Protein AF-A0A4S4N2S8-F1 (afdb_monomer_lite)

Foldseek 3Di:
DDDDDDDPPPDDDQAEAEEEEAEAWPLCRVQLVCCLAPVDGDDDDQDDAWDWDWHDDDRYIYTYIYGGHYPVCLVVSVVRLARHQAYEYGGAQQCPPCLLVRLVSVVVSCPDPSNQNHEAEYEQEPLVDPNGHDQVRSCVSSVVVVDDSHHYDYDDDHPNDSNVVCCVVVCVVPDDPPPPDPPPVPLDDDADPLLRQQASADWDFPPVLCVVLQAGEIAGEQCPRPLRFPLLLLLSLLVVVCVVVVLADAAAEEFEEDLDSNLSSNLRNCVSRRYAYEYEYAPPDDPVSVVSSVVSVHHYHHWHDDDPPDCRRRRNVRVVVQPVDGNYDYSPSQAPQSLLQSLQVGVQVSVCVNCVNQAQEEEAFDQSQSNQNNNVVNNCVSNVNRYAGEYEAEQQAQLQVCFVVVGDGDQGDDDEPAPRGGDSDHTNNNVNCVVSHPHYDYFYQLQLLQQQLVCCVRVVAAAGSRQSSFVSRQSVVSNVVGHPHYYYYYRGGGCVVPLLQSLAPVNCVVVVNLVSHDPVSNVRSPHD

InterPro domains:
  IPR001216 Cysteine synthase/cystathionine beta-synthase, pyridoxal-phosphate attachment site [PS00901] (220-238)
  IPR001926 Tryptophan synthase beta chain-like, PALP domain [PF00291] (195-493)
  IPR005225 Small GTP-binding domain [TIGR00231] (15-141)
  IPR006689 Small GTPase superfamily, ARF/SAR type [PF00025] (10-156)
  IPR006689 Small GTPase superfamily, ARF/SAR type [PR00328] (18-41)
  IPR006689 Small GTPase superfamily, ARF/SAR type [PR00328] (46-70)
  IPR006689 Small GTPase superfamily, ARF/SAR type [PR00328] (73-98)
  IPR006689 Small GTPase superfamily, ARF/SAR type [PR00328] (118-139)
  IPR006689 Small GTPase superfamily, ARF/SAR type [SM00178] (3-191)
  IPR027417 P-loop containing nucleoside triphosphate hydrolase [G3DSA:3.40.50.300] (4-163)
  IPR027417 P-loop containing nucleoside triphosphate hydrolase [SSF52540] (13-156)
  IPR036052 Tryptophan synthase beta chain-like, PALP domain superfamily [G3DSA:3.40.50.1100] (198-499)
  IPR036052 Tryptophan synthase beta chain-like, PALP domain superfamily [G3DSA:3.40.50.1100] (228-340)
  IPR036052 Tryptophan synthase beta chain-like, PALP domain superfamily [SSF53686] (192-512)
  IPR041838 ADP-ribosylation factor 6 [cd04149] (9-170)
  IPR050214 Cysteine synthase/Cystathionine beta-synthase [PTHR10314] (194-509)

Sequence (528 aa):
MSHHSRNTGKIFGNKEMRLLMLGLDAAGKTTILYKLKLNQSVTTIPTVGFNVETVTYKNVKFNVWDVGGQDKIRPLWRHYYTGTQGLVFVVDSQDRERIDEAKQELHRILSDREMKECLLLVFANKQDLPGAMSPAEVTEKLGLHRMRDRSWYVHPRVVDEPDVLLRVLASTMSLPSRLKVLSRGFSSRSVQGFTGAVGNTPLILLKKWSERTGCNIVAKAEFQNPGGSVKDRAALGVVRNAEELGLLKPGGTVVEGTAGNTGIGLAHVCRARGYKCVIFMPNTQSQEKIDLLRMLGAEVYPVPAVAYDNPANYNHQARDFAKDLPNTIWTDQFDNVSNANAHYISTGPEIWEQTNGKVDAFICATGTGGTLAGVGKALKEKSDGKAQIWLADPPGSVLHSYISSGGKLTERSGSSITEGIGQGRITNNLGTFVNDIDGSFSIGDEKSIAMLFDLLDSEGLYLGASSALNVVAAVELAQKLGPGKTIATILCDGAYRYQSRLFSKKWLQSKGLDGAIPEHLKKYAVLD

Secondary structure (DSSP, 8-state):
-------SS-S---EEEEEEEE--TTS-HHHHHHHHHHSS----PPPSSEEEEEEEETTEEEEEEEE---GGGGGGGGGG-TT--EEEEEEESS--SSHHHHHHHHHHHHTSGGGTTPEEEEEEE-TTSTTPPPHHHHHHHTTGGG--SS-EEEEE--S--THHHHHHHHHHHH--TT---S---------SHHHHHSS---EEE-HHHHHHHTSEEEEE-GGGSTTSBTHHHHHHHHHHHHHHTTSS-TT-EEEEE-SSHHHHHHHHHHHHHT-EEEEEEETTS-HHHHHHHHHTT-EEEEE----TTSTTSHHHHHHHHHHTSTTEEE--TTT-THHHHHHHHTHHHHHHHHTTT---EEEEE-SSSHHHHHHHHHHHHHTTT-SEEEEEE-TT-SHHHHHHTTSPPPPP----S-SS---SS--HHHHTTGGG--EEEE--HHHHHHHHHHHHHHH---B-HHHHHHHHHHHHHHHHH-TT-EEEEE--BBGGGTHHHHTBHHHHHHTT-GGGS-GGGGGG--B-

Organism: NCBI:txid2447956

pLDDT: mean 87.39, std 15.89, range [28.23, 98.94]

Structure (mmCIF, N/CA/C/O backbone):
data_AF-A0A4S4N2S8-F1
#
_entry.id   AF-A0A4S4N2S8-F1
#
loop_
_atom_site.group_PDB
_atom_site.id
_atom_site.type_symbol
_atom_site.label_atom_id
_atom_site.label_alt_id
_atom_site.label_comp_id
_atom_site.label_asym_id
_atom_site.label_entity_id
_atom_site.label_seq_id
_atom_site.pdbx_PDB_ins_code
_atom_site.Cartn_x
_atom_site.Cartn_y
_atom_site.Cartn_z
_atom_site.occupancy
_atom_site.B_iso_or_equiv
_atom_site.auth_seq_id
_atom_site.auth_comp_id
_atom_site.auth_asym_id
_atom_site.auth_atom_id
_atom_site.pdbx_PDB_model_num
ATOM 1 N N . MET A 1 1 ? -27.543 3.743 55.104 1.00 31.92 1 MET A N 1
ATOM 2 C CA . MET A 1 1 ? -26.264 3.159 54.637 1.00 31.92 1 MET A CA 1
ATOM 3 C C . MET A 1 1 ? -26.607 1.914 53.830 1.00 31.92 1 MET A C 1
ATOM 5 O O . MET A 1 1 ? -27.398 1.140 54.332 1.00 31.92 1 MET A O 1
ATOM 9 N N . SER A 1 2 ? -26.163 1.633 52.611 1.00 28.23 2 SER A N 1
ATOM 10 C CA . SER A 1 2 ? -25.436 2.363 51.570 1.00 28.23 2 SER A CA 1
ATOM 11 C C . SER A 1 2 ? -25.613 1.558 50.273 1.00 28.23 2 SER A C 1
ATOM 13 O O . SER A 1 2 ? -25.236 0.396 50.227 1.00 28.23 2 SER A O 1
ATOM 15 N N . HIS A 1 3 ? -26.187 2.183 49.242 1.00 29.48 3 HIS A N 1
ATOM 16 C CA . HIS A 1 3 ? -25.686 2.180 47.862 1.00 29.48 3 HIS A CA 1
ATOM 17 C C . HIS A 1 3 ? -25.026 0.901 47.311 1.00 29.48 3 HIS A C 1
ATOM 19 O O . HIS A 1 3 ? -23.868 0.642 47.619 1.00 29.48 3 HIS A O 1
ATOM 25 N N . HIS A 1 4 ? -25.669 0.266 46.322 1.00 29.41 4 HIS A N 1
ATOM 26 C CA . HIS A 1 4 ? -25.156 0.176 44.942 1.00 29.41 4 HIS A CA 1
ATOM 27 C C . HIS A 1 4 ? -26.206 -0.423 43.987 1.00 29.41 4 HIS A C 1
ATOM 29 O O . HIS A 1 4 ? -26.980 -1.292 44.366 1.00 29.41 4 HIS A O 1
ATOM 35 N N . SER A 1 5 ? -26.168 0.041 42.731 1.00 30.78 5 SER A N 1
ATOM 36 C CA . SER A 1 5 ? -26.898 -0.456 41.549 1.00 30.78 5 SER A CA 1
ATOM 37 C C . SER A 1 5 ? -28.261 0.181 41.205 1.00 30.78 5 SER A C 1
ATOM 39 O O . SER A 1 5 ? -29.284 -0.474 41.031 1.00 30.78 5 SER A O 1
ATOM 41 N N . ARG A 1 6 ? -28.247 1.502 40.987 1.00 35.97 6 ARG A N 1
ATOM 42 C CA . ARG A 1 6 ? -29.047 2.171 39.943 1.00 35.97 6 ARG A CA 1
ATOM 43 C C . ARG A 1 6 ? -28.058 2.854 39.002 1.00 35.97 6 ARG A C 1
ATOM 45 O O . ARG A 1 6 ? -27.457 3.831 39.429 1.00 35.97 6 ARG A O 1
ATOM 52 N N . ASN A 1 7 ? -27.857 2.336 37.785 1.00 31.16 7 ASN A N 1
ATOM 53 C CA . ASN A 1 7 ? -27.451 3.108 36.591 1.00 31.16 7 ASN A CA 1
ATOM 54 C C . ASN A 1 7 ? -27.215 2.206 35.362 1.00 31.16 7 ASN A C 1
ATOM 56 O O . ASN A 1 7 ? -26.117 2.127 34.826 1.00 31.16 7 ASN A O 1
ATOM 60 N N . THR A 1 8 ? -28.271 1.572 34.852 1.00 31.53 8 THR A N 1
ATOM 61 C CA . THR A 1 8 ? -28.313 1.040 33.471 1.00 31.53 8 THR A CA 1
ATOM 62 C C . THR A 1 8 ? -29.149 1.919 32.527 1.00 31.53 8 THR A C 1
ATOM 64 O O . THR A 1 8 ? -29.372 1.566 31.375 1.00 31.53 8 THR A O 1
ATOM 67 N N . GLY A 1 9 ? -29.579 3.106 32.977 1.00 29.81 9 GLY A N 1
ATOM 68 C CA . GLY A 1 9 ? -30.506 3.989 32.252 1.00 29.81 9 GLY A CA 1
ATOM 69 C C . GLY A 1 9 ? -29.903 5.210 31.540 1.00 29.81 9 GLY A C 1
ATOM 70 O O . GLY A 1 9 ? -30.656 6.119 31.213 1.00 29.81 9 GLY A O 1
ATOM 71 N N . LYS A 1 10 ? -28.582 5.301 31.317 1.00 31.98 10 LYS A N 1
ATOM 72 C CA . LYS A 1 10 ? -27.935 6.535 30.798 1.00 31.98 10 LYS A CA 1
ATOM 73 C C . LYS A 1 10 ? -27.003 6.342 29.586 1.00 31.98 10 LYS A C 1
ATOM 75 O O . LYS A 1 10 ? -25.908 6.889 29.561 1.00 31.98 10 LYS A O 1
ATOM 80 N N . ILE A 1 11 ? -27.436 5.605 28.555 1.00 36.91 11 ILE A N 1
ATOM 81 C CA . ILE A 1 11 ? -26.752 5.598 27.231 1.00 36.91 11 ILE A CA 1
ATOM 82 C C . ILE A 1 11 ? -27.702 5.921 26.054 1.00 36.91 11 ILE A C 1
ATOM 84 O O . ILE A 1 11 ? -27.263 6.098 24.922 1.00 36.91 11 ILE A O 1
ATOM 88 N N . PHE A 1 12 ? -29.001 6.118 26.289 1.00 36.62 12 PHE A N 1
ATOM 89 C CA . PHE A 1 12 ? -29.928 6.549 25.238 1.00 36.62 12 PHE A CA 1
ATOM 90 C C . PHE A 1 12 ? -30.423 7.966 25.515 1.00 36.62 12 PHE A C 1
ATOM 92 O O . PHE A 1 12 ? -31.320 8.167 26.327 1.00 36.62 12 PHE A O 1
ATOM 99 N N . GLY A 1 13 ? -29.834 8.959 24.847 1.00 41.00 13 GLY A N 1
ATOM 100 C CA . GLY A 1 13 ? -30.501 10.251 24.688 1.00 41.00 13 GLY A CA 1
ATOM 101 C C . GLY A 1 13 ? -31.757 10.080 23.827 1.00 41.00 13 GLY A C 1
ATOM 102 O O . GLY A 1 13 ? -31.747 9.270 22.898 1.00 41.00 13 GLY A O 1
ATOM 103 N N . ASN A 1 14 ? -32.823 10.830 24.123 1.00 46.00 14 ASN A N 1
ATOM 104 C CA . ASN A 1 14 ? -33.997 10.920 23.250 1.00 46.00 14 ASN A CA 1
ATOM 105 C C . ASN A 1 14 ? -33.549 11.461 21.885 1.00 46.00 14 ASN A C 1
ATOM 107 O O . ASN A 1 14 ? -33.144 12.618 21.787 1.00 46.00 14 ASN A O 1
ATOM 111 N N . LYS A 1 15 ? -33.591 10.627 20.841 1.00 67.75 15 LYS A N 1
ATOM 112 C CA . LYS A 1 15 ? -33.328 11.053 19.461 1.00 67.75 15 LYS A CA 1
ATOM 113 C C . LYS A 1 15 ? -34.657 11.198 18.731 1.00 67.75 15 LYS A C 1
ATOM 115 O O . LYS A 1 15 ? -35.453 10.259 18.711 1.00 67.75 15 LYS A O 1
ATOM 120 N N . GLU A 1 16 ? -34.882 12.359 18.133 1.00 78.44 16 GLU A N 1
ATOM 121 C CA . GLU A 1 16 ? -36.022 12.613 17.254 1.00 78.44 16 GLU A CA 1
ATOM 122 C C . GLU A 1 16 ? -35.537 12.642 15.804 1.00 78.44 16 GLU A C 1
ATOM 124 O O . GLU A 1 16 ? -34.453 13.157 15.522 1.00 78.44 16 GLU A O 1
ATOM 129 N N . MET A 1 17 ? -36.309 12.052 14.892 1.00 80.38 17 MET A N 1
ATOM 130 C CA . MET A 1 17 ? -35.976 12.012 13.472 1.00 80.38 17 MET A CA 1
ATOM 131 C C . MET A 1 17 ? -37.166 12.423 12.620 1.00 80.38 17 MET A C 1
ATOM 133 O O . MET A 1 17 ? -38.270 11.909 12.797 1.00 80.38 17 MET A O 1
ATOM 137 N N . ARG A 1 18 ? -36.931 13.317 11.662 1.00 86.12 18 ARG A N 1
ATOM 138 C CA . ARG A 1 18 ? -37.933 13.712 10.677 1.00 86.12 18 ARG A CA 1
ATOM 139 C C . ARG A 1 18 ? -37.870 12.810 9.450 1.00 86.12 18 ARG A C 1
ATOM 141 O O . ARG A 1 18 ? -36.852 12.754 8.758 1.00 86.12 18 ARG A O 1
ATOM 148 N N . LEU A 1 19 ? -38.984 12.143 9.177 1.00 89.81 19 LEU A N 1
ATOM 149 C CA . LEU A 1 19 ? -39.186 11.291 8.015 1.00 89.81 19 LEU A CA 1
ATOM 150 C C . LEU A 1 19 ? -40.224 11.893 7.085 1.00 89.81 19 LEU A C 1
ATOM 152 O O . LEU A 1 19 ? -41.234 12.426 7.537 1.00 89.81 19 LEU A O 1
ATOM 156 N N . LEU A 1 20 ? -39.993 11.738 5.789 1.00 92.50 20 LEU A N 1
ATOM 157 C CA . LEU A 1 20 ? -40.940 12.107 4.751 1.00 92.50 20 LEU A CA 1
ATOM 158 C C . LEU A 1 20 ? -41.387 10.839 4.023 1.00 92.50 20 LEU A C 1
ATOM 160 O O . LEU A 1 20 ? -40.544 10.076 3.557 1.00 92.50 20 LEU A O 1
ATOM 164 N N . MET A 1 21 ? -42.692 10.587 3.952 1.00 92.88 21 MET A N 1
ATOM 165 C CA . MET A 1 21 ? -43.273 9.425 3.281 1.00 92.88 21 MET A CA 1
ATOM 166 C C . MET A 1 21 ? -43.989 9.871 2.003 1.00 92.88 21 MET A C 1
ATOM 168 O O . MET A 1 21 ? -45.014 10.547 2.068 1.00 92.88 21 MET A O 1
ATOM 172 N N . LEU A 1 22 ? -43.438 9.500 0.844 1.00 95.50 22 LEU A N 1
ATOM 173 C CA . LEU A 1 22 ? -43.906 9.905 -0.491 1.00 95.50 22 LEU A CA 1
ATOM 174 C C . LEU A 1 22 ? -44.110 8.692 -1.401 1.00 95.50 22 LEU A C 1
ATOM 176 O O . LEU A 1 22 ? -43.773 7.567 -1.049 1.00 95.50 22 LEU A O 1
ATOM 180 N N . GLY A 1 23 ? -44.708 8.918 -2.567 1.00 95.25 23 GLY A N 1
ATOM 181 C CA . GLY A 1 23 ? -45.093 7.880 -3.524 1.00 95.25 23 GLY A CA 1
ATOM 182 C C . GLY A 1 23 ? -46.411 8.236 -4.201 1.00 95.25 23 GLY A C 1
ATOM 183 O O . GLY A 1 23 ? -47.136 9.116 -3.721 1.00 95.25 23 GLY A O 1
ATOM 184 N N . LEU A 1 24 ? -46.746 7.548 -5.290 1.00 95.44 24 LEU A N 1
ATOM 185 C CA . LEU A 1 24 ? -47.973 7.817 -6.049 1.00 95.44 24 LEU A CA 1
ATOM 186 C C . LEU A 1 24 ? -49.236 7.605 -5.190 1.00 95.44 24 LEU A C 1
ATOM 188 O O . LEU A 1 24 ? -49.205 7.006 -4.105 1.00 95.44 24 LEU A O 1
ATOM 192 N N . ASP A 1 25 ? -50.362 8.159 -5.627 1.00 91.31 25 ASP A N 1
ATOM 193 C CA . ASP A 1 25 ? -51.675 7.863 -5.055 1.00 91.31 25 ASP A CA 1
ATOM 194 C C . ASP A 1 25 ? -51.966 6.351 -5.080 1.00 91.31 25 ASP A C 1
ATOM 196 O O . ASP A 1 25 ? -51.405 5.597 -5.867 1.00 91.31 25 ASP A O 1
ATOM 200 N N . ALA A 1 26 ? -52.784 5.889 -4.129 1.00 87.62 26 ALA A N 1
ATOM 201 C CA . ALA A 1 26 ? -53.121 4.473 -3.923 1.00 87.62 26 ALA A CA 1
ATOM 202 C C . ALA A 1 26 ? -51.950 3.503 -3.614 1.00 87.62 26 ALA A C 1
ATOM 204 O O . ALA A 1 26 ? -52.200 2.322 -3.360 1.00 87.62 26 ALA A O 1
ATOM 205 N N . ALA A 1 27 ? -50.704 3.988 -3.502 1.00 89.62 27 ALA A N 1
ATOM 206 C CA . ALA A 1 27 ? -49.541 3.159 -3.158 1.00 89.62 27 ALA A CA 1
ATOM 207 C C . ALA A 1 27 ? -49.556 2.580 -1.728 1.00 89.62 27 ALA A C 1
ATOM 209 O O . ALA A 1 27 ? -48.805 1.655 -1.433 1.00 89.62 27 ALA A O 1
ATOM 210 N N . GLY A 1 28 ? -50.416 3.090 -0.835 1.00 87.62 28 GLY A N 1
ATOM 211 C CA . GLY A 1 28 ? -50.608 2.562 0.528 1.00 87.62 28 GLY A CA 1
ATOM 212 C C . GLY A 1 28 ? -49.823 3.265 1.644 1.00 87.62 28 GLY A C 1
ATOM 213 O O . GLY A 1 28 ? -49.682 2.705 2.726 1.00 87.62 28 GLY A O 1
ATOM 214 N N . LYS A 1 29 ? -49.336 4.493 1.412 1.00 89.25 29 LYS A N 1
ATOM 215 C CA . LYS A 1 29 ? -48.568 5.302 2.386 1.00 89.25 29 LYS A CA 1
ATOM 216 C C . LYS A 1 29 ? -49.269 5.453 3.742 1.00 89.25 29 LYS A C 1
ATOM 218 O O . LYS A 1 29 ? -48.753 5.033 4.772 1.00 89.25 29 LYS A O 1
ATOM 223 N N . THR A 1 30 ? -50.492 5.971 3.729 1.00 85.06 30 THR A N 1
ATOM 224 C CA . THR A 1 30 ? -51.283 6.244 4.937 1.00 85.06 30 THR A CA 1
ATOM 225 C C . THR A 1 30 ? -51.644 4.964 5.689 1.00 85.06 30 THR A C 1
ATOM 227 O O . THR A 1 30 ? -51.600 4.925 6.916 1.00 85.06 30 THR A O 1
ATOM 230 N N . THR A 1 31 ? -51.922 3.878 4.962 1.00 83.38 31 THR A N 1
ATOM 231 C CA . THR A 1 31 ? -52.155 2.549 5.541 1.00 83.38 31 THR A CA 1
ATOM 232 C C . THR A 1 31 ? -50.911 2.024 6.261 1.00 83.38 31 THR A C 1
ATOM 234 O O . THR A 1 31 ? -51.020 1.528 7.381 1.00 83.38 31 THR A O 1
ATOM 237 N N . ILE A 1 32 ? -49.721 2.181 5.663 1.00 81.56 32 ILE A N 1
ATOM 238 C CA . ILE A 1 32 ? -48.440 1.844 6.302 1.00 81.56 32 ILE A CA 1
ATOM 239 C C . ILE A 1 32 ? -48.250 2.681 7.572 1.00 81.56 32 ILE A C 1
ATOM 241 O O . ILE A 1 32 ? -47.947 2.121 8.625 1.00 81.56 32 ILE A O 1
ATOM 245 N N . LEU A 1 33 ? -48.474 3.999 7.507 1.00 81.19 33 LEU A N 1
ATOM 246 C CA . LEU A 1 33 ? -48.312 4.896 8.653 1.00 81.19 33 LEU A CA 1
ATOM 247 C C . LEU A 1 33 ? -49.221 4.522 9.833 1.00 81.19 33 LEU A C 1
ATOM 249 O O . LEU A 1 33 ? -48.750 4.413 10.967 1.00 81.19 33 LEU A O 1
ATOM 253 N N . TYR A 1 34 ? -50.506 4.268 9.580 1.00 79.88 34 TYR A N 1
ATOM 254 C CA . TYR A 1 34 ? -51.423 3.862 10.645 1.00 79.88 34 TYR A CA 1
ATOM 255 C C . TYR A 1 34 ? -51.117 2.476 11.190 1.00 79.88 34 TYR A C 1
ATOM 257 O O . TYR A 1 34 ? -51.198 2.286 12.402 1.00 79.88 34 TYR A O 1
ATOM 265 N N . LYS A 1 35 ? -50.681 1.535 10.349 1.00 74.75 35 LYS A N 1
ATOM 266 C CA . LYS A 1 35 ? -50.241 0.229 10.838 1.00 74.75 35 LYS A CA 1
ATOM 267 C C . LYS A 1 35 ? -49.024 0.353 11.755 1.00 74.75 35 LYS A C 1
ATOM 269 O O . LYS A 1 35 ? -48.975 -0.314 12.781 1.00 74.75 35 LYS A O 1
ATOM 274 N N . LEU A 1 36 ? -48.094 1.262 11.458 1.00 73.56 36 LEU A N 1
ATOM 275 C CA . LEU A 1 36 ? -46.939 1.538 12.320 1.00 73.56 36 LEU A CA 1
ATOM 276 C C . LEU A 1 36 ? -47.318 2.175 13.658 1.00 73.56 36 LEU A C 1
ATOM 278 O O . LEU A 1 36 ? -46.705 1.867 14.676 1.00 73.56 36 LEU A O 1
ATOM 282 N N . LYS A 1 37 ? -48.308 3.071 13.654 1.00 75.44 37 LYS A N 1
ATOM 283 C CA . LYS A 1 37 ? -48.749 3.795 14.852 1.00 75.44 37 LYS A CA 1
ATOM 284 C C . LYS A 1 37 ? -49.671 2.962 15.747 1.00 75.44 37 LYS A C 1
ATOM 286 O O . LYS A 1 37 ? -49.549 3.019 16.965 1.00 75.44 37 LYS A O 1
ATOM 291 N N . LEU A 1 38 ? -50.618 2.243 15.149 1.00 72.50 38 LEU A N 1
ATOM 292 C CA . LEU A 1 38 ? -51.754 1.624 15.843 1.00 72.50 38 LEU A CA 1
ATOM 293 C C . LEU A 1 38 ? -51.667 0.095 15.904 1.00 72.50 38 LEU A C 1
ATOM 295 O O . LEU A 1 38 ? -52.490 -0.525 16.570 1.00 72.50 38 LEU A O 1
ATOM 299 N N . ASN A 1 39 ? -50.700 -0.518 15.208 1.00 66.38 39 ASN A N 1
ATOM 300 C CA . ASN A 1 39 ? -50.580 -1.971 15.051 1.00 66.38 39 ASN A CA 1
ATOM 301 C C . ASN A 1 39 ? -51.876 -2.639 14.533 1.00 66.38 39 ASN A C 1
ATOM 303 O O . ASN A 1 39 ? -52.191 -3.775 14.878 1.00 66.38 39 ASN A O 1
ATOM 307 N N . GLN A 1 40 ? -52.653 -1.914 13.720 1.00 57.88 40 GLN A N 1
ATOM 308 C CA . GLN A 1 40 ? -53.919 -2.363 13.138 1.00 57.88 40 GLN A CA 1
ATOM 309 C C . GLN A 1 40 ? -54.011 -1.936 11.669 1.00 57.88 40 GLN A C 1
ATOM 311 O O . GLN A 1 40 ? -53.512 -0.877 11.283 1.00 57.88 40 GLN A O 1
ATOM 316 N N . SER A 1 41 ? -54.657 -2.762 10.845 1.00 58.66 41 SER A N 1
ATOM 317 C CA . SER A 1 41 ? -54.948 -2.436 9.446 1.00 58.66 41 SER A CA 1
ATOM 318 C C . SER A 1 41 ? -56.196 -1.553 9.379 1.00 58.66 41 SER A C 1
ATOM 320 O O . SER A 1 41 ? -57.284 -1.999 9.734 1.00 58.66 41 SER A O 1
ATOM 322 N N . VAL A 1 42 ? -56.047 -0.308 8.924 1.00 63.59 42 VAL A N 1
ATOM 323 C CA . VAL A 1 42 ? -57.153 0.654 8.787 1.00 63.59 42 VAL A CA 1
ATOM 324 C C . VAL A 1 42 ? -57.420 0.908 7.304 1.00 63.59 42 VAL A C 1
ATOM 326 O O . VAL A 1 42 ? -56.490 1.182 6.544 1.00 63.59 42 VAL A O 1
ATOM 329 N N . THR A 1 43 ? -58.683 0.841 6.880 1.00 62.06 43 THR A N 1
ATOM 330 C CA . THR A 1 43 ? -59.105 1.294 5.547 1.00 62.06 43 THR A CA 1
ATOM 331 C C . THR A 1 43 ? -59.053 2.816 5.485 1.00 62.06 43 THR A C 1
ATOM 333 O O . THR A 1 43 ? -59.768 3.496 6.219 1.00 62.06 43 THR A O 1
ATOM 336 N N . THR A 1 44 ? -58.204 3.356 4.614 1.00 65.94 44 THR A N 1
ATOM 337 C CA . THR A 1 44 ? -57.957 4.799 4.500 1.00 65.94 44 THR A CA 1
ATOM 338 C C . THR A 1 44 ? -58.559 5.367 3.220 1.00 65.94 44 THR A C 1
ATOM 340 O O . THR A 1 44 ? -58.433 4.764 2.155 1.00 65.94 44 THR A O 1
ATOM 343 N N . ILE A 1 45 ? -59.134 6.564 3.303 1.00 64.75 45 ILE A N 1
ATOM 344 C CA . ILE A 1 45 ? -59.479 7.389 2.136 1.00 64.75 45 ILE A CA 1
ATOM 345 C C . ILE A 1 45 ? -58.181 8.036 1.609 1.00 64.75 45 ILE A C 1
ATOM 347 O O . ILE A 1 45 ? -57.300 8.329 2.421 1.00 64.75 45 ILE A O 1
ATOM 351 N N . PRO A 1 46 ? -58.011 8.260 0.288 1.00 69.56 46 PRO A N 1
ATOM 352 C CA . PRO A 1 46 ? -56.831 8.940 -0.241 1.00 69.56 46 PRO A CA 1
ATOM 353 C C . PRO A 1 46 ? -56.559 10.279 0.457 1.00 69.56 46 PRO A C 1
ATOM 355 O O . PRO A 1 46 ? -57.420 11.156 0.495 1.00 69.56 46 PRO A O 1
ATOM 358 N N . THR A 1 47 ? -55.343 10.446 0.976 1.00 69.00 47 THR A N 1
ATOM 359 C CA . THR A 1 47 ? -54.940 11.651 1.710 1.00 69.00 47 THR A CA 1
ATOM 360 C C . THR A 1 47 ? -54.961 12.884 0.815 1.00 69.00 47 THR A C 1
ATOM 362 O O . THR A 1 47 ? -54.313 12.920 -0.236 1.00 69.00 47 THR A O 1
ATOM 365 N N . VAL A 1 48 ? -55.685 13.910 1.264 1.00 69.69 48 VAL A N 1
ATOM 366 C CA . VAL A 1 48 ? -55.698 15.255 0.682 1.00 69.69 48 VAL A CA 1
ATOM 367 C C . VAL A 1 48 ? -54.802 16.143 1.546 1.00 69.69 48 VAL A C 1
ATOM 369 O O . VAL A 1 48 ? -55.071 16.323 2.729 1.00 69.69 48 VAL A O 1
ATOM 372 N N . GLY A 1 49 ? -53.722 16.681 0.976 1.00 78.69 49 GLY A N 1
ATOM 373 C CA . GLY A 1 49 ? -52.737 17.467 1.727 1.00 78.69 49 GLY A CA 1
ATOM 374 C C . GLY A 1 49 ? -51.676 16.592 2.401 1.00 78.69 49 GLY A C 1
ATOM 375 O O . GLY A 1 49 ? -50.986 15.837 1.714 1.00 78.69 49 GLY A O 1
ATOM 376 N N . PHE A 1 50 ? -51.522 16.710 3.722 1.00 81.88 50 PHE A N 1
ATOM 377 C CA . PHE A 1 50 ? -50.531 15.965 4.503 1.00 81.88 50 PHE A CA 1
ATOM 378 C C . PHE A 1 50 ? -51.071 15.565 5.882 1.00 81.88 50 PHE A C 1
ATOM 380 O O . PHE A 1 50 ? -51.942 16.233 6.435 1.00 81.88 50 PHE A O 1
ATOM 387 N N . ASN A 1 51 ? -50.511 14.498 6.441 1.00 84.12 51 ASN A N 1
ATOM 388 C CA . ASN A 1 51 ? -50.716 14.040 7.807 1.00 84.12 51 ASN A CA 1
ATOM 389 C C . ASN A 1 51 ? -49.353 13.916 8.502 1.00 84.12 51 ASN A C 1
ATOM 391 O O . ASN A 1 51 ? -48.368 13.529 7.869 1.00 84.12 51 ASN A O 1
ATOM 395 N N . VAL A 1 52 ? -49.281 14.235 9.794 1.00 84.25 52 VAL A N 1
ATOM 396 C CA . VAL A 1 52 ? -48.050 14.076 10.580 1.00 84.25 52 VAL A CA 1
ATOM 397 C C . VAL A 1 52 ? -48.335 13.182 11.758 1.00 84.25 52 VAL A C 1
ATOM 399 O O . VAL A 1 52 ? -49.220 13.467 12.559 1.00 84.25 52 VAL A O 1
ATOM 402 N N . GLU A 1 53 ? -47.546 12.124 11.878 1.00 86.19 53 GLU A N 1
ATOM 403 C CA . GLU A 1 53 ? -47.661 11.197 12.987 1.00 86.19 53 GLU A CA 1
ATOM 404 C C . GLU A 1 53 ? -46.308 10.916 13.617 1.00 86.19 53 GLU A C 1
ATOM 406 O O . GLU A 1 53 ? -45.310 10.678 12.932 1.00 86.19 53 GLU A O 1
ATOM 411 N N . THR A 1 54 ? -46.283 10.916 14.948 1.00 84.19 54 THR A N 1
ATOM 412 C CA . THR A 1 54 ? -45.099 10.529 15.711 1.00 84.19 54 THR A CA 1
ATOM 413 C C . THR A 1 54 ? -45.195 9.054 16.076 1.00 84.19 54 THR A C 1
ATOM 415 O O . THR A 1 54 ? -46.022 8.657 16.896 1.00 84.19 54 THR A O 1
ATOM 418 N N . VAL A 1 55 ? -44.317 8.237 15.498 1.00 81.31 55 VAL A N 1
ATOM 419 C CA . VAL A 1 55 ? -44.179 6.816 15.835 1.00 81.31 55 VAL A CA 1
ATOM 420 C C . VAL A 1 55 ? -42.973 6.649 16.752 1.00 81.31 55 VAL A C 1
ATOM 422 O O . VAL A 1 55 ? -41.866 7.073 16.423 1.00 81.31 55 VAL A O 1
ATOM 425 N N . THR A 1 56 ? -43.173 6.043 17.920 1.00 77.44 56 THR A N 1
ATOM 426 C CA . THR A 1 56 ? -42.081 5.787 18.870 1.00 77.44 56 THR A CA 1
ATOM 427 C C . THR A 1 56 ? -41.642 4.337 18.763 1.00 77.44 56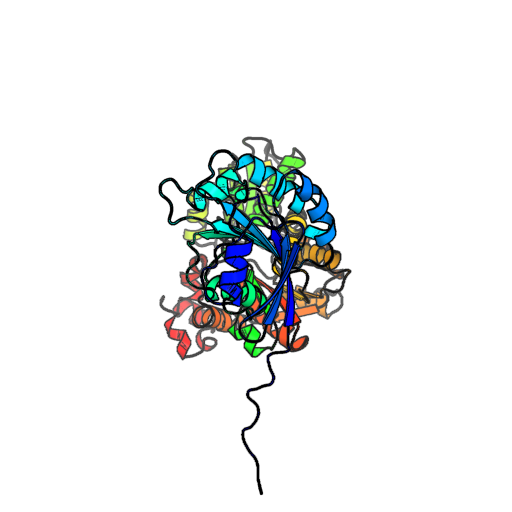 THR A C 1
ATOM 429 O O . THR A 1 56 ? -42.464 3.432 18.865 1.00 77.44 56 THR A O 1
ATOM 432 N N . TYR A 1 57 ? -40.341 4.111 18.595 1.00 72.25 57 TYR A N 1
ATOM 433 C CA . TYR A 1 57 ? -39.758 2.774 18.628 1.00 72.25 57 TYR A CA 1
ATOM 434 C C . TYR A 1 57 ? -38.507 2.762 19.492 1.00 72.25 57 TYR A C 1
ATOM 436 O O . TYR A 1 57 ? -37.537 3.481 19.232 1.00 72.25 57 TYR A O 1
ATOM 444 N N . LYS A 1 58 ? -38.519 1.920 20.531 1.00 75.19 58 LYS A N 1
ATOM 445 C CA . LYS A 1 58 ? -37.512 1.944 21.601 1.00 75.19 58 LYS A CA 1
ATOM 446 C C . LYS A 1 58 ? -37.365 3.377 22.148 1.00 75.19 58 LYS A C 1
ATOM 448 O O . LYS A 1 58 ? -38.351 3.954 22.585 1.00 75.19 58 LYS A O 1
ATOM 453 N N . ASN A 1 59 ? -36.167 3.961 22.080 1.00 74.00 59 ASN A N 1
ATOM 454 C CA . ASN A 1 59 ? -35.858 5.304 22.591 1.00 74.00 59 ASN A CA 1
ATOM 455 C C . ASN A 1 59 ? -35.764 6.370 21.477 1.00 74.00 59 ASN A C 1
ATOM 457 O O . ASN A 1 59 ? -35.137 7.413 21.668 1.00 74.00 59 ASN A O 1
ATOM 461 N N . VAL A 1 60 ? -36.326 6.093 20.293 1.00 74.25 60 VAL A N 1
ATOM 462 C CA . VAL A 1 60 ? -36.306 6.997 19.133 1.00 74.25 60 VAL A CA 1
ATOM 463 C C . VAL A 1 60 ? -37.733 7.376 18.751 1.00 74.25 60 VAL A C 1
ATOM 465 O O . VAL A 1 60 ? -38.600 6.507 18.628 1.00 74.25 60 VAL A O 1
ATOM 468 N N . LYS A 1 61 ? -37.967 8.672 18.540 1.00 81.06 61 LYS A N 1
ATOM 469 C CA . LYS A 1 61 ? -39.232 9.194 18.013 1.00 81.06 61 LYS A CA 1
ATOM 470 C C . LYS A 1 61 ? -39.072 9.544 16.540 1.00 81.06 61 LYS A C 1
ATOM 472 O O . LYS A 1 61 ? -38.186 10.313 16.175 1.00 81.06 61 LYS A O 1
ATOM 477 N N . PHE A 1 62 ? -39.948 9.009 15.706 1.00 84.56 62 PHE A N 1
ATOM 478 C CA . PHE A 1 62 ? -39.997 9.295 14.280 1.00 84.56 62 PHE A CA 1
ATOM 479 C C . PHE A 1 62 ? -41.189 10.197 13.990 1.00 84.56 62 PHE A C 1
ATOM 481 O O . PHE A 1 62 ? -42.328 9.768 14.133 1.00 84.56 62 PHE A O 1
ATOM 488 N N . ASN A 1 63 ? -40.927 11.431 13.574 1.00 86.62 63 ASN A N 1
ATOM 489 C CA . ASN A 1 63 ? -41.940 12.368 13.103 1.00 86.62 63 ASN A CA 1
ATOM 490 C C . ASN A 1 63 ? -42.122 12.147 11.599 1.00 86.62 63 ASN A C 1
ATOM 492 O O . ASN A 1 63 ? -41.303 12.612 10.802 1.00 86.62 63 ASN A O 1
ATOM 496 N N . VAL A 1 64 ? -43.149 11.384 11.226 1.00 89.62 64 VAL A N 1
ATOM 497 C CA . VAL A 1 64 ? -43.411 10.963 9.847 1.00 89.62 64 VAL A CA 1
ATOM 498 C C . VAL A 1 64 ? -44.428 11.894 9.207 1.00 89.62 64 VAL A C 1
ATOM 500 O O . VAL A 1 64 ? -45.560 11.995 9.668 1.00 89.62 64 VAL A O 1
ATOM 503 N N . TRP A 1 65 ? -44.018 12.547 8.127 1.00 89.44 65 TRP A N 1
ATOM 504 C CA . TRP A 1 65 ? -44.865 13.379 7.283 1.00 89.44 65 TRP A CA 1
ATOM 505 C C . TRP A 1 65 ? -45.366 12.532 6.109 1.00 89.44 65 TRP A C 1
ATOM 507 O O . TRP A 1 65 ? -44.600 12.251 5.189 1.00 89.44 65 TRP A O 1
ATOM 517 N N . ASP A 1 66 ? -46.623 12.096 6.150 1.00 89.06 66 ASP A N 1
ATOM 518 C CA . ASP A 1 66 ? -47.301 11.409 5.044 1.00 89.06 66 ASP A CA 1
ATOM 519 C C . ASP A 1 66 ? -47.999 12.438 4.159 1.00 89.06 66 ASP A C 1
ATOM 521 O O . ASP A 1 66 ? -48.887 13.159 4.612 1.00 89.06 66 ASP A O 1
ATOM 525 N N . VAL A 1 67 ? -47.580 12.538 2.900 1.00 90.62 67 VAL A N 1
ATOM 526 C CA . VAL A 1 67 ? -48.088 13.550 1.965 1.00 90.62 67 VAL A CA 1
ATOM 527 C C . VAL A 1 67 ? -48.851 12.868 0.839 1.00 90.62 67 VAL A C 1
ATOM 529 O O . VAL A 1 67 ? -48.425 11.841 0.309 1.00 90.62 67 VAL A O 1
ATOM 532 N N . GLY A 1 68 ? -49.992 13.436 0.447 1.00 88.69 68 GLY A N 1
ATOM 533 C CA . GLY A 1 68 ? -50.829 12.884 -0.611 1.00 88.69 68 GLY A CA 1
ATOM 534 C C . GLY A 1 68 ? -50.077 12.725 -1.942 1.00 88.69 68 GLY A C 1
ATOM 535 O O . GLY A 1 68 ? -49.187 13.504 -2.284 1.00 88.69 68 GLY A O 1
ATOM 536 N N . GLY A 1 69 ? -50.441 11.682 -2.694 1.00 89.62 69 GLY A N 1
ATOM 537 C CA . GLY A 1 69 ? -49.739 11.274 -3.918 1.00 89.62 69 GLY A CA 1
ATOM 538 C C . GLY A 1 69 ? -50.446 11.593 -5.230 1.00 89.62 69 GLY A C 1
ATOM 539 O O . GLY A 1 69 ? -49.992 11.120 -6.263 1.00 89.62 69 GLY A O 1
ATOM 540 N N . GLN A 1 70 ? -51.549 12.344 -5.205 1.00 89.38 70 GLN A N 1
ATOM 541 C CA . GLN A 1 70 ? -52.316 12.668 -6.415 1.00 89.38 70 GLN A CA 1
ATOM 542 C C . GLN A 1 70 ? -51.511 13.622 -7.306 1.00 89.38 70 GLN A C 1
ATOM 544 O O . GLN A 1 70 ? -50.882 14.541 -6.784 1.00 89.38 70 GLN A O 1
ATOM 549 N N . ASP A 1 71 ? -51.581 13.469 -8.629 1.00 87.75 71 ASP A N 1
ATOM 550 C CA . ASP A 1 71 ? -50.810 14.274 -9.597 1.00 87.75 71 ASP A CA 1
ATOM 551 C C . ASP A 1 71 ? -50.788 15.774 -9.284 1.00 87.75 71 ASP A C 1
ATOM 553 O O . ASP A 1 71 ? -49.731 16.402 -9.230 1.00 87.75 71 ASP A O 1
ATOM 557 N N . LYS A 1 72 ? -51.965 16.344 -8.995 1.00 87.75 72 LYS A N 1
ATOM 558 C CA . LYS A 1 72 ? -52.144 17.784 -8.753 1.00 87.75 72 LYS A CA 1
ATOM 559 C C . LYS A 1 72 ? -51.400 18.310 -7.521 1.00 87.75 72 LYS A C 1
ATOM 561 O O . LYS A 1 72 ? -51.163 19.511 -7.440 1.00 87.75 72 LYS A O 1
ATOM 566 N N . ILE A 1 73 ? -51.046 17.446 -6.567 1.00 87.19 73 ILE A N 1
ATOM 567 C CA . ILE A 1 73 ? -50.429 17.845 -5.291 1.00 87.19 73 ILE A CA 1
ATOM 568 C C . ILE A 1 73 ? -48.957 17.436 -5.164 1.00 87.19 73 ILE A C 1
ATOM 570 O O . ILE A 1 73 ? -48.275 17.947 -4.279 1.00 87.19 73 ILE A O 1
ATOM 574 N N . ARG A 1 74 ? -48.417 16.598 -6.061 1.00 92.25 74 ARG A N 1
ATOM 575 C CA . AR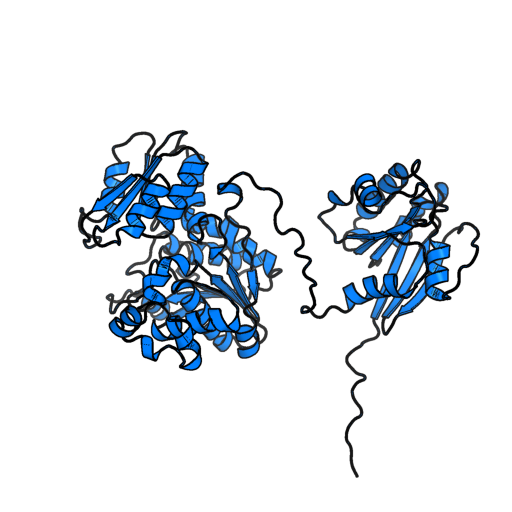G A 1 74 ? -46.987 16.213 -6.057 1.00 92.25 74 ARG A CA 1
ATOM 576 C C . ARG A 1 74 ? -46.020 17.403 -6.139 1.00 92.25 74 ARG A C 1
ATOM 578 O O . ARG A 1 74 ? -45.014 17.383 -5.430 1.00 92.25 74 ARG A O 1
ATOM 585 N N . PRO A 1 75 ? -46.309 18.497 -6.880 1.00 90.12 75 PRO A N 1
ATOM 586 C CA . PRO A 1 75 ? -45.451 19.685 -6.871 1.00 90.12 75 PRO A CA 1
ATOM 587 C C . PRO A 1 75 ? -45.294 20.351 -5.497 1.00 90.12 75 PRO A C 1
ATOM 589 O O . PRO A 1 75 ? -44.389 21.172 -5.328 1.00 90.12 75 PRO A O 1
ATOM 592 N N . LEU A 1 76 ? -46.160 20.030 -4.528 1.00 87.94 76 LEU A N 1
ATOM 593 C CA . LEU A 1 76 ? -46.086 20.541 -3.161 1.00 87.94 76 LEU A CA 1
ATOM 594 C C . LEU A 1 76 ? -45.099 19.754 -2.286 1.00 87.94 76 LEU A C 1
ATOM 596 O O . LEU A 1 76 ? -44.716 20.255 -1.232 1.00 87.94 76 LEU A O 1
ATOM 600 N N . TRP A 1 77 ? -44.635 18.569 -2.709 1.00 93.75 77 TRP A N 1
ATOM 601 C CA . TRP A 1 77 ? -43.711 17.730 -1.929 1.00 93.75 77 TRP A CA 1
ATOM 602 C C . TRP A 1 77 ? -42.426 18.462 -1.526 1.00 93.75 77 TRP A C 1
ATOM 604 O O . TRP A 1 77 ? -41.949 18.287 -0.406 1.00 93.75 77 TRP A O 1
ATOM 614 N N . ARG A 1 78 ? -41.922 19.356 -2.387 1.00 90.56 78 ARG A N 1
ATOM 615 C CA . ARG A 1 78 ? -40.728 20.176 -2.119 1.00 90.56 78 ARG A CA 1
ATOM 616 C C . ARG A 1 78 ? -40.827 21.056 -0.877 1.00 90.56 78 ARG A C 1
ATOM 618 O O . ARG A 1 78 ? -39.811 21.340 -0.259 1.00 90.56 78 ARG A O 1
ATOM 625 N N . HIS A 1 79 ? -42.034 21.445 -0.461 1.00 88.44 79 HIS A N 1
ATOM 626 C CA . HIS A 1 79 ? -42.226 22.227 0.765 1.00 88.44 79 HIS A CA 1
ATOM 627 C C . HIS A 1 79 ? -41.940 21.423 2.040 1.00 88.44 79 HIS A C 1
ATOM 629 O O . HIS A 1 79 ? -41.867 21.993 3.127 1.00 88.44 79 HIS A O 1
ATOM 635 N N . TYR A 1 80 ? -41.755 20.107 1.916 1.00 90.19 80 TYR A N 1
ATOM 636 C CA . TYR A 1 80 ? -41.475 19.213 3.031 1.00 90.19 80 TYR A CA 1
ATOM 637 C C . TYR A 1 80 ? -40.031 18.687 3.041 1.00 90.19 80 TYR A C 1
ATOM 639 O O . TYR A 1 80 ? -39.697 17.920 3.941 1.00 90.19 80 TYR A O 1
ATOM 647 N N . TYR A 1 81 ? -39.167 19.090 2.102 1.00 90.62 81 TYR A N 1
ATOM 648 C CA . TYR A 1 81 ? -37.794 18.575 1.998 1.00 90.62 81 TYR A CA 1
ATOM 649 C C . TYR A 1 81 ? -36.867 19.110 3.088 1.00 90.62 81 TYR A C 1
ATOM 651 O O . TYR A 1 81 ? -36.188 18.313 3.736 1.00 90.62 81 TYR A O 1
ATOM 659 N N . THR A 1 82 ? -36.872 20.423 3.344 1.00 85.62 82 THR A N 1
ATOM 660 C CA . THR A 1 82 ? -36.005 21.078 4.335 1.00 85.62 82 THR A CA 1
ATOM 661 C C . THR A 1 82 ? -35.988 20.318 5.658 1.00 85.62 82 THR A C 1
ATOM 663 O O . THR A 1 82 ? -37.023 20.196 6.301 1.00 85.62 82 THR A O 1
ATOM 666 N N . GLY A 1 83 ? -34.831 19.824 6.102 1.00 79.44 83 GLY A N 1
ATOM 667 C CA . GLY A 1 83 ? -34.693 19.121 7.385 1.00 79.44 83 GLY A CA 1
ATOM 668 C C . GLY A 1 83 ? -35.223 17.680 7.410 1.00 79.44 83 GLY A C 1
ATOM 669 O O . GLY A 1 83 ? -35.316 17.093 8.488 1.00 79.44 83 GLY A O 1
ATOM 670 N N . THR A 1 84 ? -35.573 17.098 6.261 1.00 87.00 84 THR A N 1
ATOM 671 C CA . THR A 1 84 ? -35.886 15.668 6.139 1.00 87.00 84 THR A CA 1
ATOM 672 C C . THR A 1 84 ? -34.613 14.837 6.265 1.00 87.00 84 THR A C 1
ATOM 674 O O . THR A 1 84 ? -33.658 15.015 5.516 1.00 87.00 84 THR A O 1
ATOM 677 N N . GLN A 1 85 ? -34.603 13.893 7.206 1.00 83.31 85 GLN A N 1
ATOM 678 C CA . GLN A 1 85 ? -33.444 13.031 7.472 1.00 83.31 85 GLN A CA 1
ATOM 679 C C . GLN A 1 85 ? -33.554 11.677 6.757 1.00 83.31 85 GLN A C 1
ATOM 681 O O . GLN A 1 85 ? -32.543 11.034 6.473 1.00 83.31 85 GLN A O 1
ATOM 686 N N . GLY A 1 86 ? -34.774 11.248 6.428 1.00 88.19 86 GLY A N 1
ATOM 687 C CA . GLY A 1 86 ? -35.018 10.044 5.641 1.00 88.19 86 GLY A CA 1
ATOM 688 C C . GLY A 1 86 ? -36.288 10.146 4.805 1.00 88.19 86 GLY A C 1
ATOM 689 O O . GLY A 1 86 ? -37.302 10.679 5.254 1.00 88.19 86 GLY A O 1
ATOM 690 N N . LEU A 1 87 ? -36.216 9.610 3.594 1.00 92.25 87 LEU A N 1
ATOM 691 C CA . LEU A 1 87 ? -37.314 9.476 2.652 1.00 92.25 87 LEU A CA 1
ATOM 692 C C . LEU A 1 87 ? -37.782 8.019 2.625 1.00 92.25 87 LEU A C 1
ATOM 694 O O . LEU A 1 87 ? -37.007 7.124 2.291 1.00 92.25 87 LEU A O 1
ATOM 698 N N . VAL A 1 88 ? -39.058 7.788 2.925 1.00 91.50 88 VAL A N 1
ATOM 699 C CA . VAL A 1 88 ? -39.746 6.516 2.690 1.00 91.50 88 VAL A CA 1
ATOM 700 C C . VAL A 1 88 ? -40.570 6.657 1.414 1.00 91.50 88 VAL A C 1
ATOM 702 O O . VAL A 1 88 ? -41.613 7.305 1.409 1.00 91.50 88 VAL A O 1
ATOM 705 N N . PHE A 1 89 ? -40.096 6.077 0.318 1.00 94.69 89 PHE A N 1
ATOM 706 C CA . PHE A 1 89 ? -40.770 6.105 -0.972 1.00 94.69 89 PHE A CA 1
ATOM 707 C C . PHE A 1 89 ? -41.572 4.818 -1.187 1.00 94.69 89 PHE A C 1
ATOM 709 O O . PHE A 1 89 ? -41.001 3.740 -1.342 1.00 94.69 89 PHE A O 1
ATOM 716 N N . VAL A 1 90 ? -42.897 4.912 -1.166 1.00 93.62 90 VAL A N 1
ATOM 717 C CA . VAL A 1 90 ? -43.805 3.764 -1.256 1.00 93.62 90 VAL A CA 1
ATOM 718 C C . VAL A 1 90 ? -44.211 3.526 -2.704 1.00 93.62 90 VAL A C 1
ATOM 720 O O . VAL A 1 90 ? -44.698 4.429 -3.384 1.00 93.62 90 VAL A O 1
ATOM 723 N N . VAL A 1 91 ? -44.041 2.286 -3.151 1.00 94.75 91 VAL A N 1
ATOM 724 C CA . VAL A 1 91 ? -44.349 1.825 -4.503 1.00 94.75 91 VAL A CA 1
ATOM 725 C C . VAL A 1 91 ? -45.414 0.747 -4.427 1.00 94.75 91 VAL A C 1
ATOM 727 O O . VAL A 1 91 ? -45.263 -0.224 -3.689 1.00 94.75 91 VAL A O 1
ATOM 730 N N . ASP A 1 92 ? -46.484 0.915 -5.200 1.00 93.50 92 ASP A N 1
ATOM 731 C CA . ASP A 1 92 ? -47.435 -0.162 -5.445 1.00 93.50 92 ASP A CA 1
ATOM 732 C C . ASP A 1 92 ? -46.786 -1.195 -6.368 1.00 93.50 92 ASP A C 1
ATOM 734 O O . ASP A 1 92 ? -46.494 -0.908 -7.527 1.00 93.50 92 ASP A O 1
ATOM 738 N N . SER A 1 93 ? -46.522 -2.392 -5.852 1.00 93.00 93 SER A N 1
ATOM 739 C CA . SER A 1 93 ? -45.839 -3.418 -6.638 1.00 93.00 93 SER A CA 1
ATOM 740 C C . SER A 1 93 ? -46.766 -4.088 -7.647 1.00 93.00 93 SER A C 1
ATOM 742 O O . SER A 1 93 ? -46.277 -4.663 -8.614 1.00 93.00 93 SER A O 1
ATOM 744 N N . GLN A 1 94 ? -48.086 -4.024 -7.463 1.00 93.94 94 GLN A N 1
ATOM 745 C CA . GLN A 1 94 ? -49.040 -4.538 -8.445 1.00 93.94 94 GLN A CA 1
ATOM 746 C C . GLN A 1 94 ? -49.162 -3.591 -9.649 1.00 93.94 94 GLN A C 1
ATOM 748 O O . GLN A 1 94 ? -49.441 -4.027 -10.767 1.00 93.94 94 GLN A O 1
ATOM 753 N N . ASP A 1 95 ? -48.908 -2.300 -9.436 1.00 94.56 95 ASP A N 1
ATOM 754 C CA . ASP A 1 95 ? -49.065 -1.264 -10.448 1.00 94.56 95 ASP A CA 1
ATOM 755 C C . ASP A 1 95 ? -47.863 -1.183 -11.395 1.00 94.56 95 ASP A C 1
ATOM 757 O O . ASP A 1 95 ? -46.953 -0.355 -11.283 1.00 94.56 95 ASP A O 1
ATOM 761 N N . ARG A 1 96 ? -47.847 -2.111 -12.348 1.00 94.25 96 ARG A N 1
ATOM 762 C CA . ARG A 1 96 ? -46.794 -2.209 -13.362 1.00 94.25 96 ARG A CA 1
ATOM 763 C C . ARG A 1 96 ? -46.848 -1.080 -14.391 1.00 94.25 96 ARG A C 1
ATOM 765 O O . ARG A 1 96 ? -45.816 -0.822 -15.009 1.00 94.25 96 ARG A O 1
ATOM 772 N N . GLU A 1 97 ? -48.001 -0.438 -14.575 1.00 95.44 97 GLU A N 1
ATOM 773 C CA . GLU A 1 97 ? -48.221 0.616 -15.574 1.00 95.44 97 GLU A CA 1
ATOM 774 C C . GLU A 1 97 ? -47.629 1.955 -15.122 1.00 95.44 97 GLU A C 1
ATOM 776 O O . GLU A 1 97 ? -47.009 2.656 -15.920 1.00 95.44 97 GLU A O 1
ATOM 781 N N . ARG A 1 98 ? -47.737 2.284 -13.826 1.00 95.75 98 ARG A N 1
ATOM 782 C CA . ARG A 1 98 ? -47.278 3.571 -13.272 1.00 95.75 98 ARG A CA 1
ATOM 783 C C . ARG A 1 98 ? -45.889 3.526 -12.625 1.00 95.75 98 ARG A C 1
ATOM 785 O O . ARG A 1 98 ? -45.451 4.478 -11.982 1.00 95.75 98 ARG A O 1
ATOM 792 N N . ILE A 1 99 ? -45.131 2.446 -12.802 1.00 95.88 99 ILE A N 1
ATOM 793 C CA . ILE A 1 99 ? -43.786 2.317 -12.212 1.00 95.88 99 ILE A CA 1
ATOM 794 C C . ILE A 1 99 ? -42.758 3.297 -12.802 1.00 95.88 99 ILE A C 1
ATOM 796 O O . ILE A 1 99 ? -41.885 3.787 -12.081 1.00 95.88 99 ILE A O 1
ATOM 800 N N . ASP A 1 100 ? -42.867 3.629 -14.090 1.00 95.44 100 ASP A N 1
ATOM 801 C CA . ASP A 1 100 ? -41.997 4.626 -14.724 1.00 95.44 100 ASP A CA 1
ATOM 802 C C . ASP A 1 100 ? -42.337 6.051 -14.269 1.00 95.44 100 ASP A C 1
ATOM 804 O O . ASP A 1 100 ? -41.444 6.881 -14.097 1.00 95.44 100 ASP A O 1
ATOM 808 N N . GLU A 1 101 ? -43.610 6.318 -13.986 1.00 97.06 101 GLU A N 1
ATOM 809 C CA . GLU A 1 101 ? -44.062 7.554 -13.346 1.00 97.06 101 GLU A CA 1
ATOM 810 C C . GLU A 1 101 ? -43.489 7.662 -11.922 1.00 97.06 101 GLU A C 1
ATOM 812 O O . GLU A 1 101 ? -42.860 8.663 -11.573 1.00 97.06 101 GLU A O 1
ATOM 817 N N . ALA A 1 102 ? -43.577 6.588 -11.127 1.00 96.69 102 ALA A N 1
ATOM 818 C CA . ALA A 1 102 ? -42.987 6.525 -9.788 1.00 96.69 102 ALA A CA 1
ATOM 819 C C . ALA A 1 102 ? -41.468 6.760 -9.810 1.00 96.69 102 ALA A C 1
ATOM 821 O O . ALA A 1 102 ? -40.929 7.466 -8.956 1.00 96.69 102 ALA A O 1
ATOM 822 N N . LYS A 1 103 ? -40.770 6.209 -10.808 1.00 96.75 103 LYS A N 1
ATOM 823 C CA . LYS A 1 103 ? -39.346 6.466 -11.037 1.00 96.75 103 LYS A CA 1
ATOM 824 C C . LYS A 1 103 ? -39.079 7.945 -11.297 1.00 96.75 103 LYS A C 1
ATOM 826 O O . LYS A 1 103 ? -38.197 8.511 -10.655 1.00 96.75 103 LYS A O 1
ATOM 831 N N . GLN A 1 104 ? -39.796 8.571 -12.228 1.00 96.38 104 GLN A N 1
ATOM 832 C CA . GLN A 1 104 ? -39.582 9.982 -12.564 1.00 96.38 104 GLN A CA 1
ATOM 833 C C . GLN A 1 104 ? -39.755 10.880 -11.337 1.00 96.38 104 GLN A C 1
ATOM 835 O O . GLN A 1 104 ? -38.910 11.740 -11.083 1.00 96.38 104 GLN A O 1
ATOM 840 N N . GLU A 1 105 ? -40.792 10.629 -10.539 1.00 97.00 105 GLU A N 1
ATOM 841 C CA . GLU A 1 105 ? -41.032 11.360 -9.298 1.00 97.00 105 GLU A CA 1
ATOM 842 C C . GLU A 1 105 ? -39.931 11.127 -8.256 1.00 97.00 105 GLU A C 1
ATOM 844 O O . GLU A 1 105 ? -39.418 12.086 -7.678 1.00 97.00 105 GLU A O 1
ATOM 849 N N . LEU A 1 106 ? -39.496 9.876 -8.057 1.00 96.12 106 LEU A N 1
ATOM 850 C CA . LEU A 1 106 ? -38.394 9.554 -7.149 1.00 96.12 106 LEU A CA 1
ATOM 851 C C . LEU A 1 106 ? -37.113 10.302 -7.532 1.00 96.12 106 LEU A C 1
ATOM 853 O O . LEU A 1 106 ? -36.511 10.968 -6.694 1.00 96.12 106 LEU A O 1
ATOM 857 N N . HIS A 1 107 ? -36.696 10.229 -8.796 1.00 94.12 107 HIS A N 1
ATOM 858 C CA . HIS A 1 107 ? -35.482 10.911 -9.256 1.00 94.12 107 HIS A CA 1
ATOM 859 C C . HIS A 1 107 ? -35.611 12.435 -9.166 1.00 94.12 107 HIS A C 1
ATOM 861 O O . HIS A 1 107 ? -34.639 13.099 -8.808 1.00 94.12 107 HIS A O 1
ATOM 867 N N . ARG A 1 108 ? -36.808 12.994 -9.396 1.00 94.56 108 ARG A N 1
ATOM 868 C CA . ARG A 1 108 ? -37.073 14.424 -9.191 1.00 94.56 108 ARG A CA 1
ATOM 869 C C . ARG A 1 108 ? -36.873 14.827 -7.729 1.00 94.56 108 ARG A C 1
ATOM 871 O O . ARG A 1 108 ? -36.175 15.807 -7.481 1.00 94.56 108 ARG A O 1
ATOM 878 N N . ILE A 1 109 ? -37.410 14.062 -6.773 1.00 94.88 109 ILE A N 1
ATOM 879 C CA . ILE A 1 109 ? -37.201 14.301 -5.333 1.00 94.88 109 ILE A CA 1
ATOM 880 C C . ILE A 1 109 ? -35.707 14.261 -4.994 1.00 94.88 109 ILE A C 1
ATOM 882 O O . ILE A 1 109 ? -35.187 15.173 -4.359 1.00 94.88 109 ILE A O 1
ATOM 886 N N . LEU A 1 110 ? -35.006 13.212 -5.429 1.00 91.38 110 LEU A N 1
ATOM 887 C CA . LEU A 1 110 ? -33.606 12.977 -5.060 1.00 91.38 110 LEU A CA 1
ATOM 888 C C . LEU A 1 110 ? -32.628 13.972 -5.699 1.00 91.38 110 LEU A C 1
ATOM 890 O O . LEU A 1 110 ? -31.527 14.152 -5.177 1.00 91.38 110 LEU A O 1
ATOM 894 N N . SER A 1 111 ? -33.023 14.602 -6.809 1.00 90.62 111 SER A N 1
ATOM 895 C CA . SER A 1 111 ? -32.252 15.663 -7.466 1.00 90.62 111 SER A CA 1
ATOM 896 C C . SER A 1 111 ? -32.280 16.996 -6.713 1.00 90.62 111 SER A C 1
ATOM 898 O O . SER A 1 111 ? -31.449 17.865 -6.981 1.00 90.62 111 SER A O 1
ATOM 900 N N . ASP A 1 112 ? -33.204 17.165 -5.762 1.00 92.75 112 ASP A N 1
ATOM 901 C CA . ASP A 1 112 ? -33.270 18.372 -4.950 1.00 92.75 112 ASP A CA 1
ATOM 902 C C . ASP A 1 112 ? -32.099 18.429 -3.956 1.00 92.75 112 ASP A C 1
ATOM 904 O O . ASP A 1 112 ? -31.773 17.456 -3.269 1.00 92.75 112 ASP A O 1
ATOM 908 N N . ARG A 1 113 ? -31.467 19.603 -3.858 1.00 88.00 113 ARG A N 1
ATOM 909 C CA . ARG A 1 113 ? -30.326 19.856 -2.968 1.00 88.00 113 ARG A CA 1
ATOM 910 C C . ARG A 1 113 ? -30.637 19.555 -1.502 1.00 88.00 113 ARG A C 1
ATOM 912 O O . ARG A 1 113 ? -29.747 19.109 -0.784 1.00 88.00 113 ARG A O 1
ATOM 919 N N . GLU A 1 114 ? -31.875 19.784 -1.061 1.00 87.94 114 GLU A N 1
ATOM 920 C CA . GLU A 1 114 ? -32.284 19.545 0.327 1.00 87.94 114 GLU A CA 1
ATOM 921 C C . GLU A 1 114 ? -32.414 18.054 0.646 1.00 87.94 114 GLU A C 1
ATOM 923 O O . GLU A 1 114 ? -32.328 17.657 1.805 1.00 87.94 114 GLU A O 1
ATOM 928 N N . MET A 1 115 ? -32.558 17.221 -0.385 1.00 89.12 115 MET A N 1
ATOM 929 C CA . MET A 1 115 ? -32.712 15.774 -0.268 1.00 89.12 115 MET A CA 1
ATOM 930 C C . MET A 1 115 ? -31.395 15.025 -0.493 1.00 89.12 115 MET A C 1
ATOM 932 O O . MET A 1 115 ? -31.382 13.797 -0.471 1.00 89.12 115 MET A O 1
ATOM 936 N N . LYS A 1 116 ? -30.271 15.718 -0.714 1.00 82.25 116 LYS A N 1
ATOM 937 C CA . LYS A 1 116 ? -28.986 15.090 -1.064 1.00 82.25 116 LYS A CA 1
ATOM 938 C C . LYS A 1 116 ? -28.490 14.095 -0.008 1.00 82.25 116 LYS A C 1
ATOM 940 O O . LYS A 1 116 ? -28.086 12.990 -0.351 1.00 82.25 116 LYS A O 1
ATOM 945 N N . GLU A 1 117 ? -28.581 14.474 1.263 1.00 76.75 117 GLU A N 1
ATOM 946 C CA . GLU A 1 117 ? -28.059 13.696 2.396 1.00 76.75 117 GLU A CA 1
ATOM 947 C C . GLU A 1 117 ? -29.122 12.789 3.048 1.00 76.75 117 GLU A C 1
ATOM 949 O O . GLU A 1 117 ? -28.842 12.118 4.043 1.00 76.75 117 GLU A O 1
ATOM 954 N N . CYS A 1 118 ? -30.359 12.764 2.530 1.00 81.44 118 CYS A N 1
ATOM 955 C CA . CYS A 1 118 ? -31.423 11.970 3.140 1.00 81.44 118 CYS A CA 1
ATOM 956 C C . CYS A 1 118 ? -31.231 10.471 2.858 1.00 81.44 118 CYS A C 1
ATOM 958 O O . CYS A 1 118 ? -30.928 10.061 1.732 1.00 81.44 118 CYS A O 1
ATOM 960 N N . LEU A 1 119 ? -31.485 9.631 3.862 1.00 83.19 119 LEU A N 1
ATOM 961 C CA . LEU A 1 119 ? -31.534 8.179 3.678 1.00 83.19 119 LEU A CA 1
ATOM 962 C C . LEU A 1 119 ? -32.733 7.800 2.804 1.00 83.19 119 LEU A C 1
ATOM 964 O O . LEU A 1 119 ? -33.846 8.237 3.088 1.00 83.19 119 LEU A O 1
ATOM 968 N N . LEU A 1 120 ? -32.535 6.964 1.783 1.00 88.62 120 LEU A N 1
ATOM 969 C CA . LEU A 1 120 ? -33.632 6.480 0.943 1.00 88.62 120 LEU A CA 1
ATOM 970 C C . LEU A 1 120 ? -34.074 5.076 1.367 1.00 88.62 120 LEU A C 1
ATOM 972 O O . LEU A 1 120 ? -33.302 4.121 1.341 1.00 88.62 120 LEU A O 1
ATOM 976 N N . LEU A 1 121 ? -35.353 4.926 1.677 1.00 87.19 121 LEU A N 1
ATOM 977 C CA . LEU A 1 121 ? -36.006 3.639 1.837 1.00 87.19 121 LEU A CA 1
ATOM 978 C C . LEU A 1 121 ? -37.122 3.511 0.808 1.00 87.19 121 LEU A C 1
ATOM 980 O O . LEU A 1 121 ? -38.077 4.275 0.842 1.00 87.19 121 LEU A O 1
ATOM 984 N N . VAL A 1 122 ? -37.034 2.522 -0.072 1.00 89.56 122 VAL A N 1
ATOM 985 C CA . VAL A 1 122 ? -38.113 2.174 -0.995 1.00 89.56 122 VAL A CA 1
ATOM 986 C C . VAL A 1 122 ? -38.931 1.034 -0.403 1.00 89.56 122 VAL A C 1
ATOM 988 O O . VAL A 1 122 ? -38.403 -0.028 -0.072 1.00 89.56 122 VAL A O 1
ATOM 991 N N . PHE A 1 123 ? -40.234 1.251 -0.282 1.00 87.06 123 PHE A N 1
ATOM 992 C CA . PHE A 1 123 ? -41.183 0.266 0.211 1.00 87.06 123 PHE A CA 1
ATOM 993 C C . PHE A 1 123 ? -41.930 -0.340 -0.979 1.00 87.06 123 PHE A C 1
ATOM 995 O O . PHE A 1 123 ? -42.811 0.306 -1.544 1.00 87.06 123 PHE A O 1
ATOM 1002 N N . ALA A 1 124 ? -41.568 -1.563 -1.378 1.00 88.12 124 ALA A N 1
ATOM 1003 C CA . ALA A 1 124 ? -42.276 -2.304 -2.420 1.00 88.12 124 ALA A CA 1
ATOM 1004 C C . ALA A 1 124 ? -43.532 -2.927 -1.791 1.00 88.12 124 ALA A C 1
ATOM 1006 O O . ALA A 1 124 ? -43.480 -4.024 -1.240 1.00 88.12 124 ALA A O 1
ATOM 1007 N N . ASN A 1 125 ? -44.633 -2.174 -1.785 1.00 88.12 125 ASN A N 1
ATOM 1008 C CA . ASN A 1 125 ? -45.880 -2.510 -1.098 1.00 88.12 125 ASN A CA 1
ATOM 1009 C C . ASN A 1 125 ? -46.770 -3.441 -1.939 1.00 88.12 125 ASN A C 1
ATOM 1011 O O . ASN A 1 125 ? -46.590 -3.531 -3.153 1.00 88.12 125 ASN A O 1
ATOM 1015 N N . LYS A 1 126 ? -47.758 -4.083 -1.304 1.00 87.19 126 LYS A N 1
ATOM 1016 C CA . LYS A 1 126 ? -48.729 -5.005 -1.929 1.00 87.19 126 LYS A CA 1
ATOM 1017 C C . LYS A 1 126 ? -48.107 -6.265 -2.550 1.00 87.19 126 LYS A C 1
ATOM 1019 O O . LYS A 1 126 ? -48.554 -6.760 -3.580 1.00 87.19 126 LYS A O 1
ATOM 1024 N N . GLN A 1 127 ? -47.038 -6.771 -1.932 1.00 81.69 127 GLN A N 1
ATOM 1025 C CA . GLN A 1 127 ? -46.342 -7.997 -2.360 1.00 81.69 127 GLN A CA 1
ATOM 1026 C C . GLN A 1 127 ? -47.191 -9.268 -2.187 1.00 81.69 127 GLN A C 1
ATOM 1028 O O . GLN A 1 127 ? -46.846 -10.312 -2.727 1.00 81.69 127 GLN A O 1
ATOM 1033 N N . ASP A 1 128 ? -48.277 -9.181 -1.420 1.00 79.88 128 ASP A N 1
ATOM 1034 C CA . ASP A 1 128 ? -49.297 -10.216 -1.246 1.00 79.88 128 ASP A CA 1
ATOM 1035 C C . ASP A 1 128 ? -50.184 -10.415 -2.480 1.00 79.88 128 ASP A C 1
ATOM 1037 O O . ASP A 1 128 ? -50.804 -11.469 -2.622 1.00 79.88 128 ASP A O 1
ATOM 1041 N N . LEU A 1 129 ? -50.254 -9.429 -3.379 1.00 84.25 129 LEU A N 1
ATOM 1042 C CA . LEU A 1 129 ? -51.132 -9.496 -4.539 1.00 84.25 129 LEU A CA 1
ATOM 1043 C C . LEU A 1 129 ? -50.498 -10.293 -5.692 1.00 84.25 129 LEU A C 1
ATOM 1045 O O . LEU A 1 129 ? -49.305 -10.140 -5.983 1.00 84.25 129 LEU A O 1
ATOM 1049 N N . PRO A 1 130 ? -51.287 -11.109 -6.417 1.00 84.38 130 PRO A N 1
ATOM 1050 C CA . PRO A 1 130 ? -50.797 -11.819 -7.589 1.00 84.38 130 PRO A CA 1
ATOM 1051 C C . PRO A 1 130 ? -50.340 -10.826 -8.664 1.00 84.38 130 PRO A C 1
ATOM 1053 O O . PRO A 1 130 ? -51.004 -9.827 -8.942 1.00 84.38 130 PRO A O 1
ATOM 1056 N N . GLY A 1 131 ? -49.190 -11.110 -9.276 1.00 85.75 131 GLY A N 1
ATOM 1057 C CA . GLY A 1 131 ? -48.590 -10.243 -10.292 1.00 85.75 131 GLY A CA 1
ATOM 1058 C C . GLY A 1 131 ? -47.771 -9.072 -9.739 1.00 85.75 131 GLY A C 1
ATOM 1059 O O . GLY A 1 131 ? -47.228 -8.307 -10.538 1.00 85.75 131 GLY A O 1
ATOM 1060 N N . ALA A 1 132 ? -47.616 -8.941 -8.416 1.00 89.12 132 ALA A N 1
ATOM 1061 C CA . ALA A 1 132 ? -46.744 -7.934 -7.820 1.00 89.12 132 ALA A CA 1
ATOM 1062 C C . ALA A 1 132 ? -45.293 -8.044 -8.333 1.00 89.12 132 ALA A C 1
ATOM 1064 O O . ALA A 1 132 ? -44.725 -9.129 -8.460 1.00 89.12 132 ALA A O 1
ATOM 1065 N N . MET A 1 133 ? -44.687 -6.901 -8.652 1.00 92.00 133 MET A N 1
ATOM 1066 C CA . MET A 1 133 ? -43.273 -6.774 -8.990 1.00 92.00 133 MET A CA 1
ATOM 1067 C C . MET A 1 133 ? -42.422 -7.193 -7.800 1.00 92.00 133 MET A C 1
ATOM 1069 O O . MET A 1 133 ? -42.595 -6.675 -6.698 1.00 92.00 133 MET A O 1
ATOM 1073 N N . SER A 1 134 ? -41.463 -8.091 -8.020 1.00 87.19 134 SER A N 1
ATOM 1074 C CA . SER A 1 134 ? -40.502 -8.436 -6.969 1.00 87.19 134 SER A CA 1
ATOM 1075 C C . SER A 1 134 ? -39.662 -7.206 -6.582 1.00 87.19 134 SER A C 1
ATOM 1077 O O . SER A 1 134 ? -39.496 -6.291 -7.390 1.00 87.19 134 SER A O 1
ATOM 1079 N N . PRO A 1 135 ? -39.041 -7.157 -5.395 1.00 82.06 135 PRO A N 1
ATOM 1080 C CA . PRO A 1 135 ? -38.144 -6.058 -5.029 1.00 82.06 135 PRO A CA 1
ATOM 1081 C C . PRO A 1 135 ? -36.983 -5.876 -5.989 1.00 82.06 135 PRO A C 1
ATOM 1083 O O . PRO A 1 135 ? -36.545 -4.749 -6.200 1.00 82.06 135 PRO A O 1
ATOM 1086 N N . ALA A 1 136 ? -36.468 -6.972 -6.550 1.00 80.44 136 ALA A N 1
ATOM 1087 C CA . ALA A 1 136 ? -35.417 -6.915 -7.555 1.00 80.44 136 ALA A CA 1
ATOM 1088 C C . ALA A 1 136 ? -35.921 -6.180 -8.804 1.00 80.44 136 ALA A C 1
ATOM 1090 O O . ALA A 1 136 ? -35.258 -5.268 -9.292 1.00 80.44 136 ALA A O 1
ATOM 1091 N N . GLU A 1 137 ? -37.142 -6.494 -9.236 1.00 88.00 137 GLU A N 1
ATOM 1092 C CA . GLU A 1 137 ? -37.803 -5.831 -10.359 1.00 88.00 137 GLU A CA 1
ATOM 1093 C C . GLU A 1 137 ? -38.099 -4.348 -10.062 1.00 88.00 137 GLU A C 1
ATOM 1095 O O . GLU A 1 137 ? -37.810 -3.481 -10.885 1.00 88.00 137 GLU A O 1
ATOM 1100 N N . VAL A 1 138 ? -38.586 -4.021 -8.859 1.00 89.31 138 VAL A N 1
ATOM 1101 C CA . VAL A 1 138 ? -38.781 -2.628 -8.413 1.00 89.31 138 VAL A CA 1
ATOM 1102 C C . VAL A 1 138 ? -37.446 -1.870 -8.388 1.00 89.31 138 VAL A C 1
ATOM 1104 O O . VAL A 1 138 ? -37.362 -0.740 -8.867 1.00 89.31 138 VAL A O 1
ATOM 1107 N N . THR A 1 139 ? -36.376 -2.495 -7.889 1.00 87.00 139 THR A N 1
ATOM 1108 C CA . THR A 1 139 ? -35.017 -1.921 -7.848 1.00 87.00 139 THR A CA 1
ATOM 1109 C C . THR A 1 139 ? -34.504 -1.597 -9.250 1.00 87.00 139 THR A C 1
ATOM 1111 O O . THR A 1 139 ? -33.907 -0.537 -9.480 1.00 87.00 139 THR A O 1
ATOM 1114 N N . GLU A 1 140 ? -34.725 -2.511 -10.192 1.00 88.75 140 GLU A N 1
ATOM 1115 C CA . GLU A 1 140 ? -34.342 -2.353 -11.588 1.00 88.75 140 GLU A CA 1
ATOM 1116 C C . GLU A 1 140 ? -35.134 -1.228 -12.259 1.00 88.75 140 GLU A C 1
ATOM 1118 O O . GLU A 1 140 ? -34.529 -0.282 -12.775 1.00 88.75 140 GLU A O 1
ATOM 1123 N N . LYS A 1 141 ? -36.470 -1.281 -12.188 1.00 92.56 141 LYS A N 1
ATOM 1124 C CA . LYS A 1 141 ? -37.364 -0.323 -12.851 1.00 92.56 141 LYS A CA 1
ATOM 1125 C C . LYS A 1 141 ? -37.161 1.103 -12.345 1.00 92.56 141 LYS A C 1
ATOM 1127 O O . LYS A 1 141 ? -36.993 2.019 -13.153 1.00 92.56 141 LYS A O 1
ATOM 1132 N N . LEU A 1 142 ? -37.023 1.290 -11.030 1.00 92.88 142 LEU A N 1
ATOM 1133 C CA . LEU A 1 142 ? -36.702 2.593 -10.435 1.00 92.88 142 LEU A CA 1
ATOM 1134 C C . LEU A 1 142 ? -35.263 3.062 -10.724 1.00 92.88 142 LEU A C 1
ATOM 1136 O O . LEU A 1 142 ? -34.922 4.218 -10.472 1.00 92.88 142 LEU A O 1
ATOM 1140 N N . GLY A 1 143 ? -34.394 2.203 -11.261 1.00 91.06 143 GLY A N 1
ATOM 1141 C CA . GLY A 1 143 ? -33.013 2.560 -11.583 1.00 91.06 143 GLY A CA 1
ATOM 1142 C C . GLY A 1 143 ? -32.139 2.819 -10.354 1.00 91.06 143 GLY A C 1
ATOM 1143 O O . GLY A 1 143 ? -31.161 3.560 -10.456 1.00 91.06 143 GLY A O 1
ATOM 1144 N N . LEU A 1 144 ? -32.465 2.224 -9.200 1.00 84.75 144 LEU A N 1
ATOM 1145 C CA . LEU A 1 144 ? -31.751 2.477 -7.939 1.00 84.75 144 LEU A CA 1
ATOM 1146 C C . LEU A 1 144 ? -30.286 2.029 -8.007 1.00 84.75 144 LEU A C 1
ATOM 1148 O O . LEU A 1 144 ? -29.409 2.667 -7.439 1.00 84.75 144 LEU A O 1
ATOM 1152 N N . HIS A 1 145 ? -29.995 0.993 -8.798 1.00 80.06 145 HIS A N 1
ATOM 1153 C CA . HIS A 1 145 ? -28.635 0.516 -9.074 1.00 80.06 145 HIS A CA 1
ATOM 1154 C C . HIS A 1 145 ? -27.709 1.590 -9.684 1.00 80.06 145 HIS A C 1
ATOM 1156 O O . HIS A 1 145 ? -26.483 1.451 -9.648 1.00 80.06 145 HIS A O 1
ATOM 1162 N N . ARG A 1 146 ? -28.276 2.659 -10.263 1.00 79.19 146 ARG A N 1
ATOM 1163 C CA . ARG A 1 146 ? -27.523 3.796 -10.814 1.00 79.19 146 ARG A CA 1
ATOM 1164 C C . ARG A 1 146 ? -27.233 4.874 -9.765 1.00 79.19 146 ARG A C 1
ATOM 1166 O O . ARG A 1 146 ? -26.311 5.657 -9.977 1.00 79.19 146 ARG A O 1
ATOM 1173 N N . MET A 1 147 ? -27.962 4.891 -8.646 1.00 77.06 147 MET A N 1
ATOM 1174 C CA . MET A 1 147 ? -27.759 5.830 -7.539 1.00 77.06 147 MET A CA 1
ATOM 1175 C C . MET A 1 147 ? -26.568 5.380 -6.692 1.00 77.06 147 MET A C 1
ATOM 1177 O O . MET A 1 147 ? -26.546 4.268 -6.160 1.00 77.06 147 MET A O 1
ATOM 1181 N N . ARG A 1 148 ? -25.548 6.236 -6.610 1.00 63.31 148 ARG A N 1
ATOM 1182 C CA . ARG A 1 148 ? -24.243 5.935 -5.984 1.00 63.31 148 ARG A CA 1
ATOM 1183 C C . ARG A 1 148 ? -23.806 6.989 -4.974 1.00 63.31 148 ARG A C 1
ATOM 1185 O O . ARG A 1 148 ? -22.859 6.766 -4.233 1.00 63.31 148 ARG A O 1
ATOM 1192 N N . ASP A 1 149 ? -24.490 8.122 -4.978 1.00 66.31 149 ASP A N 1
ATOM 1193 C CA . ASP A 1 149 ? -24.299 9.287 -4.122 1.00 66.31 149 ASP A CA 1
ATOM 1194 C C . ASP A 1 149 ? -24.988 9.144 -2.758 1.00 66.31 149 ASP A C 1
ATOM 1196 O O . ASP A 1 149 ? -24.771 9.972 -1.882 1.00 66.31 149 ASP A O 1
ATOM 1200 N N . ARG A 1 150 ? -25.810 8.104 -2.562 1.00 76.25 150 ARG A N 1
ATOM 1201 C CA . ARG A 1 150 ? -26.603 7.913 -1.344 1.00 76.25 150 ARG A CA 1
ATOM 1202 C C . ARG A 1 150 ? -26.821 6.452 -0.991 1.00 76.25 150 ARG A C 1
ATOM 1204 O O . ARG A 1 150 ? -26.845 5.577 -1.855 1.00 76.25 150 ARG A O 1
ATOM 1211 N N . SER A 1 151 ? -27.043 6.215 0.298 1.00 67.81 151 SER A N 1
ATOM 1212 C CA . SER A 1 151 ? -27.489 4.916 0.799 1.00 67.81 151 SER A CA 1
ATOM 1213 C C . SER A 1 151 ? -28.980 4.736 0.528 1.00 67.81 151 SER A C 1
ATOM 1215 O O . SER A 1 151 ? -29.786 5.605 0.870 1.00 67.81 151 SER A O 1
ATOM 1217 N N . TRP A 1 152 ? -29.341 3.597 -0.059 1.00 80.75 152 TRP A N 1
ATOM 1218 C CA . TRP A 1 152 ? -30.724 3.217 -0.312 1.00 80.75 152 TRP A CA 1
ATOM 1219 C C . TRP A 1 152 ? -30.986 1.763 0.085 1.00 80.75 152 TRP A C 1
ATOM 1221 O O . TRP A 1 152 ? -30.079 0.932 0.079 1.00 80.75 152 TRP A O 1
ATOM 1231 N N . TYR A 1 153 ? -32.232 1.450 0.429 1.00 73.62 153 TYR A N 1
ATOM 1232 C CA . TYR A 1 153 ? -32.679 0.089 0.725 1.00 73.62 153 TYR A CA 1
ATOM 1233 C C . TYR A 1 153 ? -34.060 -0.150 0.114 1.00 73.62 153 TYR A C 1
ATOM 1235 O O . TYR A 1 153 ? -34.900 0.745 0.153 1.00 73.62 153 TYR A O 1
ATOM 1243 N N . VAL A 1 154 ? -34.304 -1.341 -0.440 1.00 76.56 154 VAL A N 1
ATOM 1244 C CA . VAL A 1 154 ? -35.631 -1.754 -0.927 1.00 76.56 154 VAL A CA 1
ATOM 1245 C C . VAL A 1 154 ? -36.163 -2.852 -0.027 1.00 76.56 154 VAL A C 1
ATOM 1247 O O . VAL A 1 154 ? -35.506 -3.876 0.160 1.00 76.56 154 VAL A O 1
ATOM 1250 N N . HIS A 1 155 ? -37.358 -2.653 0.516 1.00 73.38 155 HIS A N 1
ATOM 1251 C CA . HIS A 1 155 ? -37.996 -3.627 1.386 1.00 73.38 155 HIS A CA 1
ATOM 1252 C C . HIS A 1 155 ? -39.171 -4.331 0.672 1.00 73.38 155 HIS A C 1
ATOM 1254 O O . HIS A 1 155 ? -40.134 -3.643 0.324 1.00 73.38 155 HIS A O 1
ATOM 1260 N N . PRO A 1 156 ? -39.128 -5.667 0.454 1.00 61.81 156 PRO A N 1
ATOM 1261 C CA . PRO A 1 156 ? -40.308 -6.466 0.077 1.00 61.81 156 PRO A CA 1
ATOM 1262 C C . PRO A 1 156 ? -41.183 -6.657 1.299 1.00 61.81 156 PRO A C 1
ATOM 1264 O O . PRO A 1 156 ? -40.690 -7.400 2.134 1.00 61.81 156 PRO A O 1
ATOM 1267 N N . ARG A 1 157 ? -42.419 -6.141 1.435 1.00 65.69 157 ARG A N 1
ATOM 1268 C CA . ARG A 1 157 ? -43.406 -6.746 2.376 1.00 65.69 157 ARG A CA 1
ATOM 1269 C C . ARG A 1 157 ? -44.865 -6.364 2.102 1.00 65.69 157 ARG A C 1
ATOM 1271 O O . ARG A 1 157 ? -45.163 -5.259 1.658 1.00 65.69 157 ARG A O 1
ATOM 1278 N N . VAL A 1 158 ? -45.753 -7.285 2.488 1.00 56.19 158 VAL A N 1
ATOM 1279 C CA . VAL A 1 158 ? -47.130 -7.033 2.942 1.00 56.19 158 VAL A CA 1
ATOM 1280 C C . VAL A 1 158 ? -47.055 -6.602 4.409 1.00 56.19 158 VAL A C 1
ATOM 1282 O O . VAL A 1 158 ? -46.328 -7.185 5.216 1.00 56.19 158 VAL A O 1
ATOM 1285 N N . VAL A 1 159 ? -47.684 -5.476 4.729 1.00 52.31 159 VAL A N 1
ATOM 1286 C CA . VAL A 1 159 ? -47.562 -4.828 6.036 1.00 52.31 159 VAL A CA 1
ATOM 1287 C C . VAL A 1 159 ? -48.172 -5.761 7.078 1.00 52.31 159 VAL A C 1
ATOM 1289 O O . VAL A 1 159 ? -49.385 -5.814 7.100 1.00 52.31 159 VAL A O 1
ATOM 1292 N N . ASP A 1 160 ? -47.398 -6.458 7.921 1.00 46.78 160 ASP A N 1
ATOM 1293 C CA . ASP A 1 160 ? -47.918 -7.239 9.069 1.00 46.78 160 ASP A CA 1
ATOM 1294 C C . ASP A 1 160 ? -47.131 -7.077 10.380 1.00 46.78 160 ASP A C 1
ATOM 1296 O O . ASP A 1 160 ? -47.706 -7.269 11.446 1.00 46.78 160 ASP A O 1
ATOM 1300 N N . GLU A 1 161 ? -45.888 -6.583 10.350 1.00 53.75 161 GLU A N 1
ATOM 1301 C CA . GLU A 1 161 ? -45.114 -6.305 11.571 1.00 53.75 161 GLU A CA 1
ATOM 1302 C C . GLU A 1 161 ? -44.515 -4.881 11.556 1.00 53.75 161 GLU A C 1
ATOM 1304 O O . GLU A 1 161 ? -43.544 -4.629 10.831 1.00 53.75 161 GLU A O 1
ATOM 1309 N N . PRO A 1 162 ? -45.046 -3.940 12.368 1.00 54.19 162 PRO A N 1
ATOM 1310 C CA . PRO A 1 162 ? -44.544 -2.561 12.505 1.00 54.19 162 PRO A CA 1
ATOM 1311 C C . PRO A 1 162 ? -43.063 -2.452 12.877 1.00 54.19 162 PRO A C 1
ATOM 1313 O O . PRO A 1 162 ? -42.383 -1.467 12.576 1.00 54.19 162 PRO A O 1
ATOM 1316 N N . ASP A 1 163 ? -42.560 -3.493 13.531 1.00 56.66 163 ASP A N 1
ATOM 1317 C CA . ASP A 1 163 ? -41.238 -3.553 14.122 1.00 56.66 163 ASP A CA 1
ATOM 1318 C C . ASP A 1 163 ? -40.112 -3.422 13.099 1.00 56.66 163 ASP A C 1
ATOM 1320 O O . ASP A 1 163 ? -39.061 -2.891 13.431 1.00 56.66 163 ASP A O 1
ATOM 1324 N N . VAL A 1 164 ? -40.279 -3.875 11.855 1.00 54.34 164 VAL A N 1
ATOM 1325 C CA . VAL A 1 164 ? -39.146 -3.979 10.920 1.00 54.34 164 VAL A CA 1
ATOM 1326 C C . VAL A 1 164 ? -38.757 -2.639 10.304 1.00 54.34 164 VAL A C 1
ATOM 1328 O O . VAL A 1 164 ? -37.566 -2.344 10.239 1.00 54.34 164 VAL A O 1
ATOM 1331 N N . LEU A 1 165 ? -39.718 -1.792 9.922 1.00 57.81 165 LEU A N 1
ATOM 1332 C CA . LEU A 1 165 ? -39.423 -0.446 9.414 1.00 57.81 165 LEU A CA 1
ATOM 1333 C C . LEU A 1 165 ? -38.668 0.367 10.469 1.00 57.81 165 LEU A C 1
ATOM 1335 O O . LEU A 1 165 ? -37.622 0.957 10.201 1.00 57.81 165 LEU A O 1
ATOM 1339 N N . LEU A 1 166 ? -39.195 0.344 11.690 1.00 63.41 166 LEU A N 1
ATOM 1340 C CA . LEU A 1 166 ? -38.626 1.066 12.812 1.00 63.41 166 LEU A CA 1
ATOM 1341 C C . LEU A 1 166 ? -37.310 0.424 13.271 1.00 63.41 166 LEU A C 1
ATOM 1343 O O . LEU A 1 166 ? -36.408 1.149 13.671 1.00 63.41 166 LEU A O 1
ATOM 1347 N N . ARG A 1 167 ? -37.129 -0.901 13.134 1.00 62.00 167 ARG A N 1
ATOM 1348 C CA . ARG A 1 167 ? -35.833 -1.587 13.309 1.00 62.00 167 ARG A CA 1
ATOM 1349 C C . ARG A 1 167 ? -34.819 -1.172 12.267 1.00 62.00 167 ARG A C 1
ATOM 1351 O O . ARG A 1 167 ? -33.697 -0.916 12.664 1.00 62.00 167 ARG A O 1
ATOM 1358 N N . VAL A 1 168 ? -35.165 -1.110 10.982 1.00 57.72 168 VAL A N 1
ATOM 1359 C CA . VAL A 1 168 ? -34.235 -0.696 9.921 1.00 57.72 168 VAL A CA 1
ATOM 1360 C C . VAL A 1 168 ? -33.796 0.739 10.188 1.00 57.72 168 VAL A C 1
ATOM 1362 O O . VAL A 1 168 ? -32.608 0.971 10.391 1.00 57.72 168 VAL A O 1
ATOM 1365 N N . LEU A 1 169 ? -34.747 1.660 10.351 1.00 63.09 169 LEU A N 1
ATOM 1366 C CA . LEU A 1 169 ? -34.470 3.070 10.626 1.00 63.09 169 LEU A CA 1
ATOM 1367 C C . LEU A 1 169 ? -33.705 3.270 11.945 1.00 63.09 169 LEU A C 1
ATOM 1369 O O . LEU A 1 169 ? -32.705 3.983 11.973 1.00 63.09 169 LEU A O 1
ATOM 1373 N N . ALA A 1 170 ? -34.101 2.591 13.027 1.00 59.31 170 ALA A N 1
ATOM 1374 C CA . ALA A 1 170 ? -33.391 2.668 14.302 1.00 59.31 170 ALA A CA 1
ATOM 1375 C C . ALA A 1 170 ? -32.029 1.962 14.265 1.00 59.31 170 ALA A C 1
ATOM 1377 O O . ALA A 1 170 ? -31.110 2.438 14.916 1.00 59.31 170 ALA A O 1
ATOM 1378 N N . SER A 1 171 ? -31.855 0.875 13.507 1.00 52.66 171 SER A N 1
ATOM 1379 C CA . SER A 1 171 ? -30.570 0.174 13.362 1.00 52.66 171 SER A CA 1
ATOM 1380 C C . SER A 1 171 ? -29.555 1.028 12.614 1.00 52.66 171 SER A C 1
ATOM 1382 O O . SER A 1 171 ? -28.411 1.122 13.047 1.00 52.66 171 SER A O 1
ATOM 1384 N N . THR A 1 172 ? -29.982 1.763 11.584 1.00 50.16 172 THR A N 1
ATOM 1385 C CA . THR A 1 172 ? -29.147 2.769 10.919 1.00 50.16 172 THR A CA 1
ATOM 1386 C C . THR A 1 172 ? -28.727 3.887 11.889 1.00 50.16 172 THR A C 1
ATOM 1388 O O . THR A 1 172 ? -27.638 4.437 11.749 1.00 50.16 172 THR A O 1
ATOM 1391 N N . MET A 1 173 ? -29.529 4.172 12.925 1.00 46.84 173 MET A N 1
ATOM 1392 C CA . MET A 1 173 ? -29.238 5.168 13.973 1.00 46.84 173 MET A CA 1
ATOM 1393 C C . MET A 1 173 ? -28.494 4.626 15.210 1.00 46.84 173 MET A C 1
ATOM 1395 O O . MET A 1 173 ? -27.914 5.415 15.965 1.00 46.84 173 MET A O 1
ATOM 1399 N N . SER A 1 174 ? -28.562 3.315 15.468 1.00 42.53 174 SER A N 1
ATOM 1400 C CA . SER A 1 174 ? -28.107 2.665 16.704 1.00 42.53 174 SER A CA 1
ATOM 1401 C C . SER A 1 174 ? -26.977 1.669 16.495 1.00 42.53 174 SER A C 1
ATOM 1403 O O . SER A 1 174 ? -26.677 0.931 17.427 1.00 42.53 174 SER A O 1
ATOM 1405 N N . LEU A 1 175 ? -26.380 1.589 15.307 1.00 36.09 175 LEU A N 1
ATOM 1406 C CA . LEU A 1 175 ? -25.190 0.777 15.088 1.00 36.09 175 LEU A CA 1
ATOM 1407 C C . LEU A 1 175 ? -24.002 1.402 15.838 1.00 36.09 175 LEU A C 1
ATOM 1409 O O . LEU A 1 175 ? -23.460 2.411 15.380 1.00 36.09 175 LEU A O 1
ATOM 1413 N N . PRO A 1 176 ? -23.516 0.809 16.950 1.00 36.22 176 PRO A N 1
ATOM 1414 C CA . PRO A 1 176 ? -22.095 0.893 17.215 1.00 36.22 176 PRO A CA 1
ATOM 1415 C C . PRO A 1 176 ? -21.380 0.298 15.999 1.00 36.22 176 PRO A C 1
ATOM 1417 O O . PRO A 1 176 ? -21.825 -0.691 15.413 1.00 36.22 176 PRO A O 1
ATOM 1420 N N . SER A 1 177 ? -20.245 0.887 15.647 1.00 38.59 177 SER A N 1
ATOM 1421 C CA . SER A 1 177 ? -19.358 0.546 14.527 1.00 38.59 177 SER A CA 1
ATOM 1422 C C . SER A 1 177 ? -18.966 -0.942 14.383 1.00 38.59 177 SER A C 1
ATOM 1424 O O . SER A 1 177 ? -18.278 -1.291 13.427 1.00 38.59 177 SER A O 1
ATOM 1426 N N . ARG A 1 178 ? -19.397 -1.830 15.292 1.00 33.88 178 ARG A N 1
ATOM 1427 C CA . ARG A 1 178 ? -18.969 -3.230 15.430 1.00 33.88 178 ARG A CA 1
ATOM 1428 C C . ARG A 1 178 ? -19.942 -4.306 14.922 1.00 33.88 178 ARG A C 1
ATOM 1430 O O . ARG A 1 178 ? -19.527 -5.454 14.853 1.00 33.88 178 ARG A O 1
ATOM 1437 N N . LEU A 1 179 ? -21.173 -3.989 14.513 1.00 32.47 179 LEU A N 1
ATOM 1438 C CA . LEU A 1 179 ? -22.071 -4.957 13.847 1.00 32.47 179 LEU A CA 1
ATOM 1439 C C . LEU A 1 179 ? -22.412 -4.506 12.422 1.00 32.47 179 LEU A C 1
ATOM 1441 O O . LEU A 1 179 ? -23.568 -4.452 12.012 1.00 32.47 179 LEU A O 1
ATOM 1445 N N . LYS A 1 180 ? -21.371 -4.221 11.631 1.00 35.06 180 LYS A N 1
ATOM 1446 C CA . LYS A 1 180 ? -21.463 -4.433 10.186 1.00 35.06 180 LYS A CA 1
ATOM 1447 C C . LYS A 1 180 ? -21.635 -5.939 9.990 1.00 35.06 180 LYS A C 1
ATOM 1449 O O . LYS A 1 180 ? -20.657 -6.683 9.989 1.00 35.06 180 LYS A O 1
ATOM 1454 N N . VAL A 1 181 ? -22.882 -6.390 9.836 1.00 34.78 181 VAL A N 1
ATOM 1455 C CA . VAL A 1 181 ? -23.165 -7.600 9.052 1.00 34.78 181 VAL A CA 1
ATOM 1456 C C . VAL A 1 181 ? -22.314 -7.508 7.785 1.00 34.78 181 VAL A C 1
ATOM 1458 O O . VAL A 1 181 ? -22.072 -6.407 7.290 1.00 34.78 181 VAL A O 1
ATOM 1461 N N . LEU A 1 182 ? -21.836 -8.650 7.302 1.00 34.81 182 LEU A N 1
ATOM 1462 C CA . LEU A 1 182 ? -20.969 -8.857 6.137 1.00 34.81 182 LEU A CA 1
ATOM 1463 C C . LEU A 1 182 ? -21.510 -8.284 4.803 1.00 34.81 182 LEU A C 1
ATOM 1465 O O . LEU A 1 182 ? -21.173 -8.783 3.736 1.00 34.81 182 LEU A O 1
ATOM 1469 N N . SER A 1 183 ? -22.303 -7.211 4.805 1.00 35.69 183 SER A N 1
ATOM 1470 C CA . SER A 1 183 ? -22.402 -6.293 3.684 1.00 35.69 183 SER A CA 1
ATOM 1471 C C . SER A 1 183 ? -21.053 -5.587 3.528 1.00 35.69 183 SER A C 1
ATOM 1473 O O . SER A 1 183 ? -20.859 -4.430 3.915 1.00 35.69 183 SER A O 1
ATOM 1475 N N . ARG A 1 184 ? -20.089 -6.277 2.911 1.00 37.31 184 ARG A N 1
ATOM 1476 C CA . ARG A 1 184 ? -19.203 -5.561 2.001 1.00 37.31 184 ARG A CA 1
ATOM 1477 C C . ARG A 1 184 ? -20.151 -4.872 1.020 1.00 37.31 184 ARG A C 1
ATOM 1479 O O . ARG A 1 184 ? -20.739 -5.538 0.176 1.00 37.31 184 ARG A O 1
ATOM 1486 N N . GLY A 1 185 ? -20.359 -3.560 1.156 1.00 37.97 185 GLY A N 1
ATOM 1487 C CA . GLY A 1 185 ? -20.749 -2.787 -0.019 1.00 37.97 185 GLY A CA 1
ATOM 1488 C C . GLY A 1 185 ? -19.728 -3.160 -1.086 1.00 37.97 185 GLY A C 1
ATOM 1489 O O . GLY A 1 185 ? -18.544 -3.217 -0.749 1.00 37.97 185 GLY A O 1
ATOM 1490 N N . PHE A 1 186 ? -20.171 -3.565 -2.279 1.00 4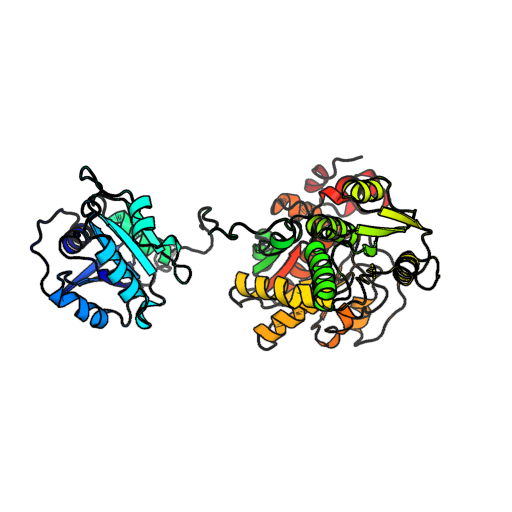3.50 186 PHE A N 1
ATOM 1491 C CA . PHE A 1 186 ? -19.271 -4.017 -3.340 1.00 43.50 186 PHE A CA 1
ATOM 1492 C C . PHE A 1 186 ? -18.130 -3.000 -3.475 1.00 43.50 186 PHE A C 1
ATOM 1494 O O . PHE A 1 186 ? -18.341 -1.891 -3.962 1.00 43.50 186 PHE A O 1
ATOM 1501 N N . SER A 1 187 ? -16.946 -3.342 -2.953 1.00 47.69 187 SER A N 1
ATOM 1502 C CA . SER A 1 187 ? -15.824 -2.403 -2.857 1.00 47.69 187 SER A CA 1
ATOM 1503 C C . SER A 1 187 ? -15.186 -2.182 -4.220 1.00 47.69 187 SER A C 1
ATOM 1505 O O . SER A 1 187 ? -14.444 -1.226 -4.405 1.00 47.69 187 SER A O 1
ATOM 1507 N N . SER A 1 188 ? -15.502 -3.036 -5.191 1.00 53.94 188 SER A N 1
ATOM 1508 C CA . SER A 1 188 ? -15.068 -2.929 -6.572 1.00 53.94 188 SER A CA 1
ATOM 1509 C C . SER A 1 188 ? -16.203 -3.303 -7.527 1.00 53.94 188 SER A C 1
ATOM 1511 O O . SER A 1 188 ? -17.065 -4.131 -7.232 1.00 53.94 188 SER A O 1
ATOM 1513 N N . ARG A 1 189 ? -16.204 -2.650 -8.691 1.00 60.59 189 ARG A N 1
ATOM 1514 C CA . ARG A 1 189 ? -16.926 -3.109 -9.887 1.00 60.59 189 ARG A CA 1
ATOM 1515 C C . ARG A 1 189 ? -16.025 -4.088 -10.643 1.00 60.59 189 ARG A C 1
ATOM 1517 O O . ARG A 1 189 ? -14.852 -4.216 -10.303 1.00 60.59 189 ARG A O 1
ATOM 1524 N N . SER A 1 190 ? -16.532 -4.732 -11.693 1.00 73.88 190 SER A N 1
ATOM 1525 C CA . SER A 1 190 ? -15.655 -5.406 -12.657 1.00 73.88 190 SER A CA 1
ATOM 1526 C C . SER A 1 190 ? -14.599 -4.423 -13.180 1.00 73.88 190 SER A C 1
ATOM 1528 O O . SER A 1 190 ? -14.936 -3.298 -13.558 1.00 73.88 190 SER A O 1
ATOM 1530 N N . VAL A 1 191 ? -13.338 -4.848 -13.203 1.00 84.00 191 VAL A N 1
ATOM 1531 C CA . VAL A 1 191 ? -12.185 -4.056 -13.654 1.00 84.00 191 VAL A CA 1
ATOM 1532 C C . VAL A 1 191 ? -11.549 -4.682 -14.896 1.00 84.00 191 VAL A C 1
ATOM 1534 O O . VAL A 1 191 ? -11.756 -5.860 -15.179 1.00 84.00 191 VAL A O 1
ATOM 1537 N N . GLN A 1 192 ? -10.778 -3.894 -15.647 1.00 81.69 192 GLN A N 1
ATOM 1538 C CA . GLN A 1 192 ? -10.135 -4.339 -16.887 1.00 81.69 192 GLN A CA 1
ATOM 1539 C C . GLN A 1 192 ? -8.793 -5.033 -16.611 1.00 81.69 192 GLN A C 1
ATOM 1541 O O . GLN A 1 192 ? -7.768 -4.377 -16.399 1.00 81.69 192 GLN A O 1
ATOM 1546 N N . GLY A 1 193 ? -8.811 -6.369 -16.633 1.00 90.75 193 GLY A N 1
ATOM 1547 C CA . GLY A 1 193 ? -7.623 -7.221 -16.537 1.00 90.75 193 GLY A CA 1
ATOM 1548 C C . GLY A 1 193 ? -6.799 -7.031 -15.257 1.00 90.75 193 GLY A C 1
ATOM 1549 O O . GLY A 1 193 ? -7.250 -6.432 -14.280 1.00 90.75 193 GLY A O 1
ATOM 1550 N N . PHE A 1 194 ? -5.556 -7.524 -15.279 1.00 95.25 194 PHE A N 1
ATOM 1551 C CA . PHE A 1 194 ? -4.628 -7.427 -14.145 1.00 95.25 194 PHE A CA 1
ATOM 1552 C C . PHE A 1 194 ? -4.391 -5.972 -13.726 1.00 95.25 194 PHE A C 1
ATOM 1554 O O . PHE A 1 194 ? -4.537 -5.625 -12.559 1.00 95.25 194 PHE A O 1
ATOM 1561 N N . THR A 1 195 ? -4.087 -5.088 -14.682 1.00 93.31 195 THR A N 1
ATOM 1562 C CA . THR A 1 195 ? -3.737 -3.692 -14.377 1.00 93.31 195 THR A CA 1
ATOM 1563 C C . THR A 1 195 ? -4.898 -2.880 -13.808 1.00 93.31 195 THR A C 1
ATOM 1565 O O . THR A 1 195 ? -4.659 -1.912 -13.097 1.00 93.31 195 THR A O 1
ATOM 1568 N N . GLY A 1 196 ? -6.148 -3.243 -14.122 1.00 88.94 196 GLY A N 1
ATOM 1569 C CA . GLY A 1 196 ? -7.330 -2.624 -13.522 1.00 88.94 196 GLY A CA 1
ATOM 1570 C C . GLY A 1 196 ? -7.624 -3.126 -12.106 1.00 88.94 196 GLY A C 1
ATOM 1571 O O . GLY A 1 196 ? -8.311 -2.436 -11.360 1.00 88.94 196 GLY A O 1
ATOM 1572 N N . ALA A 1 197 ? -7.113 -4.305 -11.740 1.00 91.94 197 ALA A N 1
ATOM 1573 C CA . ALA A 1 197 ? -7.255 -4.895 -10.410 1.00 91.94 197 ALA A CA 1
ATOM 1574 C C . ALA A 1 197 ? -6.159 -4.463 -9.421 1.00 91.94 197 ALA A C 1
ATOM 1576 O O . ALA A 1 197 ? -6.288 -4.728 -8.230 1.00 91.94 197 ALA A O 1
ATOM 1577 N N . VAL A 1 198 ? -5.092 -3.806 -9.890 1.00 95.75 198 VAL A N 1
ATOM 1578 C CA . VAL A 1 198 ? -4.072 -3.210 -9.016 1.00 95.75 198 VAL A CA 1
ATOM 1579 C C . VAL A 1 198 ? -4.668 -2.007 -8.285 1.00 95.75 198 VAL A C 1
ATOM 1581 O O . VAL A 1 198 ? -5.156 -1.062 -8.904 1.00 95.75 198 VAL A O 1
ATOM 1584 N N . GLY A 1 199 ? -4.567 -2.022 -6.961 1.00 94.12 199 GLY A N 1
ATOM 1585 C CA . GLY A 1 199 ? -5.061 -0.981 -6.075 1.00 94.12 199 GLY A CA 1
ATOM 1586 C C . GLY A 1 199 ? -6.445 -1.242 -5.487 1.00 94.12 199 GLY A C 1
ATOM 1587 O O . GLY A 1 199 ? -6.937 -2.367 -5.505 1.00 94.12 199 GLY A O 1
ATOM 1588 N N . ASN A 1 200 ? -7.048 -0.208 -4.886 1.00 90.19 200 ASN A N 1
ATOM 1589 C CA . ASN A 1 200 ? -8.309 -0.322 -4.137 1.00 90.19 200 ASN A CA 1
ATOM 1590 C C . ASN A 1 200 ? -8.296 -1.465 -3.095 1.00 90.19 200 ASN A C 1
ATOM 1592 O O . ASN A 1 200 ? -9.279 -2.176 -2.872 1.00 90.19 200 ASN A O 1
ATOM 1596 N N . THR A 1 201 ? -7.139 -1.664 -2.465 1.00 95.31 201 THR A N 1
ATOM 1597 C CA . THR A 1 201 ? -6.928 -2.732 -1.486 1.00 95.31 201 THR A CA 1
ATOM 1598 C C . THR A 1 201 ? -7.681 -2.422 -0.185 1.00 95.31 201 THR A C 1
ATOM 1600 O O . THR A 1 201 ? -7.918 -1.249 0.139 1.00 95.31 201 THR A O 1
ATOM 1603 N N . PRO A 1 202 ? -8.084 -3.427 0.606 1.00 94.94 202 PRO A N 1
ATOM 1604 C CA . PRO A 1 202 ? -8.761 -3.173 1.874 1.00 94.94 202 PRO A CA 1
ATOM 1605 C C . PRO A 1 202 ? -7.904 -2.381 2.870 1.00 94.94 202 PRO A C 1
ATOM 1607 O O . PRO A 1 202 ? -6.691 -2.564 2.947 1.00 94.94 202 PRO A O 1
ATOM 1610 N N . LEU A 1 203 ? -8.550 -1.546 3.683 1.00 96.81 203 LEU A N 1
ATOM 1611 C CA . LEU A 1 203 ? -7.959 -0.976 4.894 1.00 96.81 203 LEU A CA 1
ATOM 1612 C C . LEU A 1 203 ? -8.469 -1.769 6.101 1.00 96.81 203 LEU A C 1
ATOM 1614 O O . LEU A 1 203 ? -9.662 -1.746 6.404 1.00 96.81 203 LEU A O 1
ATOM 1618 N N . ILE A 1 204 ? -7.575 -2.510 6.752 1.00 97.88 204 ILE A N 1
ATOM 1619 C CA . ILE A 1 204 ? -7.910 -3.460 7.817 1.00 97.88 204 ILE A CA 1
ATOM 1620 C C . ILE A 1 204 ? -7.662 -2.805 9.174 1.00 97.88 204 ILE A C 1
ATOM 1622 O O . ILE A 1 204 ? -6.563 -2.327 9.435 1.00 97.88 204 ILE A O 1
ATOM 1626 N N . LEU A 1 205 ? -8.664 -2.800 10.053 1.00 97.88 205 LEU A N 1
ATOM 1627 C CA . LEU A 1 205 ? -8.479 -2.427 11.456 1.00 97.88 205 LEU A CA 1
ATOM 1628 C C . LEU A 1 205 ? -7.764 -3.569 12.189 1.00 97.88 205 LEU A C 1
ATOM 1630 O O . LEU A 1 205 ? -8.303 -4.671 12.242 1.00 97.88 205 LEU A O 1
ATOM 1634 N N . LEU A 1 206 ? -6.601 -3.294 12.780 1.00 98.25 206 LEU A N 1
ATOM 1635 C CA . LEU A 1 206 ? -5.879 -4.247 13.628 1.00 98.25 206 LEU A CA 1
ATOM 1636 C C . LEU A 1 206 ? -6.461 -4.168 15.039 1.00 98.25 206 LEU A C 1
ATOM 1638 O O . LEU A 1 206 ? -6.115 -3.270 15.816 1.00 98.25 206 LEU A O 1
ATOM 1642 N N . LYS A 1 207 ? -7.430 -5.034 15.340 1.00 96.19 207 LYS A N 1
ATOM 1643 C CA . LYS A 1 207 ? -8.310 -4.879 16.504 1.00 96.19 207 LYS A CA 1
ATOM 1644 C C . LYS A 1 207 ? -7.538 -4.982 17.816 1.00 96.19 207 LYS A C 1
ATOM 1646 O O . LYS A 1 207 ? -7.694 -4.103 18.663 1.00 96.19 207 LYS A O 1
ATOM 1651 N N . LYS A 1 208 ? -6.710 -6.015 17.984 1.00 96.94 208 LYS A N 1
ATOM 1652 C CA . LYS A 1 208 ? -5.970 -6.265 19.231 1.00 96.94 208 LYS A CA 1
ATOM 1653 C C . LYS A 1 208 ? -5.041 -5.099 19.554 1.00 96.94 208 LYS A C 1
ATOM 1655 O O . LYS A 1 208 ? -4.987 -4.627 20.688 1.00 96.94 208 LYS A O 1
ATOM 1660 N N . TRP A 1 209 ? -4.338 -4.604 18.541 1.00 97.50 209 TRP A N 1
ATOM 1661 C CA . TRP A 1 209 ? -3.376 -3.512 18.686 1.00 97.50 209 TRP A CA 1
ATOM 1662 C C . TRP A 1 209 ? -4.046 -2.150 18.876 1.00 97.50 209 TRP A C 1
ATOM 1664 O O . TRP A 1 209 ? -3.560 -1.327 19.655 1.00 97.50 209 TRP A O 1
ATOM 1674 N N . SER A 1 210 ? -5.201 -1.943 18.244 1.00 98.06 210 SER A N 1
ATOM 1675 C CA . SER A 1 210 ? -6.046 -0.772 18.485 1.00 98.06 210 SER A CA 1
ATOM 1676 C C . SER A 1 210 ? -6.547 -0.736 19.933 1.00 98.06 210 SER A C 1
ATOM 1678 O O . SER A 1 210 ? -6.388 0.260 20.633 1.00 98.06 210 SER A O 1
ATOM 1680 N N . GLU A 1 211 ? -7.076 -1.857 20.433 1.00 97.69 211 GLU A N 1
ATOM 1681 C CA . GLU A 1 211 ? -7.555 -1.975 21.817 1.00 97.69 211 GLU A CA 1
ATOM 1682 C C . GLU A 1 211 ? -6.417 -1.790 22.834 1.00 97.69 211 GLU A C 1
ATOM 1684 O O . GLU A 1 211 ? -6.599 -1.100 23.834 1.00 97.69 211 GLU A O 1
ATOM 1689 N N . ARG A 1 212 ? -5.221 -2.327 22.555 1.00 96.75 212 ARG A N 1
ATOM 1690 C CA . ARG A 1 212 ? -4.042 -2.198 23.428 1.00 96.75 212 ARG A CA 1
ATOM 1691 C C . ARG A 1 212 ? -3.519 -0.765 23.553 1.00 96.75 212 ARG A C 1
ATOM 1693 O O . ARG A 1 212 ? -2.973 -0.411 24.593 1.00 96.75 212 ARG A O 1
ATOM 1700 N N . THR A 1 213 ? -3.618 0.030 22.492 1.00 98.12 213 THR A N 1
ATOM 1701 C CA . THR A 1 213 ? -3.070 1.399 22.452 1.00 98.12 213 THR A CA 1
ATOM 1702 C C . THR A 1 213 ? -4.118 2.472 22.739 1.00 98.12 213 THR A C 1
ATOM 1704 O O . THR A 1 213 ? -3.764 3.604 23.051 1.00 98.12 213 THR A O 1
ATOM 1707 N N . GLY A 1 214 ? -5.408 2.136 22.639 1.00 97.38 214 GLY A N 1
ATOM 1708 C CA . GLY A 1 214 ? -6.497 3.111 22.669 1.00 97.38 214 GLY A CA 1
ATOM 1709 C C . GLY A 1 214 ? -6.605 3.946 21.385 1.00 97.38 214 GLY A C 1
ATOM 1710 O O . GLY A 1 214 ? -7.377 4.903 21.349 1.00 97.38 214 GLY A O 1
ATOM 1711 N N . CYS A 1 215 ? -5.850 3.599 20.341 1.00 98.44 215 CYS A N 1
ATOM 1712 C CA . CYS A 1 215 ? -5.864 4.231 19.022 1.00 98.44 215 CYS A CA 1
ATOM 1713 C C . CYS A 1 215 ? -6.594 3.358 17.994 1.00 98.44 215 CYS A C 1
ATOM 1715 O O . CYS A 1 215 ? -6.800 2.170 18.206 1.00 98.44 215 CYS A O 1
ATOM 1717 N N . ASN A 1 216 ? -6.939 3.924 16.840 1.00 98.00 216 ASN A N 1
ATOM 1718 C CA . ASN A 1 216 ? -7.384 3.174 15.668 1.00 98.00 216 ASN A CA 1
ATOM 1719 C C . ASN A 1 216 ? -6.171 2.868 14.782 1.00 98.00 216 ASN A C 1
ATOM 1721 O O . ASN A 1 216 ? -5.761 3.709 13.981 1.00 98.00 216 ASN A O 1
ATOM 1725 N N . ILE A 1 217 ? -5.594 1.675 14.912 1.00 98.81 217 ILE A N 1
ATOM 1726 C CA . ILE A 1 217 ? -4.489 1.234 14.053 1.00 98.81 217 ILE A CA 1
ATOM 1727 C C . ILE A 1 217 ? -5.077 0.519 12.841 1.00 98.81 217 ILE A C 1
ATOM 1729 O O . ILE A 1 217 ? -5.687 -0.546 12.958 1.00 98.81 217 ILE A O 1
ATOM 1733 N N . VAL A 1 218 ? -4.897 1.116 11.668 1.00 98.75 218 VAL A N 1
ATOM 1734 C CA . VAL A 1 218 ? -5.417 0.615 10.397 1.00 98.75 218 VAL A CA 1
ATOM 1735 C C . VAL A 1 218 ? -4.277 0.318 9.431 1.00 98.75 218 VAL A C 1
ATOM 1737 O O . VAL A 1 218 ? -3.315 1.071 9.325 1.00 98.75 218 VAL A O 1
ATOM 1740 N N . ALA A 1 219 ? -4.365 -0.792 8.709 1.00 98.75 219 ALA A N 1
ATOM 1741 C CA . ALA A 1 219 ? -3.292 -1.274 7.858 1.00 98.75 219 ALA A CA 1
ATOM 1742 C C . ALA A 1 219 ? -3.804 -1.571 6.445 1.00 98.75 219 ALA A C 1
ATOM 1744 O O . ALA A 1 219 ? -4.763 -2.319 6.245 1.00 98.75 219 ALA A O 1
ATOM 1745 N N . LYS A 1 220 ? -3.182 -0.939 5.450 1.00 98.75 220 LYS A N 1
ATOM 1746 C CA . LYS A 1 220 ? -3.539 -1.052 4.036 1.00 98.75 220 LYS A CA 1
ATOM 1747 C C . LYS A 1 220 ? -3.036 -2.387 3.486 1.00 98.75 220 LYS A C 1
ATOM 1749 O O . LYS A 1 220 ? -1.831 -2.630 3.462 1.00 98.75 220 LYS A O 1
ATOM 1754 N N . ALA A 1 221 ? -3.953 -3.259 3.074 1.00 98.31 221 ALA A N 1
ATOM 1755 C CA . ALA A 1 221 ? -3.700 -4.654 2.717 1.00 98.31 221 ALA A CA 1
ATOM 1756 C C . ALA A 1 221 ? -3.101 -4.819 1.308 1.00 98.31 221 ALA A C 1
ATOM 1758 O O . ALA A 1 221 ? -3.690 -5.449 0.433 1.00 98.31 221 ALA A O 1
ATOM 1759 N N . GLU A 1 222 ? -1.918 -4.254 1.077 1.00 98.56 222 GLU A N 1
ATOM 1760 C CA . GLU A 1 222 ? -1.240 -4.279 -0.225 1.00 98.56 222 GLU A CA 1
ATOM 1761 C C . GLU A 1 222 ? -0.796 -5.682 -0.676 1.00 98.56 222 GLU A C 1
ATOM 1763 O O . GLU A 1 222 ? -0.623 -5.916 -1.872 1.00 98.56 222 GLU A O 1
ATOM 1768 N N . PHE A 1 223 ? -0.720 -6.648 0.241 1.00 97.56 223 PHE A N 1
ATOM 1769 C CA . PHE A 1 223 ? -0.581 -8.070 -0.090 1.00 97.56 223 PHE A CA 1
ATOM 1770 C C . PHE A 1 223 ? -1.754 -8.644 -0.909 1.00 97.56 223 PHE A C 1
ATOM 1772 O O . PHE A 1 223 ? -1.626 -9.742 -1.446 1.00 97.56 223 PHE A O 1
ATOM 1779 N N . GLN A 1 224 ? -2.886 -7.929 -0.996 1.00 97.00 224 GLN A N 1
ATOM 1780 C CA . GLN A 1 224 ? -4.065 -8.311 -1.785 1.00 97.00 224 GLN A CA 1
ATOM 1781 C C . GLN A 1 224 ? -4.116 -7.679 -3.182 1.00 97.00 224 GLN A C 1
ATOM 1783 O O . GLN A 1 224 ? -5.113 -7.849 -3.884 1.00 97.00 224 GLN A O 1
ATOM 1788 N N . ASN A 1 225 ? -3.075 -6.961 -3.615 1.00 97.56 225 ASN A N 1
ATOM 1789 C CA . ASN A 1 225 ? -2.932 -6.690 -5.046 1.00 97.56 225 ASN A CA 1
ATOM 1790 C C . ASN A 1 225 ? -2.829 -8.024 -5.821 1.00 97.56 225 ASN A C 1
ATOM 1792 O O . ASN A 1 225 ? -2.383 -9.021 -5.250 1.00 97.56 225 ASN A O 1
ATOM 1796 N N . PRO A 1 226 ? -3.226 -8.083 -7.103 1.00 95.50 226 PRO A N 1
ATOM 1797 C CA . PRO A 1 226 ? -3.321 -9.343 -7.847 1.00 95.50 226 PRO A CA 1
ATOM 1798 C C . PRO A 1 226 ? -1.976 -10.059 -8.057 1.00 95.50 226 PRO A C 1
ATOM 1800 O O . PRO A 1 226 ? -1.950 -11.282 -8.151 1.00 95.50 226 PRO A O 1
ATOM 1803 N N . GLY A 1 227 ? -0.861 -9.327 -8.114 1.00 95.44 227 GLY A N 1
ATOM 1804 C CA . GLY A 1 227 ? 0.501 -9.870 -8.112 1.00 95.44 227 GLY A CA 1
ATOM 1805 C C . GLY A 1 227 ? 1.038 -10.121 -6.702 1.00 95.44 227 GLY A C 1
ATOM 1806 O O . GLY A 1 227 ? 2.105 -10.712 -6.547 1.00 95.44 227 GLY A O 1
ATOM 1807 N N . GLY A 1 228 ? 0.284 -9.733 -5.669 1.00 95.81 228 GLY A N 1
ATOM 1808 C CA . GLY A 1 228 ? 0.460 -10.134 -4.278 1.00 95.81 228 GLY A CA 1
ATOM 1809 C C . GLY A 1 228 ? 1.333 -9.212 -3.432 1.00 95.81 228 GLY A C 1
ATOM 1810 O O . GLY A 1 228 ? 1.809 -9.645 -2.377 1.00 95.81 228 GLY A O 1
ATOM 1811 N N . SER A 1 229 ? 1.595 -7.978 -3.883 1.00 97.31 229 SER A N 1
ATOM 1812 C CA . SER A 1 229 ? 2.364 -7.008 -3.099 1.00 97.31 229 SER A CA 1
ATOM 1813 C C . SER A 1 229 ? 2.090 -5.542 -3.452 1.00 97.31 229 SER A C 1
ATOM 1815 O O . SER A 1 229 ? 1.584 -5.215 -4.523 1.00 97.31 229 SER A O 1
ATOM 1817 N N . VAL A 1 230 ? 2.562 -4.636 -2.592 1.00 98.00 230 VAL A N 1
ATOM 1818 C CA . VAL A 1 230 ? 2.590 -3.179 -2.830 1.00 98.00 230 VAL A CA 1
ATOM 1819 C C . VAL A 1 230 ? 3.338 -2.771 -4.107 1.00 98.00 230 VAL A C 1
ATOM 1821 O O . VAL A 1 230 ? 3.081 -1.703 -4.663 1.00 98.00 230 VAL A O 1
ATOM 1824 N N . LYS A 1 231 ? 4.273 -3.600 -4.593 1.00 97.56 231 LYS A N 1
ATOM 1825 C CA . LYS A 1 231 ? 5.103 -3.262 -5.759 1.00 97.56 231 LYS A CA 1
ATOM 1826 C C . LYS A 1 231 ? 4.343 -3.332 -7.079 1.00 97.56 231 LYS A C 1
ATOM 1828 O O . LYS A 1 231 ? 4.798 -2.723 -8.041 1.00 97.56 231 LYS A O 1
ATOM 1833 N N . ASP A 1 232 ? 3.166 -3.951 -7.110 1.00 98.38 232 ASP A N 1
ATOM 1834 C CA . ASP A 1 232 ? 2.296 -3.947 -8.287 1.00 98.38 232 ASP A CA 1
ATOM 1835 C C . ASP A 1 232 ? 1.906 -2.514 -8.681 1.00 98.38 232 ASP A C 1
ATOM 1837 O O . ASP A 1 232 ? 1.867 -2.179 -9.864 1.00 98.38 232 ASP A O 1
ATOM 1841 N N . ARG A 1 233 ? 1.693 -1.636 -7.687 1.00 98.25 233 ARG A N 1
ATOM 1842 C CA . ARG A 1 233 ? 1.406 -0.212 -7.913 1.00 98.25 233 ARG A CA 1
ATOM 1843 C C . ARG A 1 233 ? 2.591 0.525 -8.517 1.00 98.25 233 ARG A C 1
ATOM 1845 O O . ARG A 1 233 ? 2.412 1.269 -9.474 1.00 98.25 233 ARG A O 1
ATOM 1852 N N . ALA A 1 234 ? 3.786 0.308 -7.968 1.00 97.31 234 ALA A N 1
ATOM 1853 C CA . ALA A 1 234 ? 5.011 0.931 -8.459 1.00 97.31 234 ALA A CA 1
ATOM 1854 C C . ALA A 1 234 ? 5.320 0.476 -9.894 1.00 97.31 234 ALA A C 1
ATOM 1856 O O . ALA A 1 234 ? 5.536 1.310 -10.767 1.00 97.31 234 ALA A O 1
ATOM 1857 N N . ALA A 1 235 ? 5.251 -0.834 -10.154 1.00 98.25 235 ALA A N 1
ATOM 1858 C CA . ALA A 1 235 ? 5.438 -1.412 -11.481 1.00 98.25 235 ALA A CA 1
ATOM 1859 C C . ALA A 1 235 ? 4.445 -0.832 -12.500 1.00 98.25 235 ALA A C 1
ATOM 1861 O O . ALA A 1 235 ? 4.844 -0.385 -13.574 1.00 98.25 235 ALA A O 1
ATOM 1862 N N . LEU A 1 236 ? 3.154 -0.783 -12.149 1.00 97.75 236 LEU A N 1
ATOM 1863 C CA . LEU A 1 236 ? 2.129 -0.212 -13.018 1.00 97.75 236 LEU A CA 1
ATOM 1864 C C . LEU A 1 236 ? 2.336 1.289 -13.252 1.00 97.75 236 LEU A C 1
ATOM 1866 O O . LEU A 1 236 ? 2.161 1.751 -14.376 1.00 97.75 236 LEU A O 1
ATOM 1870 N N . GLY A 1 237 ? 2.700 2.040 -12.212 1.00 96.44 237 GLY A N 1
ATOM 1871 C CA . GLY A 1 237 ? 2.941 3.478 -12.295 1.00 96.44 237 GLY A CA 1
ATOM 1872 C C . GLY A 1 237 ? 4.112 3.829 -13.206 1.00 96.44 237 GLY A C 1
ATOM 1873 O O . GLY A 1 237 ? 3.962 4.681 -14.076 1.00 96.44 237 GLY A O 1
ATOM 1874 N N . VAL A 1 238 ? 5.238 3.125 -13.063 1.00 97.94 238 VAL A N 1
ATOM 1875 C CA . VAL A 1 238 ? 6.424 3.332 -13.906 1.00 97.94 238 VAL A CA 1
ATOM 1876 C C . VAL A 1 238 ? 6.128 2.996 -15.369 1.00 97.94 238 VAL A C 1
ATOM 1878 O O . VAL A 1 238 ? 6.441 3.788 -16.256 1.00 97.94 238 VAL A O 1
ATOM 1881 N N . VAL A 1 239 ? 5.479 1.855 -15.634 1.00 98.25 239 VAL A N 1
ATOM 1882 C CA . VAL A 1 239 ? 5.134 1.453 -17.009 1.00 98.25 239 VAL A CA 1
ATOM 1883 C C . VAL A 1 239 ? 4.147 2.436 -17.639 1.00 98.25 239 VAL A C 1
ATOM 1885 O O . VAL A 1 239 ? 4.378 2.874 -18.761 1.00 98.25 239 VAL A O 1
ATOM 1888 N N . ARG A 1 240 ? 3.088 2.841 -16.925 1.00 95.81 240 ARG A N 1
ATOM 1889 C CA . ARG A 1 240 ? 2.124 3.835 -17.433 1.00 95.81 240 ARG A CA 1
ATOM 1890 C C . ARG A 1 240 ? 2.778 5.176 -17.725 1.00 95.81 240 ARG A C 1
ATOM 1892 O O . ARG A 1 240 ? 2.508 5.764 -18.762 1.00 95.81 240 ARG A O 1
ATOM 1899 N N . ASN A 1 241 ? 3.666 5.637 -16.849 1.00 96.81 241 ASN A N 1
ATOM 1900 C CA . ASN A 1 241 ? 4.368 6.890 -17.079 1.00 96.81 241 ASN A CA 1
ATOM 1901 C C . ASN A 1 241 ? 5.254 6.826 -18.335 1.00 96.81 241 ASN A C 1
ATOM 1903 O O . ASN A 1 241 ? 5.256 7.760 -19.131 1.00 96.81 241 ASN A O 1
ATOM 1907 N N . ALA A 1 242 ? 5.951 5.710 -18.562 1.00 97.81 242 ALA A N 1
ATOM 1908 C CA . ALA A 1 242 ? 6.737 5.520 -19.779 1.00 97.81 242 ALA A CA 1
ATOM 1909 C C . ALA A 1 242 ? 5.873 5.460 -21.054 1.00 97.81 242 ALA A C 1
ATOM 1911 O O . ALA A 1 242 ? 6.297 5.961 -22.097 1.00 97.81 242 ALA A O 1
ATOM 1912 N N . GLU A 1 243 ? 4.670 4.882 -20.977 1.00 96.88 243 GLU A N 1
ATOM 1913 C CA . GLU A 1 243 ? 3.680 4.912 -22.065 1.00 96.88 243 GLU A CA 1
ATOM 1914 C C . GLU A 1 243 ? 3.211 6.344 -22.357 1.00 96.88 243 GLU A C 1
ATOM 1916 O O . GLU A 1 243 ? 3.226 6.777 -23.507 1.00 96.88 243 GLU A O 1
ATOM 1921 N N . GLU A 1 244 ? 2.832 7.093 -21.318 1.00 95.94 244 GLU A N 1
ATOM 1922 C CA . GLU A 1 244 ? 2.349 8.478 -21.419 1.00 95.94 244 GLU A CA 1
ATOM 1923 C C . GLU A 1 244 ? 3.406 9.422 -22.008 1.00 95.94 244 GLU A C 1
ATOM 1925 O O . GLU A 1 244 ? 3.078 10.307 -22.796 1.00 95.94 244 GLU A O 1
ATOM 1930 N N . LEU A 1 245 ? 4.681 9.204 -21.675 1.00 96.06 245 LEU A N 1
ATOM 1931 C CA . LEU A 1 245 ? 5.813 9.953 -22.228 1.00 96.06 245 LEU A CA 1
ATOM 1932 C C . LEU A 1 245 ? 6.234 9.482 -23.632 1.00 96.06 245 LEU A C 1
ATOM 1934 O O . LEU A 1 245 ? 7.133 10.070 -24.232 1.00 96.06 245 LEU A O 1
ATOM 1938 N N . GLY A 1 246 ? 5.630 8.413 -24.163 1.00 96.75 246 GLY A N 1
ATOM 1939 C CA . GLY A 1 246 ? 5.976 7.839 -25.467 1.00 96.75 246 GLY A CA 1
ATOM 1940 C C . GLY A 1 246 ? 7.331 7.119 -25.516 1.00 96.75 246 GLY A C 1
ATOM 1941 O O . GLY A 1 246 ? 7.808 6.797 -26.609 1.00 96.75 246 GLY A O 1
ATOM 1942 N N . LEU A 1 247 ? 7.943 6.856 -24.354 1.00 96.62 247 LEU A N 1
ATOM 1943 C CA . LEU A 1 247 ? 9.216 6.137 -24.210 1.00 96.62 247 LEU A CA 1
ATOM 1944 C C . LEU A 1 247 ? 9.047 4.631 -24.434 1.00 96.62 247 LEU A C 1
ATOM 1946 O O . LEU A 1 247 ? 9.956 3.974 -24.938 1.00 96.62 247 LEU A O 1
ATOM 1950 N N . LEU A 1 248 ? 7.875 4.099 -24.082 1.00 98.06 248 LEU A N 1
ATOM 1951 C CA . LEU A 1 248 ? 7.503 2.706 -24.295 1.00 98.06 248 LEU A CA 1
ATOM 1952 C C . LEU A 1 248 ? 6.308 2.626 -25.251 1.00 98.06 248 LEU A C 1
ATOM 1954 O O . LEU A 1 248 ? 5.240 3.175 -24.988 1.00 98.06 248 LEU A O 1
ATOM 1958 N N . LYS A 1 249 ? 6.496 1.933 -26.373 1.00 97.88 249 LYS A N 1
ATOM 1959 C CA . LYS A 1 249 ? 5.494 1.700 -27.423 1.00 97.88 249 LYS A CA 1
ATOM 1960 C C . LYS A 1 249 ? 5.082 0.221 -27.439 1.00 97.88 249 LYS A C 1
ATOM 1962 O O . LYS A 1 249 ? 5.856 -0.616 -26.962 1.00 97.88 249 LYS A O 1
ATOM 1967 N N . PRO A 1 250 ? 3.918 -0.141 -28.018 1.00 97.94 250 PRO A N 1
ATOM 1968 C CA . PRO A 1 250 ? 3.443 -1.528 -28.071 1.00 97.94 250 PRO A CA 1
ATOM 1969 C C . PRO A 1 250 ? 4.522 -2.532 -28.505 1.00 97.94 250 PRO A C 1
ATOM 1971 O O . PRO A 1 250 ? 5.269 -2.279 -29.450 1.00 97.94 250 PRO A O 1
ATOM 1974 N N . GLY A 1 251 ? 4.622 -3.660 -27.793 1.00 97.38 251 GLY A N 1
ATOM 1975 C CA . GLY A 1 251 ? 5.644 -4.689 -28.036 1.00 97.38 251 GLY A CA 1
ATOM 1976 C C . GLY A 1 251 ? 7.050 -4.361 -27.513 1.00 97.38 251 GLY A C 1
ATOM 1977 O O . GLY A 1 251 ? 7.977 -5.132 -27.765 1.00 97.38 251 GLY A O 1
ATOM 1978 N N . GLY A 1 252 ? 7.217 -3.241 -26.801 1.00 98.38 252 GLY A N 1
ATOM 1979 C CA . GLY A 1 252 ? 8.479 -2.829 -26.189 1.00 98.38 252 GLY A CA 1
ATOM 1980 C C . GLY A 1 252 ? 8.958 -3.721 -25.045 1.00 98.38 252 GLY A C 1
ATOM 1981 O O . GLY A 1 252 ? 8.282 -4.671 -24.637 1.00 98.38 252 GLY A O 1
ATOM 1982 N N . THR A 1 253 ? 10.142 -3.399 -24.528 1.00 98.69 253 THR A N 1
ATOM 1983 C CA . THR A 1 253 ? 10.821 -4.167 -23.478 1.00 98.69 253 THR A CA 1
ATOM 1984 C C . THR A 1 253 ? 10.978 -3.334 -22.212 1.00 98.69 253 THR A C 1
ATOM 1986 O O . THR A 1 253 ? 11.411 -2.186 -22.249 1.00 98.69 253 THR A O 1
ATOM 1989 N N . VAL A 1 254 ? 10.651 -3.929 -21.072 1.00 98.69 254 VAL A N 1
ATOM 1990 C CA . VAL A 1 254 ? 10.821 -3.326 -19.752 1.00 98.69 254 VAL A CA 1
ATOM 1991 C C . VAL A 1 254 ? 11.914 -4.083 -19.013 1.00 98.69 254 VAL A C 1
ATOM 1993 O O . VAL A 1 254 ? 11.815 -5.299 -18.839 1.00 98.69 254 VAL A O 1
ATOM 1996 N N . VAL A 1 255 ? 12.954 -3.365 -18.598 1.00 98.50 255 VAL A N 1
ATOM 1997 C CA . VAL A 1 255 ? 14.161 -3.921 -17.980 1.00 98.50 255 VAL A CA 1
ATOM 1998 C C . VAL A 1 255 ? 14.282 -3.410 -16.548 1.00 98.50 255 VAL A C 1
ATOM 2000 O O . VAL A 1 255 ? 14.133 -2.214 -16.305 1.00 98.50 255 VAL A O 1
ATOM 2003 N N . GLU A 1 256 ? 14.581 -4.292 -15.595 1.00 98.00 256 GLU A N 1
ATOM 2004 C CA . GLU A 1 256 ? 14.811 -3.909 -14.195 1.00 98.00 256 GLU A CA 1
ATOM 2005 C C . GLU A 1 256 ? 15.904 -4.756 -13.538 1.00 98.00 256 GLU A C 1
ATOM 2007 O O . GLU A 1 256 ? 16.026 -5.958 -13.780 1.00 98.00 256 GLU A O 1
ATOM 2012 N N . GLY A 1 257 ? 16.666 -4.122 -12.648 1.00 95.50 257 GLY A N 1
ATOM 2013 C CA . GLY A 1 257 ? 17.567 -4.791 -11.725 1.00 95.50 257 GLY A CA 1
ATOM 2014 C C . GLY A 1 257 ? 16.836 -5.120 -10.424 1.00 95.50 257 GLY A C 1
ATOM 2015 O O . GLY A 1 257 ? 16.703 -4.272 -9.542 1.00 95.50 257 GLY A O 1
ATOM 2016 N N . THR A 1 258 ? 16.339 -6.347 -10.253 1.00 92.12 258 THR A N 1
ATOM 2017 C CA . THR A 1 258 ? 15.663 -6.738 -9.008 1.00 92.12 258 THR A CA 1
ATOM 2018 C C . THR A 1 258 ? 15.500 -8.246 -8.837 1.00 92.12 258 THR A C 1
ATOM 2020 O O . THR A 1 258 ? 15.218 -8.973 -9.778 1.00 92.12 258 THR A O 1
ATOM 2023 N N . ALA A 1 259 ? 15.587 -8.714 -7.591 1.00 76.06 259 ALA A N 1
ATOM 2024 C CA . ALA A 1 259 ? 15.224 -10.076 -7.190 1.00 76.06 259 ALA A CA 1
ATOM 2025 C C . ALA A 1 259 ? 13.922 -10.148 -6.372 1.00 76.06 259 ALA A C 1
ATOM 2027 O O . ALA A 1 259 ? 13.612 -11.179 -5.775 1.00 76.06 259 ALA A O 1
ATOM 2028 N N . GLY A 1 260 ? 13.219 -9.020 -6.246 1.00 86.25 260 GLY A N 1
ATOM 2029 C CA . GLY A 1 260 ? 12.121 -8.857 -5.300 1.00 86.25 260 GLY A CA 1
ATOM 2030 C C . GLY A 1 260 ? 10.761 -8.685 -5.962 1.00 86.25 260 GLY A C 1
ATOM 2031 O O . GLY A 1 260 ? 10.573 -8.874 -7.163 1.00 86.25 260 GLY A O 1
ATOM 2032 N N . ASN A 1 261 ? 9.809 -8.241 -5.146 1.00 93.81 261 ASN A N 1
ATOM 2033 C CA . ASN A 1 261 ? 8.421 -8.010 -5.536 1.00 93.81 261 ASN A CA 1
ATOM 2034 C C . ASN A 1 261 ? 8.248 -7.070 -6.747 1.00 93.81 261 ASN A C 1
ATOM 2036 O O . ASN A 1 261 ? 7.287 -7.222 -7.493 1.00 93.81 261 ASN A O 1
ATOM 2040 N N . THR A 1 262 ? 9.173 -6.131 -6.983 1.00 95.06 262 THR A N 1
ATOM 2041 C CA . THR A 1 262 ? 9.131 -5.251 -8.165 1.00 95.06 262 THR A CA 1
ATOM 2042 C C . THR A 1 262 ? 9.238 -6.044 -9.466 1.00 95.06 262 THR A C 1
ATOM 2044 O O . THR A 1 262 ? 8.474 -5.783 -10.388 1.00 95.06 262 THR A O 1
ATOM 2047 N N . GLY A 1 263 ? 10.107 -7.058 -9.532 1.00 95.75 263 GLY A N 1
ATOM 2048 C CA . GLY A 1 263 ? 10.251 -7.889 -10.732 1.00 95.75 263 GLY A CA 1
ATOM 2049 C C . GLY A 1 263 ? 8.990 -8.699 -11.017 1.00 95.75 263 GLY A C 1
ATOM 2050 O O . GLY A 1 263 ? 8.566 -8.805 -12.162 1.00 95.75 263 GLY A O 1
ATOM 2051 N N . ILE A 1 264 ? 8.342 -9.199 -9.963 1.00 95.94 264 ILE A N 1
ATOM 2052 C CA . ILE A 1 264 ? 7.079 -9.945 -10.057 1.00 95.94 264 ILE A CA 1
ATOM 2053 C C . ILE A 1 264 ? 5.954 -9.032 -10.558 1.00 95.94 264 ILE A C 1
ATOM 2055 O O . ILE A 1 264 ? 5.244 -9.386 -11.500 1.00 95.94 264 ILE A O 1
ATOM 2059 N N . GLY A 1 265 ? 5.832 -7.833 -9.980 1.00 97.50 265 GLY A N 1
ATOM 2060 C CA . GLY A 1 265 ? 4.869 -6.826 -10.426 1.00 97.50 265 GLY A CA 1
ATOM 2061 C C . GLY A 1 265 ? 5.088 -6.427 -11.889 1.00 97.50 265 GLY A C 1
ATOM 2062 O O . GLY A 1 265 ? 4.135 -6.398 -12.667 1.00 97.50 265 GLY A O 1
ATOM 2063 N N . LEU A 1 266 ? 6.341 -6.188 -12.294 1.00 98.38 266 LEU A N 1
ATOM 2064 C CA . LEU A 1 266 ? 6.693 -5.864 -13.679 1.00 98.38 266 LEU A CA 1
ATOM 2065 C C . LEU A 1 266 ? 6.379 -7.015 -14.634 1.00 98.38 266 LEU A C 1
ATOM 2067 O O . LEU A 1 266 ? 5.799 -6.759 -15.686 1.00 98.38 266 LEU A O 1
ATOM 2071 N N . ALA A 1 267 ? 6.681 -8.263 -14.271 1.00 98.00 267 ALA A N 1
ATOM 2072 C CA . ALA A 1 267 ? 6.366 -9.424 -15.099 1.00 98.00 267 ALA A CA 1
ATOM 2073 C C . ALA A 1 267 ? 4.857 -9.506 -15.389 1.00 98.00 267 ALA A C 1
ATOM 2075 O O . ALA A 1 267 ? 4.454 -9.592 -16.551 1.00 98.00 267 ALA A O 1
ATOM 2076 N N . HIS A 1 268 ? 4.009 -9.368 -14.363 1.00 98.00 268 HIS A N 1
ATOM 2077 C CA . HIS A 1 268 ? 2.557 -9.350 -14.551 1.00 98.00 268 HIS A CA 1
ATOM 2078 C C . HIS A 1 268 ? 2.070 -8.163 -15.391 1.00 98.00 268 HIS A C 1
ATOM 2080 O O . HIS A 1 268 ? 1.274 -8.353 -16.314 1.00 98.00 268 HIS A O 1
ATOM 2086 N N . VAL A 1 269 ? 2.539 -6.944 -15.097 1.00 98.25 269 VAL A N 1
ATOM 2087 C CA . VAL A 1 269 ? 2.147 -5.737 -15.842 1.00 98.25 269 VAL A CA 1
ATOM 2088 C C . VAL A 1 269 ? 2.562 -5.848 -17.310 1.00 98.25 269 VAL A C 1
ATOM 2090 O O . VAL A 1 269 ? 1.751 -5.567 -18.189 1.00 98.25 269 VAL A O 1
ATOM 2093 N N . CYS A 1 270 ? 3.778 -6.317 -17.591 1.00 98.44 270 CYS A N 1
ATOM 20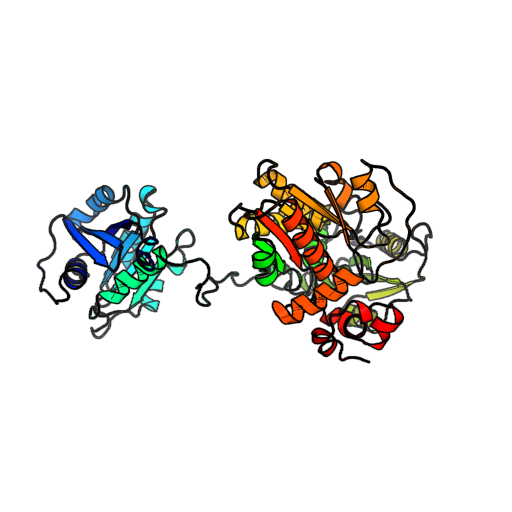94 C CA . CYS A 1 270 ? 4.269 -6.505 -18.954 1.00 98.44 270 CYS A CA 1
ATOM 2095 C C . CYS A 1 270 ? 3.423 -7.524 -19.714 1.00 98.44 270 CYS A C 1
ATOM 2097 O O . CYS A 1 270 ? 2.969 -7.233 -20.819 1.00 98.44 270 CYS A O 1
ATOM 2099 N N . ARG A 1 271 ? 3.126 -8.681 -19.109 1.00 97.19 271 ARG A N 1
ATOM 2100 C CA . ARG A 1 271 ? 2.284 -9.704 -19.746 1.00 97.19 271 ARG A CA 1
ATOM 2101 C C . ARG A 1 271 ? 0.870 -9.200 -20.015 1.00 97.19 271 ARG A C 1
ATOM 2103 O O . ARG A 1 271 ? 0.343 -9.442 -21.095 1.00 97.19 271 ARG A O 1
ATOM 2110 N N . ALA A 1 272 ? 0.287 -8.452 -19.081 1.00 96.94 272 ALA A N 1
ATOM 2111 C CA . ALA A 1 272 ? -1.047 -7.879 -19.241 1.00 96.94 272 ALA A CA 1
ATOM 2112 C C . ALA A 1 272 ? -1.121 -6.773 -20.309 1.00 96.94 272 ALA A C 1
ATOM 2114 O O . ALA A 1 272 ? -2.201 -6.523 -20.840 1.00 96.94 272 ALA A O 1
ATOM 2115 N N . ARG A 1 273 ? -0.003 -6.099 -20.608 1.00 96.06 273 ARG A N 1
ATOM 2116 C CA . ARG A 1 273 ? 0.063 -4.971 -21.557 1.00 96.06 273 ARG A CA 1
ATOM 2117 C C . ARG A 1 273 ? 0.777 -5.296 -22.875 1.00 96.06 273 ARG A C 1
ATOM 2119 O O . ARG A 1 273 ? 0.855 -4.435 -23.742 1.00 96.06 273 ARG A O 1
ATOM 2126 N N . GLY A 1 274 ? 1.263 -6.526 -23.051 1.00 96.94 274 GLY A N 1
ATOM 2127 C CA . GLY A 1 274 ? 1.932 -6.965 -24.280 1.00 96.94 274 GLY A CA 1
ATOM 2128 C C . GLY A 1 274 ? 3.401 -6.538 -24.403 1.00 96.94 274 GLY A C 1
ATOM 2129 O O . GLY A 1 274 ? 3.903 -6.414 -25.518 1.00 96.94 274 GLY A O 1
ATOM 2130 N N . TYR A 1 275 ? 4.093 -6.319 -23.283 1.00 98.62 275 TYR A N 1
ATOM 2131 C CA . TYR A 1 275 ? 5.525 -6.006 -23.245 1.00 98.62 275 TYR A CA 1
ATOM 2132 C C . TYR A 1 275 ? 6.380 -7.232 -22.928 1.00 98.62 275 TYR A C 1
ATOM 2134 O O . TYR A 1 275 ? 5.945 -8.182 -22.269 1.00 98.62 275 TYR A O 1
ATOM 2142 N N . LYS A 1 276 ? 7.639 -7.185 -23.365 1.00 98.50 276 LYS A N 1
ATOM 2143 C CA . LYS A 1 276 ? 8.690 -8.085 -22.883 1.00 98.50 276 LYS A CA 1
ATOM 2144 C C . LYS A 1 276 ? 9.180 -7.588 -21.524 1.00 98.50 276 LYS A C 1
ATOM 2146 O O . LYS A 1 276 ? 9.237 -6.385 -21.292 1.00 98.50 276 LYS A O 1
ATOM 2151 N N . CYS A 1 277 ? 9.545 -8.508 -20.640 1.00 98.50 277 CYS A N 1
ATOM 2152 C CA . CYS A 1 277 ? 10.096 -8.188 -19.328 1.00 98.50 277 CYS A CA 1
ATOM 2153 C C . CYS A 1 277 ? 11.454 -8.871 -19.184 1.00 98.50 277 CYS A C 1
ATOM 2155 O O . CYS A 1 277 ? 11.534 -10.084 -19.380 1.00 98.50 277 CYS A O 1
ATOM 2157 N N . VAL A 1 278 ? 12.488 -8.097 -18.860 1.00 98.38 278 VAL A N 1
ATOM 2158 C CA . VAL A 1 278 ? 13.856 -8.573 -18.638 1.00 98.38 278 VAL A CA 1
ATOM 2159 C C . VAL A 1 278 ? 14.287 -8.184 -17.229 1.00 98.38 278 VAL A C 1
ATOM 2161 O O . VAL A 1 278 ? 14.208 -7.019 -16.845 1.00 98.38 278 VAL A O 1
ATOM 2164 N N . ILE A 1 279 ? 14.741 -9.158 -16.449 1.00 98.25 279 ILE A N 1
ATOM 2165 C CA . ILE A 1 279 ? 15.122 -8.977 -15.053 1.00 98.25 279 ILE A CA 1
ATOM 2166 C C . ILE A 1 279 ? 16.578 -9.386 -14.854 1.00 98.25 279 ILE A C 1
ATOM 2168 O O . ILE A 1 279 ? 16.948 -10.538 -15.081 1.00 98.25 279 ILE A O 1
ATOM 2172 N N . PHE A 1 280 ? 17.385 -8.455 -14.356 1.00 97.38 280 PHE A N 1
ATOM 2173 C CA . PHE A 1 280 ? 18.732 -8.727 -13.865 1.00 97.38 280 PHE A CA 1
ATOM 2174 C C . PHE A 1 280 ? 18.698 -8.894 -12.351 1.00 97.38 280 PHE A C 1
ATOM 2176 O O . PHE A 1 280 ? 18.116 -8.078 -11.635 1.00 97.38 280 PHE A O 1
ATOM 2183 N N . MET A 1 281 ? 19.339 -9.939 -11.836 1.00 94.75 281 MET A N 1
ATOM 2184 C CA . MET A 1 281 ? 19.392 -10.178 -10.394 1.00 94.75 281 MET A CA 1
ATOM 2185 C C . MET A 1 281 ? 20.692 -10.843 -9.954 1.00 94.75 281 MET A C 1
ATOM 2187 O O . MET A 1 281 ? 21.326 -11.516 -10.760 1.00 94.75 281 MET A O 1
ATOM 2191 N N . PRO A 1 282 ? 21.093 -10.709 -8.678 1.00 91.88 282 PRO A N 1
ATOM 2192 C CA . PRO A 1 282 ? 22.249 -11.428 -8.163 1.00 91.88 282 PRO A CA 1
ATOM 2193 C C . PRO A 1 282 ? 22.114 -12.949 -8.335 1.00 91.88 282 PRO A C 1
ATOM 2195 O O . PRO A 1 282 ? 21.067 -13.524 -8.050 1.00 91.88 282 PRO A O 1
ATOM 2198 N N . ASN A 1 283 ? 23.195 -13.619 -8.716 1.00 89.94 283 ASN A N 1
ATOM 2199 C CA . ASN A 1 283 ? 23.274 -15.078 -8.842 1.00 89.94 283 ASN A CA 1
ATOM 2200 C C . ASN A 1 283 ? 23.242 -15.827 -7.495 1.00 89.94 283 ASN A C 1
ATOM 2202 O O . ASN A 1 283 ? 23.224 -17.051 -7.473 1.00 89.94 283 ASN A O 1
ATOM 2206 N N . THR A 1 284 ? 23.210 -15.098 -6.378 1.00 85.75 284 THR A N 1
ATOM 2207 C CA . THR A 1 284 ? 23.026 -15.629 -5.020 1.00 85.75 284 THR A CA 1
ATOM 2208 C C . THR A 1 284 ? 21.558 -15.813 -4.631 1.00 85.75 284 THR A C 1
ATOM 2210 O O . THR A 1 284 ? 21.268 -16.277 -3.529 1.00 85.75 284 THR A O 1
ATOM 2213 N N . GLN A 1 285 ? 20.618 -15.411 -5.493 1.00 85.88 285 GLN A N 1
ATOM 2214 C CA . GLN A 1 285 ? 19.191 -15.613 -5.254 1.00 85.88 285 GLN A CA 1
ATOM 2215 C C . GLN A 1 285 ? 18.809 -17.084 -5.404 1.00 85.88 285 GLN A C 1
ATOM 2217 O O . GLN A 1 285 ? 19.450 -17.833 -6.137 1.00 85.88 285 GLN A O 1
ATOM 2222 N N . SER A 1 286 ? 17.753 -17.494 -4.700 1.00 83.88 286 SER A N 1
ATOM 2223 C CA . SER A 1 286 ? 17.301 -18.881 -4.748 1.00 83.88 286 SER A CA 1
ATOM 2224 C C . SER A 1 286 ? 16.742 -19.237 -6.128 1.00 83.88 286 SER A C 1
ATOM 2226 O O . SER A 1 286 ? 16.188 -18.383 -6.832 1.00 83.88 286 SER A O 1
ATOM 2228 N N . GLN A 1 287 ? 16.862 -20.510 -6.502 1.00 86.06 287 GLN A N 1
ATOM 2229 C CA . GLN A 1 287 ? 16.389 -20.992 -7.796 1.00 86.06 287 GLN A CA 1
ATOM 2230 C C . GLN A 1 287 ? 14.871 -20.808 -7.940 1.00 86.06 287 GLN A C 1
ATOM 2232 O O . GLN A 1 287 ? 14.397 -20.418 -9.002 1.00 86.06 287 GLN A O 1
ATOM 2237 N N . GLU A 1 288 ? 14.115 -20.943 -6.848 1.00 84.00 288 GLU A N 1
ATOM 2238 C CA . GLU A 1 288 ? 12.662 -20.751 -6.833 1.00 84.00 288 GLU A CA 1
ATOM 2239 C C . GLU A 1 288 ? 12.259 -19.324 -7.231 1.00 84.00 288 GLU A C 1
ATOM 2241 O O . GLU A 1 288 ? 11.239 -19.131 -7.892 1.00 84.00 288 GLU A O 1
ATOM 2246 N N . LYS A 1 289 ? 13.055 -18.307 -6.866 1.00 84.56 289 LYS A N 1
ATOM 2247 C CA . LYS A 1 289 ? 12.794 -16.913 -7.265 1.00 84.56 289 LYS A CA 1
ATOM 2248 C C . LYS A 1 289 ? 13.053 -16.689 -8.753 1.00 84.56 289 LYS A C 1
ATOM 2250 O O . LYS A 1 289 ? 12.278 -15.989 -9.406 1.00 84.56 289 LYS A O 1
ATOM 2255 N N . ILE A 1 290 ? 14.127 -17.279 -9.279 1.00 90.75 290 ILE A N 1
ATOM 2256 C CA . ILE A 1 290 ? 14.464 -17.225 -10.707 1.00 90.75 290 ILE A CA 1
ATOM 2257 C C . ILE A 1 290 ? 13.357 -17.905 -11.518 1.00 90.75 290 ILE A C 1
ATOM 2259 O O . ILE A 1 290 ? 12.841 -17.327 -12.477 1.00 90.75 290 ILE A O 1
ATOM 2263 N N . ASP A 1 291 ? 12.956 -19.103 -11.100 1.00 92.25 291 ASP A N 1
ATOM 2264 C CA . ASP A 1 291 ? 11.942 -19.896 -11.787 1.00 92.25 291 ASP A CA 1
ATOM 2265 C C . ASP A 1 291 ? 10.569 -19.234 -11.718 1.00 92.25 291 ASP A C 1
ATOM 2267 O O . ASP A 1 291 ? 9.868 -19.206 -12.726 1.00 92.25 291 ASP A O 1
ATOM 2271 N N . LEU A 1 292 ? 10.199 -18.612 -10.591 1.00 91.44 292 LEU A N 1
ATOM 2272 C CA . LEU A 1 292 ? 8.958 -17.844 -10.486 1.00 91.44 292 LEU A CA 1
ATOM 2273 C C . LEU A 1 292 ? 8.873 -16.743 -11.549 1.00 91.44 292 LEU A C 1
ATOM 2275 O O . LEU A 1 292 ? 7.862 -16.629 -12.238 1.00 91.44 292 LEU A O 1
ATOM 2279 N N . LEU A 1 293 ? 9.924 -15.944 -11.719 1.00 95.00 293 LEU A N 1
ATOM 2280 C CA . LEU A 1 293 ? 9.925 -14.874 -12.719 1.00 95.00 293 LEU A CA 1
ATOM 2281 C C . LEU A 1 293 ? 9.883 -15.420 -14.148 1.00 95.00 293 LEU A C 1
ATOM 2283 O O . LEU A 1 293 ? 9.145 -14.887 -14.977 1.00 95.00 293 LEU A O 1
ATOM 2287 N N . ARG A 1 294 ? 10.600 -16.515 -14.424 1.00 95.94 294 ARG A N 1
ATOM 2288 C CA . ARG A 1 294 ? 10.536 -17.204 -15.722 1.00 95.94 294 ARG A CA 1
ATOM 2289 C C . ARG A 1 294 ? 9.146 -17.766 -16.006 1.00 95.94 294 ARG A C 1
ATOM 2291 O O . ARG A 1 294 ? 8.641 -17.589 -17.111 1.00 95.94 294 ARG A O 1
ATOM 2298 N N . MET A 1 295 ? 8.491 -18.370 -15.012 1.00 95.38 295 MET A N 1
ATOM 2299 C CA . MET A 1 295 ? 7.107 -18.851 -15.114 1.00 95.38 295 MET A CA 1
ATOM 2300 C C . MET A 1 295 ? 6.118 -17.710 -15.379 1.00 95.38 295 MET A C 1
ATOM 2302 O O . MET A 1 295 ? 5.158 -17.888 -16.124 1.00 95.38 295 MET A O 1
ATOM 2306 N N . LEU A 1 296 ? 6.376 -16.516 -14.837 1.00 95.81 296 LEU A N 1
ATOM 2307 C CA . LEU A 1 296 ? 5.621 -15.295 -15.147 1.00 95.81 296 LEU A CA 1
ATOM 2308 C C . LEU A 1 296 ? 5.989 -14.682 -16.513 1.00 95.81 296 LEU A C 1
ATOM 2310 O O . LEU A 1 296 ? 5.464 -13.634 -16.892 1.00 95.81 296 LEU A O 1
ATOM 2314 N N . GLY A 1 297 ? 6.870 -15.330 -17.275 1.00 95.25 297 GLY A N 1
ATOM 2315 C CA . GLY A 1 297 ? 7.273 -14.927 -18.614 1.00 95.25 297 GLY A CA 1
ATOM 2316 C C . GLY A 1 297 ? 8.322 -13.818 -18.644 1.00 95.25 297 GLY A C 1
ATOM 2317 O O . GLY A 1 297 ? 8.438 -13.146 -19.667 1.00 95.25 297 GLY A O 1
ATOM 2318 N N . ALA A 1 298 ? 9.057 -13.568 -17.562 1.00 97.81 298 ALA A N 1
ATOM 2319 C CA . ALA A 1 298 ? 10.225 -12.695 -17.613 1.00 97.81 298 ALA A CA 1
ATOM 2320 C C . ALA A 1 298 ? 11.455 -13.463 -18.117 1.00 97.81 298 ALA A C 1
ATOM 2322 O O . ALA A 1 298 ? 11.673 -14.626 -17.777 1.00 97.81 298 ALA A O 1
ATOM 2323 N N . GLU A 1 299 ? 12.288 -12.793 -18.900 1.00 97.75 299 GLU A N 1
ATOM 2324 C CA . GLU A 1 299 ? 13.647 -13.240 -19.165 1.00 97.75 299 GLU A CA 1
ATOM 2325 C C . GLU A 1 299 ? 14.520 -12.855 -17.970 1.00 97.75 299 GLU A C 1
ATOM 2327 O O . GLU A 1 299 ? 14.477 -11.714 -17.516 1.00 97.75 299 GLU A O 1
ATOM 2332 N N . VAL A 1 300 ? 15.270 -13.807 -17.414 1.00 97.69 300 VAL A N 1
ATOM 2333 C CA . VAL A 1 300 ? 15.997 -13.600 -16.154 1.00 97.69 300 VAL A CA 1
ATOM 2334 C C . VAL A 1 300 ? 17.479 -13.868 -16.352 1.00 97.69 300 VAL A C 1
ATOM 2336 O O . VAL A 1 300 ? 17.857 -14.986 -16.718 1.00 97.69 300 VAL A O 1
ATOM 2339 N N . TYR A 1 301 ? 18.288 -12.860 -16.028 1.00 96.69 301 TYR A N 1
ATOM 2340 C CA . TYR A 1 301 ? 19.745 -12.853 -16.099 1.00 96.69 301 TYR A CA 1
ATOM 2341 C C . TYR A 1 301 ? 20.357 -12.798 -14.691 1.00 96.69 301 TYR A C 1
ATOM 2343 O O . TYR A 1 301 ? 20.429 -11.727 -14.077 1.00 96.69 301 TYR A O 1
ATOM 2351 N N . PRO A 1 302 ? 20.809 -13.943 -14.151 1.00 95.31 302 PRO A N 1
ATOM 2352 C CA . PRO A 1 302 ? 21.633 -13.966 -12.952 1.00 95.31 302 PRO A CA 1
ATOM 2353 C C . PRO A 1 302 ? 23.007 -13.340 -13.235 1.00 95.31 302 PRO A C 1
ATOM 2355 O O . PRO A 1 302 ? 23.690 -13.743 -14.174 1.00 95.31 302 PRO A O 1
ATOM 2358 N N . VAL A 1 303 ? 23.434 -12.388 -12.409 1.00 95.31 303 VAL A N 1
ATOM 2359 C CA . VAL A 1 303 ? 24.727 -11.689 -12.520 1.00 95.31 303 VAL A CA 1
ATOM 2360 C C . VAL A 1 303 ? 25.472 -11.681 -11.179 1.00 95.31 303 VAL A C 1
ATOM 2362 O O . VAL A 1 303 ? 24.855 -11.940 -10.145 1.00 95.31 303 VAL A O 1
ATOM 2365 N N . PRO A 1 304 ? 26.789 -11.409 -11.138 1.00 93.19 304 PRO A N 1
ATOM 2366 C CA . PRO A 1 304 ? 27.547 -11.411 -9.887 1.00 93.19 304 PRO A CA 1
ATOM 2367 C C . PRO A 1 304 ? 26.965 -10.487 -8.802 1.00 93.19 304 PRO A C 1
ATOM 2369 O O . PRO A 1 304 ? 26.587 -9.343 -9.059 1.00 93.19 304 PRO A O 1
ATOM 2372 N N . ALA A 1 305 ? 26.924 -10.973 -7.559 1.00 90.94 305 ALA A N 1
ATOM 2373 C CA . ALA A 1 305 ? 26.524 -10.184 -6.395 1.00 90.94 305 ALA A CA 1
ATOM 2374 C C . ALA A 1 305 ? 27.663 -9.246 -5.952 1.00 90.94 305 ALA A C 1
ATOM 2376 O O . ALA A 1 305 ? 28.495 -9.614 -5.126 1.00 90.94 305 ALA A O 1
ATOM 2377 N N . VAL A 1 306 ? 27.702 -8.035 -6.509 1.00 89.81 306 VAL A N 1
ATOM 2378 C CA . VAL A 1 306 ? 28.731 -7.021 -6.217 1.00 89.81 306 VAL A CA 1
ATOM 2379 C C . VAL A 1 306 ? 28.126 -5.725 -5.673 1.00 89.81 306 VAL A C 1
ATOM 2381 O O . VAL A 1 306 ? 26.932 -5.459 -5.846 1.00 89.81 306 VAL A O 1
ATOM 2384 N N . ALA A 1 307 ? 28.953 -4.917 -5.005 1.00 85.31 307 ALA A N 1
ATOM 2385 C CA . ALA A 1 307 ? 28.574 -3.601 -4.495 1.00 85.31 307 ALA A CA 1
ATOM 2386 C C . ALA A 1 307 ? 28.076 -2.666 -5.616 1.00 85.31 307 ALA A C 1
ATOM 2388 O O . ALA A 1 307 ? 28.321 -2.908 -6.796 1.00 85.31 307 ALA A O 1
ATOM 2389 N N . TYR A 1 308 ? 27.309 -1.635 -5.247 1.00 84.69 308 TYR A N 1
ATOM 2390 C CA . TYR A 1 308 ? 26.628 -0.763 -6.213 1.00 84.69 308 TYR A CA 1
ATOM 2391 C C . TYR A 1 308 ? 27.597 0.015 -7.107 1.00 84.69 308 TYR A C 1
ATOM 2393 O O . TYR A 1 308 ? 27.327 0.172 -8.284 1.00 84.69 308 TYR A O 1
ATOM 2401 N N . ASP A 1 309 ? 28.727 0.467 -6.573 1.00 86.69 309 ASP A N 1
ATOM 2402 C CA . ASP A 1 309 ? 29.790 1.172 -7.299 1.00 86.69 309 ASP A CA 1
ATOM 2403 C C . ASP A 1 309 ? 30.460 0.322 -8.393 1.00 86.69 309 ASP A C 1
ATOM 2405 O O . ASP A 1 309 ? 31.020 0.860 -9.347 1.00 86.69 309 ASP A O 1
ATOM 2409 N N . ASN A 1 310 ? 30.364 -1.004 -8.300 1.00 90.50 310 ASN A N 1
ATOM 2410 C CA . ASN A 1 310 ? 30.895 -1.910 -9.304 1.00 90.50 310 ASN A CA 1
ATOM 2411 C C . ASN A 1 310 ? 29.997 -1.931 -10.567 1.00 90.50 310 ASN A C 1
ATOM 2413 O O . ASN A 1 310 ? 28.790 -2.174 -10.465 1.00 90.50 310 ASN A O 1
ATOM 2417 N N . PRO A 1 311 ? 30.546 -1.753 -11.785 1.00 92.44 311 PRO A N 1
ATOM 2418 C CA . PRO A 1 311 ? 29.780 -1.840 -13.035 1.00 92.44 311 PRO A CA 1
ATOM 2419 C C . PRO A 1 311 ? 29.058 -3.178 -13.252 1.00 92.44 311 PRO A C 1
ATOM 2421 O O . PRO A 1 311 ? 28.026 -3.218 -13.909 1.00 92.44 311 PRO A O 1
ATOM 2424 N N . ALA A 1 312 ? 29.550 -4.275 -12.667 1.00 93.81 312 ALA A N 1
ATOM 2425 C CA . ALA A 1 312 ? 28.898 -5.580 -12.749 1.00 93.81 312 ALA A CA 1
ATOM 2426 C C . ALA A 1 312 ? 27.646 -5.705 -11.857 1.00 93.81 312 ALA A C 1
ATOM 2428 O O . ALA A 1 312 ? 27.000 -6.754 -11.863 1.00 93.81 312 ALA A O 1
ATOM 2429 N N . ASN A 1 313 ? 27.292 -4.664 -11.093 1.00 94.00 313 ASN A N 1
ATOM 2430 C CA . ASN A 1 313 ? 26.080 -4.642 -10.285 1.00 94.00 313 ASN A CA 1
ATOM 2431 C C . ASN A 1 313 ? 24.834 -4.845 -11.157 1.00 94.00 313 ASN A C 1
ATOM 2433 O O . ASN A 1 313 ? 24.701 -4.260 -12.228 1.00 94.00 313 ASN A O 1
ATOM 2437 N N . TYR A 1 314 ? 23.879 -5.631 -10.664 1.00 92.88 314 TYR A N 1
ATOM 2438 C CA . TYR A 1 314 ? 22.653 -5.967 -11.391 1.00 92.88 314 TYR A CA 1
ATOM 2439 C C . TYR A 1 314 ? 21.822 -4.750 -11.837 1.00 92.88 314 TYR A C 1
ATOM 2441 O O . TYR A 1 314 ? 21.181 -4.825 -12.882 1.00 92.88 314 TYR A O 1
ATOM 2449 N N . ASN A 1 315 ? 21.852 -3.625 -11.109 1.00 92.50 315 ASN A N 1
ATOM 2450 C CA . ASN A 1 315 ? 21.187 -2.393 -11.552 1.00 92.50 315 ASN A CA 1
ATOM 2451 C C . ASN A 1 315 ? 21.910 -1.756 -12.747 1.00 92.50 315 ASN A C 1
ATOM 2453 O O . ASN A 1 315 ? 21.265 -1.315 -13.694 1.00 92.50 315 ASN A O 1
ATOM 2457 N N . HIS A 1 316 ? 23.245 -1.730 -12.720 1.00 94.12 316 HIS A N 1
ATOM 2458 C CA . HIS A 1 316 ? 24.059 -1.204 -13.817 1.00 94.12 316 HIS A CA 1
ATOM 2459 C C . HIS A 1 316 ? 23.929 -2.066 -15.071 1.00 94.12 316 HIS A C 1
ATOM 2461 O O . HIS A 1 316 ? 23.685 -1.532 -16.145 1.00 94.12 316 HIS A O 1
ATOM 2467 N N . GLN A 1 317 ? 23.964 -3.390 -14.914 1.00 96.38 317 GLN A N 1
ATOM 2468 C CA . GLN A 1 317 ? 23.729 -4.335 -16.006 1.00 96.38 317 GLN A CA 1
ATOM 2469 C C . GLN A 1 317 ? 22.343 -4.137 -16.645 1.00 96.38 317 GLN A C 1
ATOM 2471 O O . GLN A 1 317 ? 22.234 -4.090 -17.866 1.00 96.38 317 GLN A O 1
ATOM 2476 N N . ALA A 1 318 ? 21.290 -3.941 -15.838 1.00 96.69 318 ALA A N 1
ATOM 2477 C CA . ALA A 1 318 ? 19.948 -3.634 -16.341 1.00 96.69 318 ALA A CA 1
ATOM 2478 C C . ALA A 1 318 ? 19.893 -2.309 -17.122 1.00 96.69 318 ALA A C 1
ATOM 2480 O O . ALA A 1 318 ? 19.317 -2.259 -18.211 1.00 96.69 318 ALA A O 1
ATOM 2481 N N . ARG A 1 319 ? 20.506 -1.245 -16.586 1.00 96.44 319 ARG A N 1
ATOM 2482 C CA . ARG A 1 319 ? 20.606 0.062 -17.254 1.00 96.44 319 ARG A CA 1
ATOM 2483 C C . ARG A 1 319 ? 21.328 -0.053 -18.593 1.00 96.44 319 ARG A C 1
ATOM 2485 O O . ARG A 1 319 ? 20.830 0.445 -19.600 1.00 96.44 319 ARG A O 1
ATOM 2492 N N . ASP A 1 320 ? 22.496 -0.686 -18.593 1.00 96.31 320 ASP A N 1
ATOM 2493 C CA . ASP A 1 320 ? 23.362 -0.772 -19.767 1.00 96.31 320 ASP A CA 1
ATOM 2494 C C . ASP A 1 320 ? 22.718 -1.649 -20.850 1.00 96.31 320 ASP A C 1
ATOM 2496 O O . ASP A 1 320 ? 22.707 -1.262 -22.014 1.00 96.31 320 ASP A O 1
ATOM 2500 N N . PHE A 1 321 ? 22.046 -2.743 -20.468 1.00 96.31 321 PHE A N 1
ATOM 2501 C CA . PHE A 1 321 ? 21.248 -3.559 -21.388 1.00 96.31 321 PHE A CA 1
ATOM 2502 C C . PHE A 1 321 ? 20.114 -2.766 -22.054 1.00 96.31 321 PHE A C 1
ATOM 2504 O O . PHE A 1 321 ? 19.869 -2.911 -23.249 1.00 96.31 321 PHE A O 1
ATOM 2511 N N . ALA A 1 322 ? 19.407 -1.924 -21.296 1.00 96.81 322 ALA A N 1
ATOM 2512 C CA . ALA A 1 322 ? 18.299 -1.140 -21.835 1.00 96.81 322 ALA A CA 1
ATOM 2513 C C . ALA A 1 322 ? 18.757 -0.025 -22.788 1.00 96.81 322 ALA A C 1
ATOM 2515 O O . ALA A 1 322 ? 18.033 0.308 -23.725 1.00 96.81 322 ALA A O 1
ATOM 2516 N N . LYS A 1 323 ? 19.940 0.555 -22.545 1.00 94.62 323 LYS A N 1
ATOM 2517 C CA . LYS A 1 323 ? 20.456 1.736 -23.252 1.00 94.62 323 LYS A CA 1
ATOM 2518 C C . LYS A 1 323 ? 20.603 1.525 -24.760 1.00 94.62 323 LYS A C 1
ATOM 2520 O O . LYS A 1 323 ? 20.331 2.447 -25.528 1.00 94.62 323 LYS A O 1
ATOM 2525 N N . ASP A 1 324 ? 21.010 0.328 -25.167 1.00 87.44 324 ASP A N 1
ATOM 2526 C CA . ASP A 1 324 ? 21.369 0.031 -26.556 1.00 87.44 324 ASP A CA 1
ATOM 2527 C C . ASP A 1 324 ? 20.218 -0.611 -27.352 1.00 87.44 324 ASP A C 1
ATOM 2529 O O . ASP A 1 324 ? 20.374 -0.943 -28.530 1.00 87.44 324 ASP A O 1
ATOM 2533 N N . LEU A 1 325 ? 19.040 -0.775 -26.734 1.00 94.50 325 LEU A N 1
ATOM 2534 C CA . LEU A 1 325 ? 17.894 -1.444 -27.344 1.00 94.50 325 LEU A CA 1
ATOM 2535 C C . LEU A 1 325 ? 16.775 -0.457 -27.713 1.00 94.50 325 LEU A C 1
ATOM 2537 O O . LEU A 1 325 ? 16.317 0.322 -26.875 1.00 94.50 325 LEU A O 1
ATOM 2541 N N . PRO A 1 326 ? 16.249 -0.506 -28.952 1.00 95.75 326 PRO A N 1
ATOM 2542 C CA . PRO A 1 326 ? 15.109 0.317 -29.328 1.00 95.75 326 PRO A CA 1
ATOM 2543 C C . PRO A 1 326 ? 13.853 -0.106 -28.556 1.00 95.75 326 PRO A C 1
ATOM 2545 O O . PRO A 1 326 ? 13.677 -1.278 -28.218 1.00 95.75 326 PRO A O 1
ATOM 2548 N N . ASN A 1 327 ? 12.945 0.849 -28.322 1.00 97.56 327 ASN A N 1
ATOM 2549 C CA . ASN A 1 327 ? 11.663 0.619 -27.640 1.00 97.56 327 ASN A CA 1
ATOM 2550 C C . ASN A 1 327 ? 11.815 -0.129 -26.300 1.00 97.56 327 ASN A C 1
ATOM 2552 O O . ASN A 1 327 ? 11.066 -1.062 -25.997 1.00 97.56 327 ASN A O 1
ATOM 2556 N N . THR A 1 328 ? 12.841 0.244 -25.540 1.00 98.31 328 THR A N 1
ATOM 2557 C CA . THR A 1 328 ? 13.210 -0.401 -24.285 1.00 98.31 328 THR A CA 1
ATOM 2558 C C . THR A 1 328 ? 13.374 0.653 -23.204 1.00 98.31 328 THR A C 1
ATOM 2560 O O . THR A 1 328 ? 13.954 1.709 -23.444 1.00 98.31 328 THR A O 1
ATOM 2563 N N . ILE A 1 329 ? 12.851 0.371 -22.014 1.00 97.94 329 ILE A N 1
ATOM 2564 C CA . ILE A 1 329 ? 13.029 1.227 -20.842 1.00 97.94 329 ILE A CA 1
ATOM 2565 C C . ILE A 1 329 ? 13.744 0.456 -19.740 1.00 97.94 329 ILE A C 1
ATOM 2567 O O . ILE A 1 329 ? 13.456 -0.719 -19.507 1.00 97.94 329 ILE A O 1
ATOM 2571 N N . TRP A 1 330 ? 14.629 1.143 -19.024 1.00 98.06 330 TRP A N 1
ATOM 2572 C CA . TRP A 1 330 ? 15.036 0.738 -17.685 1.00 98.06 330 TRP A CA 1
ATOM 2573 C C . TRP A 1 330 ? 14.144 1.464 -16.680 1.00 98.06 330 TRP A C 1
ATOM 2575 O O . TRP A 1 330 ? 13.995 2.684 -16.747 1.00 98.06 330 TRP A O 1
ATOM 2585 N N . THR A 1 331 ? 13.494 0.717 -15.792 1.00 96.75 331 THR A N 1
ATOM 2586 C CA . THR A 1 331 ? 12.479 1.279 -14.889 1.00 96.75 331 THR A CA 1
ATOM 2587 C C . THR A 1 331 ? 13.064 2.094 -13.747 1.00 96.75 331 THR A C 1
ATOM 2589 O O . THR A 1 331 ? 12.384 3.006 -13.278 1.00 96.75 331 THR A O 1
ATOM 2592 N N . ASP A 1 332 ? 14.294 1.783 -13.327 1.00 95.62 332 ASP A N 1
ATOM 2593 C CA . ASP A 1 332 ? 15.022 2.457 -12.249 1.00 95.62 332 ASP A CA 1
ATOM 2594 C C . ASP A 1 332 ? 14.160 2.663 -10.990 1.00 95.62 332 ASP A C 1
ATOM 2596 O O . ASP A 1 332 ? 13.866 3.784 -10.573 1.00 95.62 332 ASP A O 1
ATOM 2600 N N . GLN A 1 333 ? 13.690 1.571 -10.374 1.00 92.19 333 GLN A N 1
ATOM 2601 C CA . GLN A 1 333 ? 12.726 1.652 -9.264 1.00 92.19 333 GLN A CA 1
ATOM 2602 C C . GLN A 1 333 ? 13.146 2.557 -8.093 1.00 92.19 333 GLN A C 1
ATOM 2604 O O . GLN A 1 333 ? 12.279 2.990 -7.322 1.00 92.19 333 GLN A O 1
ATOM 2609 N N . PHE A 1 334 ? 14.451 2.777 -7.905 1.00 91.94 334 PHE A N 1
ATOM 2610 C CA . PHE A 1 334 ? 14.986 3.580 -6.813 1.00 91.94 334 PHE A CA 1
ATOM 2611 C C . PHE A 1 334 ? 14.882 5.063 -7.135 1.00 91.94 334 PHE A C 1
ATOM 2613 O O . PHE A 1 334 ? 14.380 5.814 -6.296 1.00 91.94 334 PHE A O 1
ATOM 2620 N N . ASP A 1 335 ? 15.276 5.474 -8.338 1.00 95.19 335 ASP A N 1
ATOM 2621 C CA . ASP A 1 335 ? 15.433 6.889 -8.659 1.00 95.19 335 ASP A CA 1
ATOM 2622 C C . ASP A 1 335 ? 14.387 7.439 -9.648 1.00 95.19 335 ASP A C 1
ATOM 2624 O O . ASP A 1 335 ? 14.244 8.656 -9.783 1.00 95.19 335 ASP A O 1
ATOM 2628 N N . ASN A 1 336 ? 13.547 6.578 -10.226 1.00 96.81 336 ASN A N 1
ATOM 2629 C CA . ASN A 1 336 ? 12.372 6.982 -10.989 1.00 96.81 336 ASN A CA 1
ATOM 2630 C C . ASN A 1 336 ? 11.216 7.402 -10.064 1.00 96.81 336 ASN A C 1
ATOM 2632 O O . ASN A 1 336 ? 10.546 6.570 -9.440 1.00 96.81 336 ASN A O 1
ATOM 2636 N N . VAL A 1 337 ? 10.952 8.710 -10.005 1.00 97.44 337 VAL A N 1
ATOM 2637 C CA . VAL A 1 337 ? 9.939 9.325 -9.124 1.00 97.44 337 VAL A CA 1
ATOM 2638 C C . VAL A 1 337 ? 8.490 8.985 -9.493 1.00 97.44 337 VAL A C 1
ATOM 2640 O O . VAL A 1 337 ? 7.579 9.235 -8.700 1.00 97.44 337 VAL A O 1
ATOM 2643 N N . SER A 1 338 ? 8.245 8.363 -10.654 1.00 96.44 338 SER A N 1
ATOM 2644 C CA . SER A 1 338 ? 6.913 7.840 -10.995 1.00 96.44 338 SER A CA 1
ATOM 2645 C C . SER A 1 338 ? 6.447 6.744 -10.024 1.00 96.44 338 SER A C 1
ATOM 2647 O O . SER A 1 338 ? 5.244 6.563 -9.839 1.00 96.44 338 SER A O 1
ATOM 2649 N N . ASN A 1 339 ? 7.377 6.082 -9.323 1.00 97.31 339 ASN A N 1
ATOM 2650 C CA . ASN A 1 339 ? 7.082 5.175 -8.214 1.00 97.31 339 ASN A CA 1
ATOM 2651 C C . ASN A 1 339 ? 6.394 5.913 -7.047 1.00 97.31 339 ASN A C 1
ATOM 2653 O O . ASN A 1 339 ? 5.290 5.541 -6.647 1.00 97.31 339 ASN A O 1
ATOM 2657 N N . ALA A 1 340 ? 6.985 7.003 -6.544 1.00 98.06 340 ALA A N 1
ATOM 2658 C CA . ALA A 1 340 ? 6.344 7.851 -5.537 1.00 98.06 340 ALA A CA 1
ATOM 2659 C C . ALA A 1 340 ? 5.015 8.430 -6.044 1.00 98.06 340 ALA A C 1
ATOM 2661 O O . ALA A 1 340 ? 4.008 8.393 -5.333 1.00 98.06 340 ALA A O 1
ATOM 2662 N N . ASN A 1 341 ? 4.976 8.884 -7.301 1.00 97.75 341 ASN A N 1
ATOM 2663 C CA . ASN A 1 341 ? 3.754 9.410 -7.905 1.00 97.75 341 ASN A CA 1
ATOM 2664 C C . ASN A 1 341 ? 2.616 8.373 -7.935 1.00 97.75 341 ASN A C 1
ATOM 2666 O O . ASN A 1 341 ? 1.472 8.712 -7.640 1.00 97.75 341 ASN A O 1
ATOM 2670 N N . ALA A 1 342 ? 2.914 7.100 -8.215 1.00 97.12 342 ALA A N 1
ATOM 2671 C CA . ALA A 1 342 ? 1.916 6.030 -8.222 1.00 97.12 342 ALA A CA 1
ATOM 2672 C C . ALA A 1 342 ? 1.185 5.916 -6.877 1.00 97.12 342 ALA A C 1
ATOM 2674 O O . ALA A 1 342 ? -0.032 5.733 -6.837 1.00 97.12 342 ALA A O 1
ATOM 2675 N N . HIS A 1 343 ? 1.910 6.064 -5.767 1.00 98.69 343 HIS A N 1
ATOM 2676 C CA . HIS A 1 343 ? 1.337 6.052 -4.423 1.00 98.69 343 HIS A CA 1
ATOM 2677 C C . HIS A 1 343 ? 0.632 7.365 -4.060 1.00 98.69 343 HIS A C 1
ATOM 2679 O O . HIS A 1 343 ? -0.394 7.323 -3.378 1.00 98.69 343 HIS A O 1
ATOM 2685 N N . TYR A 1 344 ? 1.135 8.500 -4.552 1.00 98.38 344 TYR A N 1
ATOM 2686 C CA . TYR A 1 344 ? 0.519 9.819 -4.387 1.00 98.38 344 TYR A CA 1
ATOM 2687 C C . TYR A 1 344 ? -0.876 9.897 -5.018 1.00 98.38 344 TYR A C 1
ATOM 2689 O O . TYR A 1 344 ? -1.814 10.355 -4.374 1.00 98.38 344 TYR A O 1
ATOM 2697 N N . ILE A 1 345 ? -1.047 9.383 -6.238 1.00 93.56 345 ILE A N 1
ATOM 2698 C CA . ILE A 1 345 ? -2.344 9.424 -6.932 1.00 93.56 345 ILE A CA 1
ATOM 2699 C C . ILE A 1 345 ? -3.289 8.276 -6.550 1.00 93.56 345 ILE A C 1
ATOM 2701 O O . ILE A 1 345 ? -4.459 8.315 -6.922 1.00 93.56 345 ILE A O 1
ATOM 2705 N N . SER A 1 346 ? -2.805 7.239 -5.850 1.00 94.62 346 SER A N 1
ATOM 2706 C CA . SER A 1 346 ? -3.610 6.052 -5.513 1.00 94.62 346 SER A CA 1
ATOM 2707 C C . SER A 1 346 ? -3.621 5.724 -4.019 1.00 94.62 346 SER A C 1
ATOM 2709 O O . SER A 1 346 ? -4.586 6.041 -3.330 1.00 94.62 346 SER A O 1
ATOM 2711 N N . THR A 1 347 ? -2.561 5.115 -3.483 1.00 98.44 347 THR A N 1
ATOM 2712 C CA . THR A 1 347 ? -2.518 4.599 -2.107 1.00 98.44 347 THR A CA 1
ATOM 2713 C C . THR A 1 347 ? -2.862 5.661 -1.058 1.00 98.44 347 THR A C 1
ATOM 2715 O O . THR A 1 347 ? -3.632 5.370 -0.146 1.00 98.44 347 THR A O 1
ATOM 2718 N N . GLY A 1 348 ? -2.331 6.882 -1.188 1.00 97.69 348 GLY A N 1
ATOM 2719 C CA . GLY A 1 348 ? -2.610 7.986 -0.264 1.00 97.69 348 GLY A CA 1
ATOM 2720 C C . GLY A 1 348 ? -4.084 8.412 -0.258 1.00 97.69 348 GLY A C 1
ATOM 2721 O O . GLY A 1 348 ? -4.716 8.359 0.801 1.00 97.69 348 GLY A O 1
ATOM 2722 N N . PRO A 1 349 ? -4.667 8.777 -1.417 1.00 91.69 349 PRO A N 1
ATOM 2723 C CA . PRO A 1 349 ? -6.095 9.061 -1.544 1.00 91.69 349 PRO A CA 1
ATOM 2724 C C . PRO A 1 349 ? -6.995 7.928 -1.048 1.00 91.69 349 PRO A C 1
ATOM 2726 O O . PRO A 1 349 ? -7.953 8.195 -0.329 1.00 91.69 349 PRO A O 1
ATOM 2729 N N . GLU A 1 350 ? -6.654 6.669 -1.339 1.00 94.88 350 GLU A N 1
ATOM 2730 C CA . GLU A 1 350 ? -7.420 5.523 -0.845 1.00 94.88 350 GLU A CA 1
ATOM 2731 C C . GLU A 1 350 ? -7.422 5.456 0.692 1.00 94.88 350 GLU A C 1
ATOM 2733 O O . GLU A 1 350 ? -8.474 5.247 1.289 1.00 94.88 350 GLU A O 1
ATOM 2738 N N . ILE A 1 351 ? -6.274 5.664 1.352 1.00 97.56 351 ILE A N 1
ATOM 2739 C CA . ILE A 1 351 ? -6.196 5.707 2.824 1.00 97.56 351 ILE A CA 1
ATOM 2740 C C . ILE A 1 351 ? -7.034 6.869 3.376 1.00 97.56 351 ILE A C 1
ATOM 2742 O O . ILE A 1 351 ? -7.769 6.694 4.352 1.00 97.56 351 ILE A O 1
ATOM 2746 N N . TRP A 1 352 ? -6.957 8.047 2.755 1.00 93.00 352 TRP A N 1
ATOM 2747 C CA . TRP A 1 352 ? -7.742 9.214 3.159 1.00 93.00 352 TRP A CA 1
ATOM 2748 C C . TRP A 1 352 ? -9.249 8.944 3.097 1.00 93.00 352 TRP A C 1
ATOM 2750 O O . TRP A 1 352 ? -9.967 9.158 4.074 1.00 93.00 352 TRP A O 1
ATOM 2760 N N . GLU A 1 353 ? -9.730 8.415 1.973 1.00 86.31 353 GLU A N 1
ATOM 2761 C CA . GLU A 1 353 ? -11.142 8.087 1.773 1.00 86.31 353 GLU A CA 1
ATOM 2762 C C . GLU A 1 353 ? -11.605 6.977 2.721 1.00 86.31 353 GLU A C 1
ATOM 2764 O O . GLU A 1 353 ? -12.620 7.118 3.400 1.00 86.31 353 GLU A O 1
ATOM 2769 N N . GLN A 1 354 ? -10.830 5.897 2.851 1.00 88.00 354 GLN A N 1
ATOM 2770 C CA . GLN A 1 354 ? -11.178 4.754 3.702 1.00 88.00 354 GLN A CA 1
ATOM 2771 C C . GLN A 1 354 ? -11.185 5.098 5.201 1.00 88.00 354 GLN A C 1
ATOM 2773 O O . GLN A 1 354 ? -11.868 4.432 5.982 1.00 88.00 354 GLN A O 1
ATOM 2778 N N . THR A 1 355 ? -10.470 6.151 5.611 1.00 86.00 355 THR A N 1
ATOM 2779 C CA . THR A 1 355 ? -10.510 6.697 6.979 1.00 86.00 355 THR A CA 1
ATOM 2780 C C . THR A 1 355 ? -11.522 7.832 7.152 1.00 86.00 355 THR A C 1
ATOM 2782 O O . THR A 1 355 ? -11.681 8.334 8.265 1.00 86.00 355 THR A O 1
ATOM 2785 N N . ASN A 1 356 ? -12.238 8.230 6.095 1.00 87.38 356 ASN A N 1
ATOM 2786 C CA . ASN A 1 356 ? -13.097 9.419 6.063 1.00 87.38 356 ASN A CA 1
ATOM 2787 C C . ASN A 1 356 ? -12.360 10.694 6.521 1.00 87.38 356 ASN A C 1
ATOM 2789 O O . ASN A 1 356 ? -12.902 11.480 7.300 1.00 8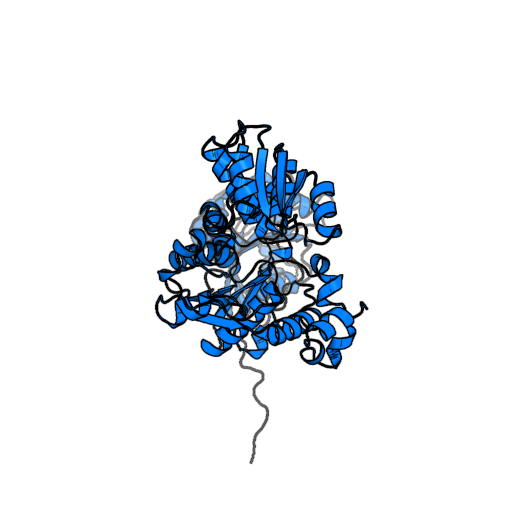7.38 356 ASN A O 1
ATOM 2793 N N . GLY A 1 357 ? -11.101 10.856 6.103 1.00 87.56 357 GLY A N 1
ATOM 2794 C CA . GLY A 1 357 ? -10.256 12.004 6.444 1.00 87.56 357 GLY A CA 1
ATOM 2795 C C . GLY A 1 357 ? -9.797 12.069 7.903 1.00 87.56 357 GLY A C 1
ATOM 2796 O O . GLY A 1 357 ? -9.362 13.122 8.358 1.00 87.56 357 GLY A O 1
ATOM 2797 N N . LYS A 1 358 ? -9.909 10.970 8.661 1.00 91.94 358 LYS A N 1
ATOM 2798 C CA . LYS A 1 358 ? -9.583 10.927 10.100 1.00 91.94 358 LYS A CA 1
ATOM 2799 C C . LYS A 1 358 ? -8.189 10.392 10.419 1.00 91.94 358 LYS A C 1
ATOM 2801 O O . LYS A 1 358 ? -7.918 10.117 11.581 1.00 91.94 358 LYS A O 1
ATOM 2806 N N . VAL A 1 359 ? -7.334 10.177 9.420 1.00 97.56 359 VAL A N 1
ATOM 2807 C CA . VAL A 1 359 ? -5.958 9.713 9.642 1.00 97.56 359 VAL A CA 1
ATOM 2808 C C . VAL A 1 359 ? -5.125 10.818 10.304 1.00 97.56 359 VAL A C 1
ATOM 2810 O O . VAL A 1 359 ? -4.954 11.892 9.738 1.00 97.56 359 VAL A O 1
ATOM 2813 N N . ASP A 1 360 ? -4.620 10.554 11.512 1.00 98.75 360 ASP A N 1
ATOM 2814 C CA . ASP A 1 360 ? -3.755 11.475 12.262 1.00 98.75 360 ASP A CA 1
ATOM 2815 C C . ASP A 1 360 ? -2.276 11.253 11.930 1.00 98.75 360 ASP A C 1
ATOM 2817 O O . ASP A 1 360 ? -1.485 12.194 11.958 1.00 98.75 360 ASP A O 1
ATOM 2821 N N . ALA A 1 361 ? -1.890 10.007 11.642 1.00 98.88 361 ALA A N 1
ATOM 2822 C CA . ALA A 1 361 ? -0.522 9.682 11.277 1.00 98.88 361 ALA A CA 1
ATOM 2823 C C . ALA A 1 361 ? -0.427 8.513 10.294 1.00 98.88 361 ALA A C 1
ATOM 2825 O O . ALA A 1 361 ? -1.255 7.600 10.310 1.00 98.88 361 ALA A O 1
ATOM 2826 N N . PHE A 1 362 ? 0.616 8.518 9.470 1.00 98.94 362 PHE A N 1
ATOM 2827 C CA . PHE A 1 362 ? 0.995 7.418 8.595 1.00 98.94 362 PHE A CA 1
ATOM 2828 C C . PHE A 1 362 ? 2.448 7.021 8.841 1.00 98.94 362 PHE A C 1
ATOM 2830 O O . PHE A 1 362 ? 3.321 7.879 8.958 1.00 98.94 362 PHE A O 1
ATOM 2837 N N . ILE A 1 363 ? 2.709 5.718 8.899 1.00 98.88 363 ILE A N 1
ATOM 2838 C CA . ILE A 1 363 ? 4.055 5.184 9.095 1.00 98.88 363 ILE A CA 1
ATOM 2839 C C . ILE A 1 363 ? 4.284 3.934 8.260 1.00 98.88 363 ILE A C 1
ATOM 2841 O O . ILE A 1 363 ? 3.458 3.020 8.252 1.00 98.88 363 ILE A O 1
ATOM 2845 N N . CYS A 1 364 ? 5.421 3.867 7.572 1.00 98.50 364 CYS A N 1
ATOM 2846 C CA . CYS A 1 364 ? 5.885 2.635 6.946 1.00 98.50 364 CYS A CA 1
ATOM 2847 C C . CYS A 1 364 ? 7.401 2.640 6.740 1.00 98.50 364 CYS A C 1
ATOM 2849 O O . CYS A 1 364 ? 8.067 3.676 6.792 1.00 98.50 364 CYS A O 1
ATOM 2851 N N . ALA A 1 365 ? 7.929 1.459 6.460 1.00 97.25 365 ALA A N 1
ATOM 2852 C CA . ALA A 1 365 ? 9.303 1.254 6.073 1.00 97.25 365 ALA A CA 1
ATOM 2853 C C . ALA A 1 365 ? 9.560 1.586 4.615 1.00 97.25 365 ALA A C 1
ATOM 2855 O O . ALA A 1 365 ? 8.653 1.623 3.776 1.00 97.25 365 ALA A O 1
ATOM 2856 N N . THR A 1 366 ? 10.831 1.816 4.313 1.00 94.56 366 THR A N 1
ATOM 2857 C CA . THR A 1 366 ? 11.288 2.259 3.003 1.00 94.56 366 THR A CA 1
ATOM 2858 C C . THR A 1 366 ? 12.287 1.265 2.417 1.00 94.56 366 THR A C 1
ATOM 2860 O O . THR A 1 366 ? 13.277 0.882 3.031 1.00 94.56 366 THR A O 1
ATOM 2863 N N . GLY A 1 367 ? 12.004 0.829 1.189 1.00 91.38 367 GLY A N 1
ATOM 2864 C CA . GLY A 1 367 ? 13.013 0.313 0.263 1.00 91.38 367 GLY A CA 1
ATOM 2865 C C . GLY A 1 367 ? 13.405 1.441 -0.675 1.00 91.38 367 GLY A C 1
ATOM 2866 O O . GLY A 1 367 ? 14.234 2.275 -0.349 1.00 91.38 367 GLY A O 1
ATOM 2867 N N . THR A 1 368 ? 12.692 1.562 -1.794 1.00 94.81 368 THR A N 1
ATOM 2868 C CA . THR A 1 368 ? 12.846 2.703 -2.711 1.00 94.81 368 THR A CA 1
ATOM 2869 C C . THR A 1 368 ? 12.360 4.030 -2.123 1.00 94.81 368 THR A C 1
ATOM 2871 O O . THR A 1 368 ? 12.646 5.071 -2.690 1.00 94.81 368 THR A O 1
ATOM 2874 N N . GLY A 1 369 ? 11.580 4.022 -1.038 1.00 96.81 369 GLY A N 1
ATOM 2875 C CA . GLY A 1 369 ? 10.977 5.224 -0.445 1.00 96.81 369 GLY A CA 1
ATOM 2876 C C . GLY A 1 369 ? 9.697 5.726 -1.125 1.00 96.81 369 GLY A C 1
ATOM 2877 O O . GLY A 1 369 ? 9.000 6.550 -0.540 1.00 96.81 369 GLY A O 1
ATOM 2878 N N . GLY A 1 370 ? 9.331 5.188 -2.296 1.00 98.06 370 GLY A N 1
ATOM 2879 C CA . GLY A 1 370 ? 8.179 5.661 -3.076 1.00 98.06 370 GLY A CA 1
ATOM 2880 C C . GLY A 1 370 ? 6.847 5.601 -2.321 1.00 98.06 370 GLY A C 1
ATOM 2881 O O . GLY A 1 370 ? 6.067 6.547 -2.368 1.00 98.06 370 GLY A O 1
ATOM 2882 N N . THR A 1 371 ? 6.599 4.533 -1.558 1.00 98.69 371 THR A N 1
ATOM 2883 C CA . THR A 1 371 ? 5.364 4.405 -0.766 1.00 98.69 371 THR A CA 1
ATOM 2884 C C . THR A 1 371 ? 5.264 5.473 0.321 1.00 98.69 371 THR A C 1
ATOM 2886 O O . THR A 1 371 ? 4.228 6.126 0.417 1.00 98.69 371 THR A O 1
ATOM 2889 N N . LEU A 1 372 ? 6.332 5.689 1.099 1.00 98.69 372 LEU A N 1
ATOM 2890 C CA . LEU A 1 372 ? 6.338 6.691 2.167 1.00 98.69 372 LEU A CA 1
ATOM 2891 C C . LEU A 1 372 ? 6.189 8.105 1.600 1.00 98.69 372 LEU A C 1
ATOM 2893 O O . LEU A 1 372 ? 5.334 8.852 2.062 1.00 98.69 372 LEU A O 1
ATOM 2897 N N . ALA A 1 373 ? 6.974 8.442 0.574 1.00 98.62 373 ALA A N 1
ATOM 2898 C CA . ALA A 1 373 ? 6.954 9.764 -0.041 1.00 98.62 373 ALA A CA 1
ATOM 2899 C C . ALA A 1 373 ? 5.609 10.071 -0.715 1.00 98.62 373 ALA A C 1
ATOM 2901 O O . ALA A 1 373 ? 5.008 11.114 -0.466 1.00 98.62 373 ALA A O 1
ATOM 2902 N N . GLY A 1 374 ? 5.095 9.142 -1.526 1.00 98.69 374 GLY A N 1
ATOM 2903 C CA . GLY A 1 374 ? 3.841 9.333 -2.248 1.00 98.69 374 GLY A CA 1
ATOM 2904 C C . GLY A 1 374 ? 2.627 9.428 -1.327 1.00 98.69 374 GLY A C 1
ATOM 2905 O O . GLY A 1 374 ? 1.840 10.369 -1.433 1.00 98.69 374 GLY A O 1
ATOM 2906 N N . VAL A 1 375 ? 2.483 8.482 -0.390 1.00 98.88 375 VAL A N 1
ATOM 2907 C CA . VAL A 1 375 ? 1.390 8.520 0.596 1.00 98.88 375 VAL A CA 1
ATOM 2908 C C . VAL A 1 375 ? 1.528 9.742 1.497 1.00 98.88 375 VAL A C 1
ATOM 2910 O O . VAL A 1 375 ? 0.541 10.439 1.719 1.00 98.88 375 VAL A O 1
ATOM 2913 N N . GLY A 1 376 ? 2.742 10.026 1.975 1.00 98.69 376 GLY A N 1
ATOM 2914 C CA . GLY A 1 376 ? 3.028 11.159 2.846 1.00 98.69 376 GLY A CA 1
ATOM 2915 C C . GLY A 1 376 ? 2.605 12.484 2.234 1.00 98.69 376 GLY A C 1
ATOM 2916 O O . GLY A 1 376 ? 1.816 13.212 2.838 1.00 98.69 376 GLY A O 1
ATOM 2917 N N . LYS A 1 377 ? 3.030 12.742 0.994 1.00 98.69 377 LYS A N 1
ATOM 2918 C CA . LYS A 1 377 ? 2.649 13.942 0.249 1.00 98.69 377 LYS A CA 1
ATOM 2919 C C . LYS A 1 377 ? 1.132 14.067 0.093 1.00 98.69 377 LYS A C 1
ATOM 2921 O O . LYS A 1 377 ? 0.567 15.104 0.426 1.00 98.69 377 LYS A O 1
ATOM 2926 N N . ALA A 1 378 ? 0.455 12.998 -0.333 1.00 98.38 378 ALA A N 1
ATOM 2927 C CA . ALA A 1 378 ? -0.994 13.019 -0.535 1.00 98.38 378 ALA A CA 1
ATOM 2928 C C . ALA A 1 378 ? -1.773 13.270 0.766 1.00 98.38 378 ALA A C 1
ATOM 2930 O O . ALA A 1 378 ? -2.767 13.995 0.765 1.00 98.38 378 ALA A O 1
ATOM 2931 N N . LEU A 1 379 ? -1.342 12.667 1.878 1.00 98.62 379 LEU A N 1
ATOM 2932 C CA . LEU A 1 379 ? -1.998 12.844 3.171 1.00 98.62 379 LEU A CA 1
ATOM 2933 C C . LEU A 1 379 ? -1.718 14.222 3.770 1.00 98.62 379 LEU A C 1
ATOM 2935 O O . LEU A 1 379 ? -2.647 14.823 4.308 1.00 98.62 379 LEU A O 1
ATOM 2939 N N . LYS A 1 380 ? -0.497 14.760 3.649 1.00 98.38 380 LYS A N 1
ATOM 2940 C CA . LYS A 1 380 ? -0.209 16.135 4.083 1.00 98.38 380 LYS A CA 1
ATOM 2941 C C . LYS A 1 380 ? -1.040 17.145 3.296 1.00 98.38 380 LYS A C 1
ATOM 2943 O O . LYS A 1 380 ? -1.697 17.968 3.918 1.00 98.38 380 LYS A O 1
ATOM 2948 N N . GLU A 1 381 ? -1.116 17.027 1.972 1.00 97.62 381 GLU A N 1
ATOM 2949 C CA . GLU A 1 381 ? -1.954 17.915 1.154 1.00 97.62 381 GLU A CA 1
ATOM 2950 C C . GLU A 1 381 ? -3.444 17.812 1.515 1.00 97.62 381 GLU A C 1
ATOM 2952 O O . GLU A 1 381 ? -4.094 18.828 1.735 1.00 97.62 381 GLU A O 1
ATOM 2957 N N . LYS A 1 382 ? -4.000 16.598 1.638 1.00 91.75 382 LYS A N 1
ATOM 2958 C CA . LYS A 1 382 ? -5.433 16.410 1.947 1.00 91.75 382 LYS A CA 1
ATOM 2959 C C . LYS A 1 382 ? -5.826 16.802 3.372 1.00 91.75 382 LYS A C 1
ATOM 2961 O O . LYS A 1 382 ? -7.000 17.063 3.621 1.00 91.75 382 LYS A O 1
ATOM 2966 N N . SER A 1 383 ? -4.871 16.802 4.299 1.00 96.00 383 SER A N 1
ATOM 2967 C CA . SER A 1 383 ? -5.093 17.137 5.709 1.00 96.00 383 SER A CA 1
ATOM 2968 C C . SER A 1 383 ? -4.701 18.568 6.075 1.00 96.00 383 SER A C 1
ATOM 2970 O O . SER A 1 383 ? -4.731 18.901 7.260 1.00 96.00 383 SER A O 1
ATOM 2972 N N . ASP A 1 384 ? -4.315 19.399 5.102 1.00 96.00 384 ASP A N 1
ATOM 2973 C CA . ASP A 1 384 ? -3.734 20.729 5.330 1.00 96.00 384 ASP A CA 1
ATOM 2974 C C . ASP A 1 384 ? -2.537 20.681 6.303 1.00 96.00 384 ASP A C 1
ATOM 2976 O O . ASP A 1 384 ? -2.428 21.466 7.244 1.00 96.00 384 ASP A O 1
ATOM 2980 N N . GLY A 1 385 ? -1.667 19.684 6.126 1.00 96.19 385 GLY A N 1
ATOM 2981 C CA . GLY A 1 385 ? -0.464 19.459 6.928 1.00 96.19 385 GLY A CA 1
ATOM 2982 C C . GLY A 1 385 ? -0.700 18.852 8.316 1.00 96.19 385 GLY A C 1
ATOM 2983 O O . GLY A 1 385 ? 0.259 18.692 9.065 1.00 96.19 385 GLY A O 1
ATOM 2984 N N . LYS A 1 386 ? -1.941 18.499 8.683 1.00 96.44 386 LYS A N 1
ATOM 2985 C CA . LYS A 1 386 ? -2.258 17.960 10.022 1.00 96.44 386 LYS A CA 1
ATOM 2986 C C . LYS A 1 386 ? -1.776 16.525 10.237 1.00 96.44 386 LYS A C 1
ATOM 2988 O O . LYS A 1 386 ? -1.459 16.166 11.369 1.00 96.44 386 LYS A O 1
ATOM 2993 N N . ALA A 1 387 ? -1.771 15.697 9.192 1.00 98.12 387 ALA A N 1
ATOM 2994 C CA . ALA A 1 387 ? -1.349 14.304 9.295 1.00 98.12 387 ALA A CA 1
ATOM 2995 C C . ALA A 1 387 ? 0.178 14.200 9.440 1.00 98.12 387 ALA A C 1
ATOM 2997 O O . ALA A 1 387 ? 0.919 14.730 8.611 1.00 98.12 387 ALA A O 1
ATOM 2998 N N . GLN A 1 388 ? 0.642 13.472 10.460 1.00 98.69 388 GLN A N 1
ATOM 2999 C CA . GLN A 1 388 ? 2.069 13.221 10.670 1.00 98.69 388 GLN A CA 1
ATOM 3000 C C . GLN A 1 388 ? 2.560 12.030 9.844 1.00 98.69 388 GLN A C 1
ATOM 3002 O O . GLN A 1 388 ? 1.916 10.984 9.810 1.00 98.69 388 GLN A O 1
ATOM 3007 N N . ILE A 1 389 ? 3.733 12.139 9.236 1.00 98.81 389 ILE A N 1
ATOM 3008 C CA . ILE A 1 389 ? 4.351 11.105 8.412 1.00 98.81 389 ILE A CA 1
ATOM 3009 C C . ILE A 1 389 ? 5.652 10.650 9.061 1.00 98.81 389 ILE A C 1
ATOM 3011 O O . ILE A 1 389 ? 6.553 11.450 9.294 1.00 98.81 389 ILE A O 1
ATOM 3015 N N . TRP A 1 390 ? 5.753 9.354 9.341 1.00 98.75 390 TRP A N 1
ATOM 3016 C CA . TRP A 1 390 ? 6.874 8.763 10.066 1.00 98.75 390 TRP A CA 1
ATOM 3017 C C . TRP A 1 390 ? 7.538 7.641 9.266 1.00 98.75 390 TRP A C 1
ATOM 3019 O O . TRP A 1 390 ? 6.878 6.891 8.546 1.00 98.75 390 TRP A O 1
ATOM 3029 N N . LEU A 1 391 ? 8.852 7.494 9.428 1.00 98.44 391 LEU A N 1
ATOM 3030 C CA . LEU A 1 391 ? 9.633 6.420 8.814 1.00 98.44 391 LEU A CA 1
ATOM 3031 C C . LEU A 1 391 ? 9.880 5.274 9.807 1.00 98.44 391 LEU A C 1
ATOM 3033 O O . LEU A 1 391 ? 10.276 5.511 10.946 1.00 98.44 391 LEU A O 1
ATOM 3037 N N . ALA A 1 392 ? 9.698 4.029 9.366 1.00 97.94 392 ALA A N 1
ATOM 3038 C CA . ALA A 1 392 ? 10.104 2.838 10.115 1.00 97.94 392 ALA A CA 1
ATOM 3039 C C . ALA A 1 392 ? 11.351 2.208 9.479 1.00 97.94 392 ALA A C 1
ATOM 3041 O O . ALA A 1 392 ? 11.292 1.722 8.355 1.00 97.94 392 ALA A O 1
ATOM 3042 N N . ASP A 1 393 ? 12.483 2.207 10.170 1.00 95.75 393 ASP A N 1
ATOM 3043 C CA . ASP A 1 393 ? 13.758 1.768 9.603 1.00 95.75 393 ASP A CA 1
ATOM 3044 C C . ASP A 1 393 ? 14.197 0.418 10.190 1.00 95.75 393 ASP A C 1
ATOM 3046 O O . ASP A 1 393 ? 14.171 0.254 11.413 1.00 95.75 393 ASP A O 1
ATOM 3050 N N . PRO A 1 394 ? 14.599 -0.564 9.364 1.00 95.50 394 PRO A N 1
ATOM 3051 C CA . PRO A 1 394 ? 15.196 -1.803 9.853 1.00 95.50 394 PRO A CA 1
ATOM 3052 C C . PRO A 1 394 ? 16.691 -1.623 10.195 1.00 95.50 394 PRO A C 1
ATOM 3054 O O . PRO A 1 394 ? 17.339 -0.696 9.694 1.00 95.50 394 PRO A O 1
ATOM 3057 N N . PRO A 1 395 ? 17.295 -2.547 10.968 1.00 91.88 395 PRO A N 1
ATOM 3058 C CA . PRO A 1 395 ? 18.737 -2.589 11.187 1.00 91.88 395 PRO A CA 1
ATOM 3059 C C . PRO A 1 395 ? 19.518 -2.647 9.869 1.00 91.88 395 PRO A C 1
ATOM 3061 O O . PRO A 1 395 ? 19.096 -3.277 8.897 1.00 91.88 395 PRO A O 1
ATOM 3064 N N . GLY A 1 396 ? 20.688 -2.008 9.822 1.00 88.00 396 GLY A N 1
ATOM 3065 C CA . GLY A 1 396 ? 21.477 -1.931 8.591 1.00 88.00 396 GLY A CA 1
ATOM 3066 C C . GLY A 1 396 ? 21.005 -0.873 7.596 1.00 88.00 396 GLY A C 1
ATOM 3067 O O . GLY A 1 396 ? 21.539 -0.829 6.493 1.00 88.00 396 GLY A O 1
ATOM 3068 N N . SER A 1 397 ? 20.027 -0.037 7.930 1.00 91.19 397 SER A N 1
ATOM 3069 C CA . SER A 1 397 ? 19.643 1.143 7.148 1.00 91.19 397 SER A CA 1
ATOM 3070 C C . SER A 1 397 ? 20.211 2.422 7.775 1.00 91.19 397 SER A C 1
ATOM 3072 O O . SER A 1 397 ? 20.539 2.440 8.960 1.00 91.19 397 SER A O 1
ATOM 3074 N N . VAL A 1 398 ? 20.372 3.483 6.978 1.00 92.31 398 VAL A N 1
ATOM 3075 C CA . VAL A 1 398 ? 20.908 4.788 7.429 1.00 92.31 398 VAL A CA 1
ATOM 3076 C C . VAL A 1 398 ? 19.832 5.873 7.532 1.00 92.31 398 VAL A C 1
ATOM 3078 O O . VAL A 1 398 ? 20.139 7.038 7.772 1.00 92.31 398 VAL A O 1
ATOM 3081 N N . LEU A 1 399 ? 18.561 5.535 7.299 1.00 93.12 399 LEU A N 1
ATOM 3082 C CA . LEU A 1 399 ? 17.502 6.535 7.156 1.00 93.12 399 LEU A CA 1
ATOM 3083 C C . LEU A 1 399 ? 16.989 7.036 8.508 1.00 93.12 399 LEU A C 1
ATOM 3085 O O . LEU A 1 399 ? 16.705 8.225 8.642 1.00 93.12 399 LEU A O 1
ATOM 3089 N N . HIS A 1 400 ? 16.926 6.175 9.525 1.00 93.56 400 HIS A N 1
ATOM 3090 C CA . HIS A 1 400 ? 16.617 6.589 10.890 1.00 93.56 400 HIS A CA 1
ATOM 3091 C C . HIS A 1 400 ? 17.665 7.574 11.403 1.00 93.56 400 HIS A C 1
ATOM 3093 O O . HIS A 1 400 ? 17.293 8.653 11.856 1.00 93.56 400 HIS A O 1
ATOM 3099 N N . SER A 1 401 ? 18.959 7.244 11.269 1.00 91.81 401 SER A N 1
ATOM 3100 C CA . SER A 1 401 ? 20.046 8.125 11.709 1.00 91.81 401 SER A CA 1
ATOM 3101 C C . SER A 1 401 ? 20.068 9.438 10.930 1.00 91.81 401 SER A C 1
ATOM 3103 O O . SER A 1 401 ? 20.272 10.494 11.529 1.00 91.81 401 SER A O 1
ATOM 3105 N N . TYR A 1 402 ? 19.783 9.405 9.625 1.00 92.69 402 TYR A N 1
ATOM 3106 C CA . TYR A 1 402 ? 19.630 10.610 8.813 1.00 92.69 402 TYR A CA 1
ATOM 3107 C C . TYR A 1 402 ? 18.524 11.529 9.347 1.00 92.69 402 TYR A C 1
ATOM 3109 O O . TYR A 1 402 ? 18.774 12.710 9.587 1.00 92.69 402 TYR A O 1
ATOM 3117 N N . ILE A 1 403 ? 17.322 10.995 9.588 1.00 92.88 403 ILE A N 1
ATOM 3118 C CA . ILE A 1 403 ? 16.179 11.780 10.080 1.00 92.88 403 ILE A CA 1
ATOM 3119 C C . ILE A 1 403 ? 16.440 12.281 11.505 1.00 92.88 403 ILE A C 1
ATOM 3121 O O . ILE A 1 403 ? 16.263 13.463 11.787 1.00 92.88 403 ILE A O 1
ATOM 3125 N N . SER A 1 404 ? 16.898 11.412 12.411 1.00 91.44 404 SER A N 1
ATOM 3126 C CA . SER A 1 404 ? 17.094 11.761 13.823 1.00 91.44 404 SER A CA 1
ATOM 3127 C C . SER A 1 404 ? 18.232 12.758 14.051 1.00 91.44 404 SER A C 1
ATOM 3129 O O . SER A 1 404 ? 18.227 13.471 15.049 1.00 91.44 404 SER A O 1
ATOM 3131 N N . SER A 1 405 ? 19.221 12.802 13.153 1.00 89.56 405 SER A N 1
ATOM 3132 C CA . SER A 1 405 ? 20.359 13.728 13.231 1.00 89.56 405 SER A CA 1
ATOM 3133 C C . SER A 1 405 ? 20.123 15.071 12.533 1.00 89.56 405 SER A C 1
ATOM 3135 O O . SER A 1 405 ? 21.006 15.930 12.574 1.00 89.56 405 SER A O 1
ATOM 3137 N N . GLY A 1 406 ? 18.969 15.260 11.881 1.00 88.25 406 GLY A N 1
ATOM 3138 C CA . GLY A 1 406 ? 18.684 16.459 11.091 1.00 88.25 406 GLY A CA 1
ATOM 3139 C C . GLY A 1 406 ? 19.464 16.525 9.774 1.00 88.25 406 GLY A C 1
ATOM 3140 O O . GLY A 1 406 ? 19.845 17.610 9.344 1.00 88.25 406 GLY A O 1
ATOM 3141 N N . GLY A 1 407 ? 19.730 15.376 9.144 1.00 86.69 407 GLY A N 1
ATOM 3142 C CA . GLY A 1 407 ? 20.254 15.303 7.779 1.00 86.69 407 GLY A CA 1
ATOM 3143 C C . GLY A 1 407 ? 21.698 14.815 7.631 1.00 86.69 407 GLY A C 1
ATOM 3144 O O . GLY A 1 407 ? 22.298 15.013 6.574 1.00 86.69 407 GLY A O 1
ATOM 3145 N N . LYS A 1 408 ? 22.288 14.180 8.653 1.00 83.75 408 LYS A N 1
ATOM 3146 C CA . LYS A 1 408 ? 23.644 13.611 8.564 1.00 83.75 408 LYS A CA 1
ATOM 3147 C C . LYS A 1 408 ? 23.581 12.112 8.294 1.00 83.75 408 LYS A C 1
ATOM 3149 O O . LYS A 1 408 ? 23.052 11.348 9.096 1.00 83.75 408 LYS A O 1
ATOM 3154 N N . LEU A 1 409 ? 24.153 11.687 7.169 1.00 80.25 409 LEU A N 1
ATOM 3155 C CA . LEU A 1 409 ? 24.335 10.267 6.882 1.00 80.25 409 LEU A CA 1
ATOM 3156 C C . LEU A 1 409 ? 25.453 9.705 7.762 1.00 80.25 409 LEU A C 1
ATOM 3158 O O . LEU A 1 409 ? 26.529 10.293 7.871 1.00 80.25 409 LEU A O 1
ATOM 3162 N N . THR A 1 410 ? 25.187 8.560 8.377 1.00 78.31 410 THR A N 1
ATOM 3163 C CA . THR A 1 410 ? 26.186 7.769 9.098 1.00 78.31 410 THR A CA 1
ATOM 3164 C C . THR A 1 410 ? 26.639 6.601 8.238 1.00 78.31 410 THR A C 1
ATOM 3166 O O . THR A 1 410 ? 25.928 6.184 7.320 1.00 78.31 410 THR A O 1
ATOM 3169 N N . GLU A 1 411 ? 27.796 6.025 8.557 1.00 77.12 411 GLU A N 1
ATOM 3170 C CA . GLU A 1 411 ? 28.185 4.758 7.947 1.00 77.12 411 GLU A CA 1
ATOM 3171 C C . GLU A 1 411 ? 27.162 3.665 8.262 1.00 77.12 411 GLU A C 1
ATOM 3173 O O . GLU A 1 411 ? 26.576 3.601 9.349 1.00 77.12 411 GLU A O 1
ATOM 3178 N N . ARG A 1 412 ? 26.933 2.808 7.270 1.00 78.75 412 ARG A N 1
ATOM 3179 C CA . ARG A 1 412 ? 26.002 1.694 7.374 1.00 78.75 412 ARG A CA 1
ATOM 3180 C C . ARG A 1 412 ? 26.581 0.640 8.316 1.00 78.75 412 ARG A C 1
ATOM 3182 O O . ARG A 1 412 ? 27.659 0.116 8.058 1.00 78.75 412 ARG A O 1
ATOM 3189 N N . SER A 1 413 ? 25.840 0.280 9.359 1.00 76.44 413 SER A N 1
ATOM 3190 C CA . SER A 1 413 ? 26.232 -0.767 10.305 1.00 76.44 413 SER A CA 1
ATOM 3191 C C . SER A 1 413 ? 25.087 -1.745 10.569 1.00 76.44 413 SER A C 1
ATOM 3193 O O . SER A 1 413 ? 23.918 -1.366 10.620 1.00 76.44 413 SER A O 1
ATOM 3195 N N . GLY A 1 414 ? 25.428 -3.027 10.719 1.00 79.00 414 GLY A N 1
ATOM 3196 C CA . GLY A 1 414 ? 24.461 -4.106 10.923 1.00 79.00 414 GLY A CA 1
ATOM 3197 C C . GLY A 1 414 ? 23.778 -4.600 9.642 1.00 79.00 414 GLY A C 1
ATOM 3198 O O . GLY A 1 414 ? 24.061 -4.162 8.526 1.00 79.00 414 GLY A O 1
ATOM 3199 N N . SER A 1 415 ? 22.870 -5.555 9.816 1.00 82.50 415 SER A N 1
ATOM 3200 C CA . SER A 1 415 ? 22.072 -6.170 8.753 1.00 82.50 415 SER A CA 1
ATOM 3201 C C . SER A 1 415 ? 20.695 -6.538 9.291 1.00 82.50 415 SER A C 1
ATOM 3203 O O . SER A 1 415 ? 20.584 -6.820 10.481 1.00 82.50 415 SER A O 1
ATOM 3205 N N . SER A 1 416 ? 19.692 -6.611 8.419 1.00 87.12 416 SER A N 1
ATOM 3206 C CA . SER A 1 416 ? 18.353 -7.092 8.765 1.00 87.12 416 SER A CA 1
ATOM 3207 C C . SER A 1 416 ? 17.993 -8.343 7.966 1.00 87.12 416 SER A C 1
ATOM 3209 O O . SER A 1 416 ? 18.459 -8.544 6.841 1.00 87.12 416 SER A O 1
ATOM 3211 N N . ILE A 1 417 ? 17.129 -9.183 8.532 1.00 85.75 417 ILE A N 1
ATOM 3212 C CA . ILE A 1 417 ? 16.497 -10.304 7.832 1.00 85.75 417 ILE A CA 1
ATOM 3213 C C . ILE A 1 417 ? 15.476 -9.871 6.779 1.00 85.75 417 ILE A C 1
ATOM 3215 O O . ILE A 1 417 ? 15.078 -10.696 5.945 1.00 85.75 417 ILE A O 1
ATOM 3219 N N . THR A 1 418 ? 14.992 -8.632 6.876 1.00 81.94 418 THR A N 1
ATOM 3220 C CA . THR A 1 418 ? 13.905 -8.116 6.049 1.00 81.94 418 THR A CA 1
ATOM 3221 C C . THR A 1 418 ? 14.371 -7.942 4.605 1.00 81.94 418 THR A C 1
ATOM 3223 O O . THR A 1 418 ? 15.466 -7.462 4.325 1.00 81.94 418 THR A O 1
ATOM 3226 N N . GLU A 1 419 ? 13.540 -8.377 3.658 1.00 80.44 419 GLU A N 1
ATOM 3227 C CA . GLU A 1 419 ? 13.810 -8.210 2.232 1.00 80.44 419 GLU A CA 1
ATOM 3228 C C . GLU A 1 419 ? 13.067 -6.981 1.695 1.00 80.44 419 GLU A C 1
ATOM 3230 O O . GLU A 1 419 ? 11.905 -6.744 2.022 1.00 80.44 419 GLU A O 1
ATOM 3235 N N . GLY A 1 420 ? 13.725 -6.204 0.832 1.00 80.25 420 GLY A N 1
ATOM 3236 C CA . GLY A 1 420 ? 13.088 -5.099 0.110 1.00 80.25 420 GLY A CA 1
ATOM 3237 C C . GLY A 1 420 ? 12.885 -3.801 0.901 1.00 80.25 420 GLY A C 1
ATOM 3238 O O . GLY A 1 420 ? 12.260 -2.883 0.361 1.00 80.25 420 GLY A O 1
ATOM 3239 N N . ILE A 1 421 ? 13.411 -3.706 2.127 1.00 88.94 421 ILE A N 1
ATOM 3240 C CA . ILE A 1 421 ? 13.459 -2.487 2.949 1.00 88.94 421 ILE A CA 1
ATOM 3241 C C . ILE A 1 421 ? 14.858 -2.284 3.551 1.00 88.94 421 ILE A C 1
ATOM 3243 O O . ILE A 1 421 ? 15.659 -3.215 3.598 1.00 88.94 421 ILE A O 1
ATOM 3247 N N . GLY A 1 422 ? 15.143 -1.055 3.979 1.00 87.12 422 GLY A N 1
ATOM 3248 C CA . GLY A 1 422 ? 16.451 -0.615 4.452 1.00 87.12 422 GLY A CA 1
ATOM 3249 C C . GLY A 1 422 ? 17.344 -0.135 3.309 1.00 87.12 422 GLY A C 1
ATOM 3250 O O . GLY A 1 422 ? 17.492 -0.806 2.282 1.00 87.12 422 GLY A O 1
ATOM 3251 N N . GLN A 1 423 ? 17.935 1.048 3.465 1.00 86.44 423 GLN A N 1
ATOM 3252 C CA . GLN A 1 423 ? 18.789 1.666 2.453 1.00 86.44 423 GLN A CA 1
ATOM 3253 C C . GLN A 1 423 ? 20.036 2.293 3.058 1.00 86.44 423 GLN A C 1
ATOM 3255 O O . GLN A 1 423 ? 20.018 2.797 4.173 1.00 86.44 423 GLN A O 1
ATOM 3260 N N . GLY A 1 424 ? 21.119 2.283 2.277 1.00 86.75 424 GLY A N 1
ATOM 3261 C CA . GLY A 1 424 ? 22.369 2.977 2.601 1.00 86.75 424 GLY A CA 1
ATOM 3262 C C . GLY A 1 424 ? 22.438 4.412 2.068 1.00 86.75 424 GLY A C 1
ATOM 3263 O O . GLY A 1 424 ? 23.472 5.053 2.205 1.00 86.75 424 GLY A O 1
ATOM 3264 N N . ARG A 1 425 ? 21.374 4.903 1.421 1.00 89.88 425 ARG A N 1
ATOM 3265 C CA . ARG A 1 425 ? 21.291 6.248 0.840 1.00 89.88 425 ARG A CA 1
ATOM 3266 C C . ARG A 1 425 ? 19.848 6.737 0.780 1.00 89.88 425 ARG A C 1
ATOM 3268 O O . ARG A 1 425 ? 18.913 5.946 0.887 1.00 89.88 425 ARG A O 1
ATOM 3275 N N . ILE A 1 426 ? 19.685 8.025 0.502 1.00 93.38 426 ILE A N 1
ATOM 3276 C CA . ILE A 1 426 ? 18.402 8.607 0.105 1.00 93.38 426 ILE A CA 1
ATOM 3277 C C . ILE A 1 426 ? 18.240 8.403 -1.400 1.00 93.38 426 ILE A C 1
ATOM 3279 O O . ILE A 1 426 ? 19.127 8.728 -2.189 1.00 93.38 426 ILE A O 1
ATOM 3283 N N . THR A 1 427 ? 17.123 7.810 -1.791 1.00 95.00 427 THR A N 1
ATOM 3284 C CA . THR A 1 427 ? 16.727 7.638 -3.191 1.00 95.00 427 THR A CA 1
ATOM 3285 C C . THR A 1 427 ? 16.030 8.893 -3.702 1.00 95.00 427 THR A C 1
ATOM 3287 O O . THR A 1 427 ? 15.460 9.636 -2.900 1.00 95.00 427 THR A O 1
ATOM 3290 N N . ASN A 1 428 ? 15.977 9.120 -5.017 1.00 97.19 428 ASN A N 1
ATOM 3291 C CA . ASN A 1 428 ? 15.238 10.276 -5.545 1.00 97.19 428 ASN A CA 1
ATOM 3292 C C . ASN A 1 428 ? 13.748 10.207 -5.191 1.00 97.19 428 ASN A C 1
ATOM 3294 O O . ASN A 1 428 ? 13.142 11.234 -4.904 1.00 97.19 428 ASN A O 1
ATOM 3298 N N . ASN A 1 429 ? 13.173 9.000 -5.125 1.00 97.12 429 ASN A N 1
ATOM 3299 C CA . ASN A 1 429 ? 11.811 8.792 -4.636 1.00 97.12 429 ASN A CA 1
ATOM 3300 C C . ASN A 1 429 ? 11.609 9.365 -3.225 1.00 97.12 429 ASN A C 1
ATOM 3302 O O . ASN A 1 429 ? 10.705 10.174 -3.025 1.00 97.12 429 ASN A O 1
ATOM 3306 N N . LEU A 1 430 ? 12.453 8.986 -2.257 1.00 96.38 430 LEU A N 1
ATOM 3307 C CA . LEU A 1 430 ? 12.364 9.517 -0.894 1.00 96.38 430 LEU A CA 1
ATOM 3308 C C . LEU A 1 430 ? 12.721 11.008 -0.844 1.00 96.38 430 LEU A C 1
ATOM 3310 O O . LEU A 1 430 ? 12.077 11.764 -0.123 1.00 96.38 430 LEU A O 1
ATOM 3314 N N . GLY A 1 431 ? 13.701 11.437 -1.642 1.00 96.50 431 GLY A N 1
ATOM 3315 C CA . GLY A 1 431 ? 14.154 12.823 -1.736 1.00 96.50 431 GLY A CA 1
ATOM 3316 C C . GLY A 1 431 ? 13.044 13.813 -2.093 1.00 96.50 431 GLY A C 1
ATOM 3317 O O . GLY A 1 431 ? 13.105 14.958 -1.660 1.00 96.50 431 GLY A O 1
ATOM 3318 N N . THR A 1 432 ? 11.986 13.370 -2.786 1.00 95.12 432 THR A N 1
ATOM 3319 C CA . THR A 1 432 ? 10.806 14.211 -3.068 1.00 95.12 432 THR A CA 1
ATOM 3320 C C . THR A 1 432 ? 10.027 14.658 -1.826 1.00 95.12 432 THR A C 1
ATOM 3322 O O . THR A 1 432 ? 9.221 15.578 -1.933 1.00 95.12 432 THR A O 1
ATOM 3325 N N . PHE A 1 433 ? 10.229 14.006 -0.675 1.00 96.81 433 PHE A N 1
ATOM 3326 C CA . PHE A 1 433 ? 9.424 14.212 0.534 1.00 96.81 433 PHE A CA 1
ATOM 3327 C C . PHE A 1 433 ? 10.231 14.152 1.844 1.00 96.81 433 PHE A C 1
ATOM 3329 O O . PHE A 1 433 ? 9.694 14.400 2.916 1.00 96.81 433 PHE A O 1
ATOM 3336 N N . VAL A 1 434 ? 11.522 13.807 1.801 1.00 95.81 434 VAL A N 1
ATOM 3337 C CA . VAL A 1 434 ? 12.317 13.497 3.005 1.00 95.81 434 VAL A CA 1
ATOM 3338 C C . VAL A 1 434 ? 12.325 14.619 4.051 1.00 95.81 434 VAL A C 1
ATOM 3340 O O . VAL A 1 434 ? 12.320 14.335 5.245 1.00 95.81 434 VAL A O 1
ATOM 3343 N N . ASN A 1 435 ? 12.276 15.878 3.609 1.00 95.12 435 ASN A N 1
ATOM 3344 C CA . ASN A 1 435 ? 12.282 17.054 4.484 1.00 95.12 435 ASN A CA 1
ATOM 3345 C C . ASN A 1 435 ? 10.947 17.280 5.214 1.00 95.12 435 ASN A C 1
ATOM 3347 O O . ASN A 1 435 ? 10.911 18.028 6.185 1.00 95.12 435 ASN A O 1
ATOM 3351 N N . ASP A 1 436 ? 9.871 16.631 4.766 1.00 96.06 436 ASP A N 1
ATOM 3352 C CA . ASP A 1 436 ? 8.531 16.740 5.343 1.00 96.06 436 ASP A CA 1
ATOM 3353 C C . ASP A 1 436 ? 8.200 15.573 6.291 1.00 96.06 436 ASP A C 1
ATOM 3355 O O . ASP A 1 436 ? 7.062 15.458 6.753 1.00 96.06 436 ASP A O 1
ATOM 3359 N N . ILE A 1 437 ? 9.162 14.689 6.579 1.00 97.62 437 ILE A N 1
ATOM 3360 C CA . ILE A 1 437 ? 8.993 13.576 7.522 1.00 97.62 437 ILE A CA 1
ATOM 3361 C C . ILE A 1 437 ? 9.068 14.102 8.961 1.00 97.62 437 ILE A C 1
ATOM 3363 O O . ILE A 1 437 ? 10.040 14.740 9.354 1.00 97.62 437 ILE A O 1
ATOM 3367 N N . ASP A 1 438 ? 8.058 13.784 9.771 1.00 98.00 438 ASP A N 1
ATOM 3368 C CA . ASP A 1 438 ? 7.900 14.299 11.138 1.00 98.00 438 ASP A CA 1
ATOM 3369 C C . ASP A 1 438 ? 8.715 13.512 12.181 1.00 98.00 438 ASP A C 1
ATOM 3371 O O . ASP A 1 438 ? 8.953 13.989 13.292 1.00 98.00 438 ASP A O 1
ATOM 3375 N N . GLY A 1 439 ? 9.162 12.300 11.840 1.00 97.88 439 GLY A N 1
ATOM 3376 C CA . GLY A 1 439 ? 10.045 11.511 12.693 1.00 97.88 439 GLY A CA 1
ATOM 3377 C C . GLY A 1 439 ? 10.318 10.102 12.174 1.00 97.88 439 GLY A C 1
ATOM 3378 O O . GLY A 1 439 ? 9.889 9.711 11.087 1.00 97.88 439 GLY A O 1
ATOM 3379 N N . SER A 1 440 ? 11.064 9.317 12.952 1.00 97.88 440 SER A N 1
ATOM 3380 C CA . SER A 1 440 ? 11.382 7.932 12.598 1.00 97.88 440 SER A CA 1
ATOM 3381 C C . SER A 1 440 ? 11.571 7.019 13.810 1.00 97.88 440 SER A C 1
ATOM 3383 O O . SER A 1 440 ? 11.861 7.485 14.913 1.00 97.88 440 SER A O 1
ATOM 3385 N N . PHE A 1 441 ? 11.437 5.712 13.581 1.00 97.88 441 PHE A N 1
ATOM 3386 C CA . PHE A 1 441 ? 11.757 4.644 14.530 1.00 97.88 441 PHE A CA 1
ATOM 3387 C C . PHE A 1 441 ? 12.721 3.639 13.902 1.00 97.88 441 PHE A C 1
ATOM 3389 O O . PHE A 1 441 ? 12.609 3.352 12.713 1.00 97.88 441 PHE A O 1
ATOM 3396 N N . SER A 1 442 ? 13.615 3.069 14.711 1.00 96.31 442 SER A N 1
ATOM 3397 C CA . SER A 1 442 ? 14.419 1.901 14.341 1.00 96.31 442 SER A CA 1
ATOM 3398 C C . SER A 1 442 ? 13.814 0.645 14.965 1.00 96.31 442 SER A C 1
ATOM 3400 O O . SER A 1 442 ? 13.646 0.573 16.185 1.00 96.31 442 SER A O 1
ATOM 3402 N N . ILE A 1 443 ? 13.453 -0.333 14.135 1.00 97.25 443 ILE A N 1
ATOM 3403 C CA . ILE A 1 443 ? 12.709 -1.523 14.554 1.00 97.25 443 ILE A CA 1
ATOM 3404 C C . ILE A 1 443 ? 13.550 -2.777 14.336 1.00 97.25 443 ILE A C 1
ATOM 3406 O O . ILE A 1 443 ? 13.748 -3.199 13.202 1.00 97.25 443 ILE A O 1
ATOM 3410 N N . GLY A 1 444 ? 13.988 -3.404 15.430 1.00 96.19 444 GLY A N 1
ATOM 3411 C CA . GLY A 1 444 ? 14.766 -4.645 15.399 1.00 96.19 444 GLY A CA 1
ATOM 3412 C C . GLY A 1 444 ? 14.033 -5.839 14.773 1.00 96.19 444 GLY A C 1
ATOM 3413 O O . GLY A 1 444 ? 12.796 -5.923 14.763 1.00 96.19 444 GLY A O 1
ATOM 3414 N N . ASP A 1 445 ? 14.818 -6.795 14.284 1.00 95.94 445 ASP A N 1
ATOM 3415 C CA . ASP A 1 445 ? 14.317 -8.010 13.639 1.00 95.94 445 ASP A CA 1
ATOM 3416 C C . ASP A 1 445 ? 13.529 -8.890 14.621 1.00 95.94 445 ASP A C 1
ATOM 3418 O O . ASP A 1 445 ? 12.507 -9.463 14.250 1.00 95.94 445 ASP A O 1
ATOM 3422 N N . GLU A 1 446 ? 13.931 -8.931 15.893 1.00 97.06 446 GLU A N 1
ATOM 3423 C CA . GLU A 1 446 ? 13.276 -9.692 16.959 1.00 97.06 446 GLU A CA 1
ATOM 3424 C C . GLU A 1 446 ? 11.832 -9.223 17.167 1.00 97.06 446 GLU A C 1
ATOM 3426 O O . GLU A 1 446 ? 10.905 -10.034 17.221 1.00 97.06 446 GLU A O 1
ATOM 3431 N N . LYS A 1 447 ? 11.616 -7.899 17.216 1.00 97.75 447 LYS A N 1
ATOM 3432 C CA . LYS A 1 447 ? 10.269 -7.315 17.332 1.00 97.75 447 LYS A CA 1
ATOM 3433 C C . LYS A 1 447 ? 9.419 -7.652 16.110 1.00 97.75 447 LYS A C 1
ATOM 3435 O O . LYS A 1 447 ? 8.235 -7.958 16.250 1.00 97.75 447 LYS A O 1
ATOM 3440 N N . SER A 1 448 ? 10.023 -7.606 14.925 1.00 97.19 448 SER A N 1
ATOM 3441 C CA . SER A 1 448 ? 9.345 -7.906 13.662 1.00 97.19 448 SER A CA 1
ATOM 3442 C C . SER A 1 448 ? 8.935 -9.379 13.579 1.00 97.19 448 SER A C 1
ATOM 3444 O O . SER A 1 448 ? 7.808 -9.674 13.188 1.00 97.19 448 SER A O 1
ATOM 3446 N N . ILE A 1 449 ? 9.798 -10.305 14.009 1.00 97.38 449 ILE A N 1
ATOM 3447 C CA . ILE A 1 449 ? 9.481 -11.736 14.098 1.00 97.38 449 ILE A CA 1
ATOM 3448 C C . ILE A 1 449 ? 8.362 -11.989 15.107 1.00 97.38 449 ILE A C 1
ATOM 3450 O O . ILE A 1 449 ? 7.371 -12.627 14.758 1.00 97.38 449 ILE A O 1
ATOM 3454 N N . ALA A 1 450 ? 8.460 -11.448 16.323 1.00 97.81 450 ALA A N 1
ATOM 3455 C CA . ALA A 1 450 ? 7.416 -11.613 17.332 1.00 97.81 450 ALA A CA 1
ATOM 3456 C C . ALA A 1 450 ? 6.050 -11.115 16.823 1.00 97.81 450 ALA A C 1
ATOM 3458 O O . ALA A 1 450 ? 5.042 -11.813 16.946 1.00 97.81 450 ALA A O 1
ATOM 3459 N N . MET A 1 451 ? 6.027 -9.935 16.192 1.00 98.12 451 MET A N 1
ATOM 3460 C CA . MET A 1 451 ? 4.817 -9.346 15.615 1.00 98.12 451 MET A CA 1
ATOM 3461 C C . MET A 1 451 ? 4.253 -10.173 14.456 1.00 98.12 451 MET A C 1
ATOM 3463 O O . MET A 1 451 ? 3.039 -10.290 14.335 1.00 98.12 451 MET A O 1
ATOM 3467 N N . LEU A 1 452 ? 5.102 -10.763 13.611 1.00 96.94 452 LEU A N 1
ATOM 3468 C CA . LEU A 1 452 ? 4.663 -11.599 12.491 1.00 96.94 452 LEU A CA 1
ATOM 3469 C C . LEU A 1 452 ? 3.819 -12.782 12.977 1.00 96.94 452 LEU A C 1
ATOM 3471 O O . LEU A 1 452 ? 2.729 -13.019 12.456 1.00 96.94 452 LEU A O 1
ATOM 3475 N N . PHE A 1 453 ? 4.301 -13.494 13.997 1.00 97.69 453 PHE A N 1
ATOM 3476 C CA . PHE A 1 453 ? 3.567 -14.614 14.584 1.00 97.69 453 PHE A CA 1
ATOM 3477 C C . PHE A 1 453 ? 2.328 -14.154 15.361 1.00 97.69 453 PHE A C 1
ATOM 3479 O O . PHE A 1 453 ? 1.291 -14.814 15.305 1.00 97.69 453 PHE A O 1
ATOM 3486 N N . ASP A 1 454 ? 2.405 -13.008 16.043 1.00 97.75 454 ASP A N 1
ATOM 3487 C CA . ASP A 1 454 ? 1.268 -12.439 16.769 1.00 97.75 454 ASP A CA 1
ATOM 3488 C C . ASP A 1 454 ? 0.129 -12.024 15.826 1.00 97.75 454 ASP A C 1
ATOM 3490 O O . ASP A 1 454 ? -1.035 -12.301 16.108 1.00 97.75 454 ASP A O 1
ATOM 3494 N N . LEU A 1 455 ? 0.447 -11.415 14.679 1.00 98.19 455 LEU A N 1
ATOM 3495 C CA . LEU A 1 455 ? -0.526 -11.044 13.647 1.00 98.19 455 LEU A CA 1
ATOM 3496 C C . LEU A 1 455 ? -1.220 -12.265 13.042 1.00 98.19 455 LEU A C 1
ATOM 3498 O O . LEU A 1 455 ? -2.425 -12.213 12.780 1.00 98.19 455 LEU A O 1
ATOM 3502 N N . LEU A 1 456 ? -0.487 -13.363 12.849 1.00 97.38 456 LEU A N 1
ATOM 3503 C CA . LEU A 1 456 ? -1.074 -14.610 12.373 1.00 97.38 456 LEU A CA 1
ATOM 3504 C C . LEU A 1 456 ? -2.070 -15.181 13.391 1.00 97.38 456 LEU A C 1
ATOM 3506 O O . LEU A 1 456 ? -3.187 -15.523 13.015 1.00 97.38 456 LEU A O 1
ATOM 3510 N N . ASP A 1 457 ? -1.691 -15.253 14.668 1.00 97.69 457 ASP A N 1
ATOM 3511 C CA . ASP A 1 457 ? -2.526 -15.848 15.721 1.00 97.69 457 ASP A CA 1
ATOM 3512 C C . ASP A 1 457 ? -3.726 -14.971 16.099 1.00 97.69 457 ASP A C 1
ATOM 3514 O O . ASP A 1 457 ? -4.829 -15.474 16.296 1.00 97.69 457 ASP A O 1
ATOM 3518 N N . SER A 1 458 ? -3.526 -13.653 16.184 1.00 95.69 458 SER A N 1
ATOM 3519 C CA . SER A 1 458 ? -4.527 -12.740 16.744 1.00 95.69 458 SER A CA 1
ATOM 3520 C C . SER A 1 458 ? -5.398 -12.018 15.721 1.00 95.69 458 SER A C 1
ATOM 3522 O O . SER A 1 458 ? -6.544 -11.695 16.033 1.00 95.69 458 SER A O 1
ATOM 3524 N N . GLU A 1 459 ? -4.886 -11.768 14.514 1.00 96.44 459 GLU A N 1
ATOM 3525 C CA . GLU A 1 459 ? -5.610 -11.062 13.447 1.00 96.44 459 GLU A CA 1
ATOM 3526 C C . GLU A 1 459 ? -5.878 -11.972 12.230 1.00 96.44 459 GLU A C 1
ATOM 3528 O O . GLU A 1 459 ? -6.587 -11.576 11.305 1.00 96.44 459 GLU A O 1
ATOM 3533 N N . GLY A 1 460 ? -5.323 -13.193 12.203 1.00 96.69 460 GLY A N 1
ATOM 3534 C CA . GLY A 1 460 ? -5.443 -14.118 11.071 1.00 96.69 460 GLY A CA 1
ATOM 3535 C C . GLY A 1 460 ? -4.668 -13.673 9.826 1.00 96.69 460 GLY A C 1
ATOM 3536 O O . GLY A 1 460 ? -4.984 -14.097 8.713 1.00 96.69 460 GLY A O 1
ATOM 3537 N N . LEU A 1 461 ? -3.682 -12.783 9.981 1.00 97.75 461 LEU A N 1
ATOM 3538 C CA . LEU A 1 461 ? -2.959 -12.174 8.866 1.00 97.75 461 LEU A CA 1
ATOM 3539 C C . LEU A 1 461 ? -1.625 -12.887 8.603 1.00 97.75 461 LEU A C 1
ATOM 3541 O O . LEU A 1 461 ? -0.692 -12.814 9.398 1.00 97.75 461 LEU A O 1
ATOM 3545 N N . TYR A 1 462 ? -1.514 -13.531 7.437 1.00 96.12 462 TYR A N 1
ATOM 3546 C CA . TYR A 1 462 ? -0.330 -14.284 7.006 1.00 96.12 462 TYR A CA 1
ATOM 3547 C C . TYR A 1 462 ? 0.625 -13.423 6.156 1.00 96.12 462 TYR A C 1
ATOM 3549 O O . TYR A 1 462 ? 0.509 -13.353 4.929 1.00 96.12 462 TYR A O 1
ATOM 3557 N N . LEU A 1 463 ? 1.563 -12.731 6.811 1.00 96.75 463 LEU A N 1
ATOM 3558 C CA . LEU A 1 463 ? 2.290 -11.583 6.245 1.00 96.75 463 LEU A CA 1
ATOM 3559 C C . LEU A 1 463 ? 3.819 -11.715 6.269 1.00 96.75 463 LEU A C 1
ATOM 3561 O O . LEU A 1 463 ? 4.382 -12.387 7.127 1.00 96.75 463 LEU A O 1
ATOM 3565 N N . GLY A 1 464 ? 4.495 -11.014 5.352 1.00 95.38 464 GLY A N 1
ATOM 3566 C CA . GLY A 1 464 ? 5.956 -10.897 5.335 1.00 95.38 464 GLY A CA 1
ATOM 3567 C C . GLY A 1 464 ? 6.533 -10.009 6.449 1.00 95.38 464 GLY A C 1
ATOM 3568 O O . GLY A 1 464 ? 5.833 -9.203 7.069 1.00 95.38 464 GLY A O 1
ATOM 3569 N N . ALA A 1 465 ? 7.847 -10.119 6.675 1.00 95.31 465 ALA A N 1
ATOM 3570 C CA . ALA A 1 465 ? 8.545 -9.432 7.768 1.00 95.31 465 ALA A CA 1
ATOM 3571 C C . ALA A 1 465 ? 8.467 -7.893 7.688 1.00 95.31 465 ALA A C 1
ATOM 3573 O O . ALA A 1 465 ? 8.341 -7.239 8.720 1.00 95.31 465 ALA A O 1
ATOM 3574 N N . SER A 1 466 ? 8.459 -7.299 6.486 1.00 96.56 466 SER A N 1
ATOM 3575 C CA . SER A 1 466 ? 8.301 -5.842 6.333 1.00 96.56 466 SER A CA 1
ATOM 3576 C C . SER A 1 466 ? 6.929 -5.343 6.795 1.00 96.56 466 SER A C 1
ATOM 3578 O O . SER A 1 466 ? 6.818 -4.246 7.334 1.00 96.56 466 SER A O 1
ATOM 3580 N N . SER A 1 467 ? 5.877 -6.148 6.607 1.00 98.06 467 SER A N 1
ATOM 3581 C CA . SER A 1 467 ? 4.531 -5.828 7.095 1.00 98.06 467 SER A CA 1
ATOM 3582 C C . SER A 1 467 ? 4.483 -5.879 8.621 1.00 98.06 467 SER A C 1
ATOM 3584 O O . SER A 1 467 ? 3.893 -5.006 9.247 1.00 98.06 467 SER A O 1
ATOM 3586 N N . ALA A 1 468 ? 5.136 -6.873 9.228 1.00 98.00 468 ALA A N 1
ATOM 3587 C CA . ALA A 1 468 ? 5.223 -6.977 10.680 1.00 98.00 468 ALA A CA 1
ATOM 3588 C C . ALA A 1 468 ? 6.005 -5.801 11.287 1.00 98.00 468 ALA A C 1
ATOM 3590 O O . ALA A 1 468 ? 5.525 -5.179 12.232 1.00 98.00 468 ALA A O 1
ATOM 3591 N N . LEU A 1 469 ? 7.142 -5.428 10.688 1.00 98.50 469 LEU A N 1
ATOM 3592 C CA . LEU A 1 469 ? 7.922 -4.251 11.079 1.00 98.50 469 LEU A CA 1
ATOM 3593 C C . LEU A 1 469 ? 7.078 -2.967 11.042 1.00 98.50 469 LEU A C 1
ATOM 3595 O O . LEU A 1 469 ? 7.074 -2.193 11.999 1.00 98.50 469 LEU A O 1
ATOM 3599 N N . ASN A 1 470 ? 6.311 -2.770 9.967 1.00 98.75 470 ASN A N 1
ATOM 3600 C CA . ASN A 1 470 ? 5.384 -1.647 9.822 1.00 98.75 470 ASN A CA 1
ATOM 3601 C C . ASN A 1 470 ? 4.343 -1.590 10.948 1.00 98.75 470 ASN A C 1
ATOM 3603 O O . ASN A 1 470 ? 4.071 -0.516 11.484 1.00 98.75 470 ASN A O 1
ATOM 3607 N N . VAL A 1 471 ? 3.787 -2.739 11.342 1.00 98.81 471 VAL A N 1
ATOM 3608 C CA . VAL A 1 471 ? 2.823 -2.807 12.448 1.00 98.81 471 VAL A CA 1
ATOM 3609 C C . VAL A 1 471 ? 3.485 -2.508 13.792 1.00 98.81 471 VAL A C 1
ATOM 3611 O O . VAL A 1 471 ? 2.907 -1.756 14.573 1.00 98.81 471 VAL A O 1
ATOM 3614 N N . VAL A 1 472 ? 4.693 -3.019 14.061 1.00 98.81 472 VAL A N 1
ATOM 3615 C CA . VAL A 1 472 ? 5.442 -2.650 15.279 1.00 98.81 472 VAL A CA 1
ATOM 3616 C C . VAL A 1 472 ? 5.616 -1.135 15.347 1.00 98.81 472 VAL A C 1
ATOM 3618 O O . VAL A 1 472 ? 5.272 -0.524 16.355 1.00 98.81 472 VAL A O 1
ATOM 3621 N N . ALA A 1 473 ? 6.070 -0.521 14.255 1.00 98.81 473 ALA A N 1
ATOM 3622 C CA . ALA A 1 473 ? 6.275 0.919 14.194 1.00 98.81 473 ALA A CA 1
ATOM 3623 C C . ALA A 1 473 ? 4.965 1.706 14.388 1.00 98.81 473 ALA A C 1
ATOM 3625 O O . ALA A 1 473 ? 4.943 2.708 15.100 1.00 98.81 473 ALA A O 1
ATOM 3626 N N . ALA A 1 474 ? 3.851 1.235 13.817 1.00 98.88 474 ALA A N 1
ATOM 3627 C CA . ALA A 1 474 ? 2.532 1.832 14.024 1.00 98.88 474 ALA A CA 1
ATOM 3628 C C . ALA A 1 474 ? 2.064 1.750 15.483 1.00 98.88 474 ALA A C 1
ATOM 3630 O O . ALA A 1 474 ? 1.468 2.702 15.985 1.00 98.88 474 ALA A O 1
ATOM 3631 N N . VAL A 1 475 ? 2.358 0.648 16.177 1.00 98.81 475 VAL A N 1
ATOM 3632 C CA . VAL A 1 475 ? 2.061 0.486 17.607 1.00 98.81 475 VAL A CA 1
ATOM 3633 C C . VAL A 1 475 ? 2.916 1.427 18.458 1.00 98.81 475 VAL A C 1
ATOM 3635 O O . VAL A 1 475 ? 2.376 2.086 19.345 1.00 98.81 475 VAL A O 1
ATOM 3638 N N . GLU A 1 476 ? 4.216 1.540 18.179 1.00 98.75 476 GLU A N 1
ATOM 3639 C CA . GLU A 1 476 ? 5.109 2.468 18.889 1.00 98.75 476 GLU A CA 1
ATOM 3640 C C . GLU A 1 476 ? 4.706 3.933 18.654 1.00 98.75 476 GLU A C 1
ATOM 3642 O O . GLU A 1 476 ? 4.646 4.728 19.596 1.00 98.75 476 GLU A O 1
ATOM 3647 N N . LEU A 1 477 ? 4.322 4.286 17.422 1.00 98.81 477 LEU A N 1
ATOM 3648 C CA . LEU A 1 477 ? 3.801 5.613 17.106 1.00 98.81 477 LEU A CA 1
ATOM 3649 C C . LEU A 1 477 ? 2.466 5.886 17.809 1.00 98.81 477 LEU A C 1
ATOM 3651 O O . LEU A 1 477 ? 2.274 6.967 18.362 1.00 98.81 477 LEU A O 1
ATOM 3655 N N . ALA A 1 478 ? 1.555 4.912 17.839 1.00 98.69 478 ALA A N 1
ATOM 3656 C CA . ALA A 1 478 ? 0.284 5.037 18.546 1.00 98.69 478 ALA A CA 1
ATOM 3657 C C . ALA A 1 478 ? 0.488 5.285 20.049 1.00 98.69 478 ALA A C 1
ATOM 3659 O O . ALA A 1 478 ? -0.175 6.144 20.625 1.00 98.69 478 ALA A O 1
ATOM 3660 N N . GLN A 1 479 ? 1.442 4.587 20.671 1.00 98.44 479 GLN A N 1
ATOM 3661 C CA . GLN A 1 479 ? 1.817 4.812 22.070 1.00 98.44 479 GLN A CA 1
ATOM 3662 C C . GLN A 1 479 ? 2.410 6.207 22.287 1.00 98.44 479 GLN A C 1
ATOM 3664 O O . GLN A 1 479 ? 2.084 6.858 23.277 1.00 98.44 479 GLN A O 1
ATOM 3669 N N . LYS A 1 480 ? 3.243 6.686 21.353 1.00 98.38 480 LYS A N 1
ATOM 3670 C CA . LYS A 1 480 ? 3.840 8.026 21.411 1.00 98.38 480 LYS A CA 1
ATOM 3671 C C . LYS A 1 480 ? 2.795 9.141 21.289 1.00 98.38 480 LYS A C 1
ATOM 3673 O O . LYS A 1 480 ? 2.890 10.132 22.006 1.00 98.38 480 LYS A O 1
ATOM 3678 N N . LEU A 1 481 ? 1.834 9.008 20.371 1.00 97.81 481 LEU A N 1
ATOM 3679 C CA . LEU A 1 481 ? 0.814 10.034 20.112 1.00 97.81 481 LEU A CA 1
ATOM 3680 C C . LEU A 1 481 ? -0.325 10.035 21.144 1.00 97.81 481 LEU A C 1
ATOM 3682 O O . LEU A 1 481 ? -0.998 11.054 21.302 1.00 97.81 481 LEU A O 1
ATOM 3686 N N . GLY A 1 482 ? -0.525 8.920 21.848 1.00 97.00 482 GLY A N 1
ATOM 3687 C CA . GLY A 1 482 ? -1.589 8.756 22.833 1.00 97.00 482 GLY A CA 1
ATOM 3688 C C . GLY A 1 482 ? -2.942 8.360 22.219 1.00 97.00 482 GLY A C 1
ATOM 3689 O O . GLY A 1 482 ? -3.116 8.402 21.000 1.00 97.00 482 GLY A O 1
ATOM 3690 N N . PRO A 1 483 ? -3.910 7.954 23.063 1.00 97.81 483 PRO A N 1
ATOM 3691 C CA . PRO A 1 483 ? -5.170 7.343 22.640 1.00 97.81 483 PRO A CA 1
ATOM 3692 C C . PRO A 1 483 ? -6.071 8.286 21.826 1.00 97.81 483 PRO A C 1
ATOM 3694 O O . PRO A 1 483 ? -5.964 9.509 21.888 1.00 97.81 483 PRO A O 1
ATOM 3697 N N . GLY A 1 484 ? -7.022 7.705 21.091 1.00 95.31 484 GLY A N 1
ATOM 3698 C CA . GLY A 1 484 ? -8.009 8.428 20.279 1.00 95.31 484 GLY A CA 1
ATOM 3699 C C . GLY A 1 484 ? -7.524 8.829 18.883 1.00 95.31 484 GLY A C 1
ATOM 3700 O O . GLY A 1 484 ? -8.296 9.412 18.123 1.00 95.31 484 GLY A O 1
ATOM 3701 N N . LYS A 1 485 ? -6.278 8.499 18.532 1.00 98.31 485 LYS A N 1
ATOM 3702 C CA . LYS A 1 485 ? -5.660 8.789 17.233 1.00 98.31 485 LYS A CA 1
ATOM 3703 C C . LYS A 1 485 ? -5.876 7.673 16.223 1.00 98.31 485 LYS A C 1
ATOM 3705 O O . LYS A 1 485 ? -6.006 6.513 16.604 1.00 98.31 485 LYS A O 1
ATOM 3710 N N . THR A 1 486 ? -5.878 8.002 14.935 1.00 98.62 486 THR A N 1
ATOM 3711 C CA . THR A 1 486 ? -5.897 7.022 13.840 1.00 98.62 486 THR A CA 1
ATOM 3712 C C . THR A 1 486 ? -4.532 6.949 13.168 1.00 98.62 486 THR A C 1
ATOM 3714 O O . THR A 1 486 ? -4.080 7.926 12.571 1.00 98.62 486 THR A O 1
ATOM 3717 N N . ILE A 1 487 ? -3.892 5.782 13.239 1.00 98.88 487 ILE A N 1
ATOM 3718 C CA . ILE A 1 487 ? -2.564 5.530 12.675 1.00 98.88 487 ILE A CA 1
ATOM 3719 C C . ILE A 1 487 ? -2.717 4.555 11.513 1.00 98.88 487 ILE A C 1
ATOM 3721 O O . ILE A 1 487 ? -3.190 3.433 11.697 1.00 98.88 487 ILE A O 1
ATOM 3725 N N . ALA A 1 488 ? -2.313 4.984 10.321 1.00 98.88 488 ALA A N 1
ATOM 3726 C CA . ALA A 1 488 ? -2.306 4.167 9.120 1.00 98.88 488 ALA A CA 1
ATOM 3727 C C . ALA A 1 488 ? -0.913 3.580 8.841 1.00 98.88 488 ALA A C 1
ATOM 3729 O O . ALA A 1 488 ? 0.106 4.249 8.998 1.00 98.88 488 ALA A O 1
ATOM 3730 N N . THR A 1 489 ? -0.863 2.332 8.380 1.00 98.88 489 THR A N 1
ATOM 3731 C CA . THR A 1 489 ? 0.372 1.680 7.918 1.00 98.88 489 THR A CA 1
ATOM 3732 C C . THR A 1 489 ? 0.119 0.761 6.717 1.00 98.88 489 THR A C 1
ATOM 3734 O O . THR A 1 489 ? -1.010 0.672 6.231 1.00 98.88 489 THR A O 1
ATOM 3737 N N . ILE A 1 490 ? 1.151 0.087 6.203 1.00 98.81 490 ILE A N 1
ATOM 3738 C CA . ILE A 1 490 ? 1.091 -0.763 5.004 1.00 98.81 490 ILE A CA 1
ATOM 3739 C C . ILE A 1 490 ? 1.406 -2.224 5.348 1.00 98.81 490 ILE A C 1
ATOM 3741 O O . ILE A 1 490 ? 2.431 -2.520 5.959 1.00 98.81 490 ILE A O 1
ATOM 3745 N N . LEU A 1 491 ? 0.570 -3.147 4.871 1.00 98.56 491 LEU A N 1
ATOM 3746 C CA . LEU A 1 491 ? 0.847 -4.584 4.839 1.00 98.56 491 LEU A CA 1
ATOM 3747 C C . LEU A 1 491 ? 1.351 -4.946 3.437 1.00 98.56 491 LEU A C 1
ATOM 3749 O O . LEU A 1 491 ? 0.558 -5.190 2.528 1.00 98.56 491 LEU A O 1
ATOM 3753 N N . CYS A 1 492 ? 2.669 -4.903 3.255 1.00 97.56 492 CYS A N 1
ATOM 3754 C CA . CYS A 1 492 ? 3.345 -4.911 1.959 1.00 97.56 492 CYS A CA 1
ATOM 3755 C C . CYS A 1 492 ? 3.078 -6.161 1.114 1.00 97.56 492 CYS A C 1
ATOM 3757 O O . CYS A 1 492 ? 2.836 -6.029 -0.084 1.00 97.56 492 CYS A O 1
ATOM 3759 N N . ASP A 1 493 ? 3.187 -7.348 1.708 1.00 95.81 493 ASP A N 1
ATOM 3760 C CA . ASP A 1 493 ? 3.105 -8.649 1.040 1.00 95.81 493 ASP A CA 1
ATOM 3761 C C . ASP A 1 493 ? 2.793 -9.798 2.022 1.00 95.81 493 ASP A C 1
ATOM 3763 O O . ASP A 1 493 ? 2.763 -9.623 3.248 1.00 95.81 493 ASP A O 1
ATOM 3767 N N . GLY A 1 494 ? 2.497 -10.974 1.457 1.00 94.00 494 GLY A N 1
ATOM 3768 C CA . GLY A 1 494 ? 2.124 -12.179 2.198 1.00 94.00 494 GLY A CA 1
ATOM 3769 C C . GLY A 1 494 ? 3.300 -13.115 2.490 1.00 94.00 494 GLY A C 1
ATOM 3770 O O . GLY A 1 494 ? 4.278 -13.171 1.744 1.00 94.00 494 GLY A O 1
ATOM 3771 N N . ALA A 1 495 ? 3.175 -13.903 3.558 1.00 92.62 495 ALA A N 1
ATOM 3772 C CA . ALA A 1 495 ? 4.230 -14.805 4.034 1.00 92.62 495 ALA A CA 1
ATOM 3773 C C . ALA A 1 495 ? 4.530 -16.003 3.115 1.00 92.62 495 ALA A C 1
ATOM 3775 O O . ALA A 1 495 ? 5.609 -16.581 3.225 1.00 92.62 495 ALA A O 1
ATOM 3776 N N . TYR A 1 496 ? 3.640 -16.347 2.178 1.00 87.56 496 TYR A N 1
ATOM 3777 C CA . TYR A 1 496 ? 3.816 -17.480 1.252 1.00 87.56 496 TYR A CA 1
ATOM 3778 C C . TYR A 1 496 ? 5.116 -17.398 0.430 1.00 87.56 496 TYR A C 1
ATOM 3780 O O . TYR A 1 496 ? 5.642 -18.417 -0.003 1.00 87.56 496 TYR A O 1
ATOM 3788 N N . ARG A 1 497 ? 5.676 -16.193 0.255 1.00 84.75 497 ARG A N 1
ATOM 3789 C CA . ARG A 1 497 ? 6.957 -15.952 -0.437 1.00 84.75 497 ARG A CA 1
ATOM 3790 C C . ARG A 1 497 ? 8.187 -16.282 0.404 1.00 84.75 497 ARG A C 1
ATOM 3792 O O . ARG A 1 497 ? 9.275 -16.445 -0.135 1.00 84.75 497 ARG A O 1
ATOM 3799 N N . TYR A 1 498 ? 8.019 -16.339 1.721 1.00 87.19 498 TYR A N 1
ATOM 3800 C CA . TYR A 1 498 ? 9.107 -16.414 2.694 1.00 87.19 498 TYR A CA 1
ATOM 3801 C C . TYR A 1 498 ? 8.940 -17.577 3.667 1.00 87.19 498 TYR A C 1
ATOM 3803 O O . TYR A 1 498 ? 9.690 -17.662 4.638 1.00 87.19 498 TYR A O 1
ATOM 3811 N N . GLN A 1 499 ? 7.960 -18.454 3.440 1.00 88.44 499 GLN A N 1
ATOM 3812 C CA . GLN A 1 499 ? 7.590 -19.508 4.379 1.00 88.44 499 GLN A CA 1
ATOM 3813 C C . GLN A 1 499 ? 8.782 -20.399 4.745 1.00 88.44 499 GLN A C 1
ATOM 3815 O O . GLN A 1 499 ? 9.045 -20.590 5.928 1.00 88.44 499 GLN A O 1
ATOM 3820 N N . SER A 1 500 ? 9.588 -20.806 3.756 1.00 87.69 500 SER A N 1
ATOM 3821 C CA . SER A 1 500 ? 10.798 -21.626 3.936 1.00 87.69 500 SER A CA 1
ATOM 3822 C C . SER A 1 500 ? 11.902 -20.954 4.758 1.00 87.69 500 SER A C 1
ATOM 3824 O O . SER A 1 500 ? 12.856 -21.613 5.156 1.00 87.69 500 SER A O 1
ATOM 3826 N N . ARG A 1 501 ? 11.781 -19.650 5.026 1.00 90.00 501 ARG A N 1
ATOM 3827 C CA . ARG A 1 501 ? 12.651 -18.897 5.930 1.00 90.00 501 ARG A CA 1
ATOM 3828 C C . ARG A 1 501 ? 11.927 -18.568 7.231 1.00 90.00 501 ARG A C 1
ATOM 3830 O O . ARG A 1 501 ? 12.240 -19.132 8.268 1.00 90.00 501 ARG A O 1
ATOM 3837 N N . LEU A 1 502 ? 10.937 -17.674 7.178 1.00 92.38 502 LEU A N 1
ATOM 3838 C CA . LEU A 1 502 ? 10.297 -17.077 8.359 1.00 92.38 502 LEU A CA 1
ATOM 3839 C C . LEU A 1 502 ? 9.538 -18.096 9.221 1.00 92.38 502 LEU A C 1
ATOM 3841 O O . LEU A 1 502 ? 9.322 -17.837 10.399 1.00 92.38 502 LEU A O 1
ATOM 3845 N N . PHE A 1 503 ? 9.155 -19.239 8.646 1.00 94.38 503 PHE A N 1
ATOM 3846 C CA . PHE A 1 503 ? 8.465 -20.326 9.341 1.00 94.38 503 PHE A CA 1
ATOM 3847 C C . PHE A 1 503 ? 9.329 -21.598 9.446 1.00 94.38 503 PHE A C 1
ATOM 3849 O O . PHE A 1 503 ? 8.818 -22.624 9.894 1.00 94.38 503 PHE A O 1
ATOM 3856 N N . SER A 1 504 ? 10.617 -21.532 9.066 1.00 94.56 504 SER A N 1
ATOM 3857 C CA . SER A 1 504 ? 11.603 -22.602 9.282 1.00 94.56 504 SER A CA 1
ATOM 3858 C C . SER A 1 504 ? 12.291 -22.436 10.632 1.00 94.56 504 SER A C 1
ATOM 3860 O O . SER A 1 504 ? 12.925 -21.411 10.901 1.00 94.56 504 SER A O 1
ATOM 3862 N N . LYS A 1 505 ? 12.215 -23.471 11.471 1.00 94.00 505 LYS A N 1
ATOM 3863 C CA . LYS A 1 505 ? 12.897 -23.511 12.770 1.00 94.00 505 LYS A CA 1
ATOM 3864 C C . LYS A 1 505 ? 14.404 -23.400 12.599 1.00 94.00 505 LYS A C 1
ATOM 3866 O O . LYS A 1 505 ? 15.027 -22.592 13.285 1.00 94.00 505 LYS A O 1
ATOM 3871 N N . LYS A 1 506 ? 14.987 -24.158 11.662 1.00 94.69 506 LYS A N 1
ATOM 3872 C CA . LYS A 1 506 ? 16.430 -24.131 11.404 1.00 94.69 506 LYS A CA 1
ATOM 3873 C C . LYS A 1 506 ? 16.878 -22.751 10.953 1.00 94.69 506 LYS A C 1
ATOM 3875 O O . LYS A 1 506 ? 17.912 -22.262 11.406 1.00 94.69 506 LYS A O 1
ATOM 3880 N N . TRP A 1 507 ? 16.104 -22.103 10.083 1.00 94.00 507 TRP A N 1
ATOM 3881 C CA . TRP A 1 507 ? 16.424 -20.756 9.633 1.00 94.00 507 TRP A CA 1
ATOM 3882 C C . TRP A 1 507 ? 16.355 -19.751 10.791 1.00 94.00 507 TRP A C 1
ATOM 3884 O O . TRP A 1 507 ? 17.314 -19.007 10.992 1.00 94.00 507 TRP A O 1
ATOM 3894 N N . LEU A 1 508 ? 15.290 -19.777 11.600 1.00 95.06 508 LEU A N 1
ATOM 3895 C CA . LEU A 1 508 ? 15.136 -18.907 12.773 1.00 95.06 508 LEU A CA 1
ATOM 3896 C C . LEU A 1 508 ? 16.276 -19.089 13.786 1.00 95.06 508 LEU A C 1
ATOM 3898 O O . LEU A 1 508 ? 16.870 -18.100 14.211 1.00 95.06 508 LEU A O 1
ATOM 3902 N N . GLN A 1 509 ? 16.643 -20.333 14.104 1.00 94.75 509 GLN A N 1
ATOM 3903 C CA . GLN A 1 509 ? 17.773 -20.656 14.985 1.00 94.75 509 GLN A CA 1
ATOM 3904 C C . GLN A 1 509 ? 19.106 -20.182 14.400 1.00 94.75 509 GLN A C 1
ATOM 3906 O O . GLN A 1 509 ? 19.907 -19.570 15.101 1.00 94.75 509 GLN A O 1
ATOM 3911 N N . SER A 1 510 ? 19.333 -20.381 13.095 1.00 94.44 510 SER A N 1
ATOM 3912 C CA . SER A 1 510 ? 20.555 -19.911 12.420 1.00 94.44 510 SER A CA 1
ATOM 3913 C C . SER A 1 510 ? 20.714 -18.387 12.446 1.00 94.44 510 SER A C 1
ATOM 3915 O O . SER A 1 510 ? 21.817 -17.874 12.261 1.00 94.44 510 SER A O 1
ATOM 3917 N N . LYS A 1 511 ? 19.609 -17.661 12.653 1.00 93.19 511 LYS A N 1
ATOM 3918 C CA . LYS A 1 511 ? 19.576 -16.206 12.806 1.00 93.19 511 LYS A CA 1
ATOM 3919 C C . LYS A 1 511 ? 19.487 -15.747 14.264 1.00 93.19 511 LYS A C 1
ATOM 3921 O O . LYS A 1 511 ? 19.515 -14.545 14.486 1.00 93.19 511 LYS A O 1
ATOM 3926 N N . GLY A 1 512 ? 19.398 -16.663 15.233 1.00 94.88 512 GLY A N 1
ATOM 3927 C CA . GLY A 1 512 ? 19.220 -16.337 16.652 1.00 94.88 512 GLY A CA 1
ATOM 3928 C C . GLY A 1 512 ? 17.869 -15.689 16.977 1.00 94.88 512 GLY A C 1
ATOM 3929 O O . GLY A 1 512 ? 17.768 -14.929 17.934 1.00 94.88 512 GLY A O 1
ATOM 3930 N N . LEU A 1 513 ? 16.840 -15.942 16.162 1.00 95.19 513 LEU A N 1
ATOM 3931 C CA . LEU A 1 513 ? 15.525 -15.291 16.250 1.00 95.19 513 LEU A CA 1
ATOM 3932 C C . LEU A 1 513 ? 14.427 -16.195 16.819 1.00 95.19 513 LEU A C 1
ATOM 3934 O O . LEU A 1 513 ? 13.311 -15.737 17.055 1.00 95.19 513 LEU A O 1
ATOM 3938 N N . ASP A 1 514 ? 14.714 -17.472 17.055 1.00 93.00 514 ASP A N 1
ATOM 3939 C CA . ASP A 1 514 ? 13.768 -18.428 17.635 1.00 93.00 514 ASP A CA 1
ATOM 3940 C C . ASP A 1 514 ? 13.333 -18.027 19.055 1.00 93.00 514 ASP A C 1
ATOM 3942 O O . ASP A 1 514 ? 12.169 -18.206 19.424 1.00 93.00 514 ASP A O 1
ATOM 3946 N N . GLY A 1 515 ? 14.239 -17.411 19.822 1.00 95.25 515 GLY A N 1
ATOM 3947 C CA . GLY A 1 515 ? 13.953 -16.857 21.146 1.00 95.25 515 GLY A CA 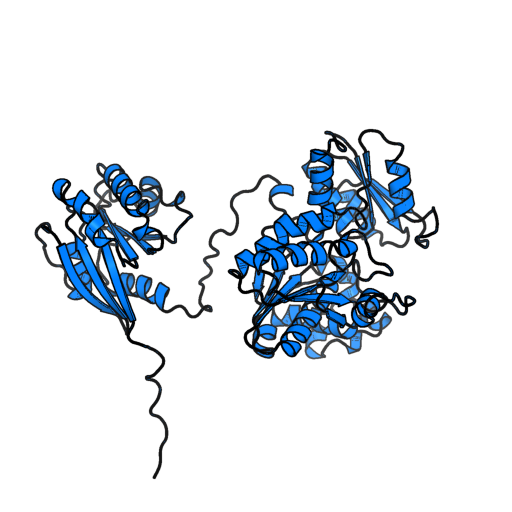1
ATOM 3948 C C . GLY A 1 515 ? 13.037 -15.628 21.134 1.00 95.25 515 GLY A C 1
ATOM 3949 O O . GLY A 1 515 ? 12.421 -15.323 22.153 1.00 95.25 515 GLY A O 1
ATOM 3950 N N . ALA A 1 516 ? 12.898 -14.940 19.994 1.00 95.69 516 ALA A N 1
ATOM 3951 C CA . ALA A 1 516 ? 12.002 -13.791 19.864 1.00 95.69 516 ALA A CA 1
ATOM 3952 C C . ALA A 1 516 ? 10.522 -14.204 19.765 1.00 95.69 516 ALA A C 1
ATOM 3954 O O . ALA A 1 516 ? 9.633 -13.382 19.984 1.00 95.69 516 ALA A O 1
ATOM 3955 N N . ILE A 1 517 ? 10.244 -15.469 19.433 1.00 96.31 517 ILE A N 1
ATOM 3956 C CA . ILE A 1 517 ? 8.884 -15.984 19.266 1.00 96.31 517 ILE A CA 1
ATOM 3957 C C . ILE A 1 517 ? 8.330 -16.387 20.640 1.00 96.31 517 ILE A C 1
ATOM 3959 O O . ILE A 1 517 ? 8.895 -17.276 21.284 1.00 96.31 517 ILE A O 1
ATOM 3963 N N . PRO A 1 518 ? 7.200 -15.805 21.092 1.00 94.56 518 PRO A N 1
ATOM 3964 C CA . PRO A 1 518 ? 6.531 -16.249 22.310 1.00 94.56 518 PRO A CA 1
ATOM 3965 C C . PRO A 1 518 ? 6.228 -17.751 22.279 1.00 94.56 518 PRO A C 1
ATOM 3967 O O . PRO A 1 518 ? 5.785 -18.273 21.258 1.00 94.56 518 PRO A O 1
ATOM 3970 N N . GLU A 1 519 ? 6.402 -18.441 23.408 1.00 95.75 519 GLU A N 1
ATOM 3971 C CA . GLU A 1 519 ? 6.362 -19.913 23.460 1.00 95.75 519 GLU A CA 1
ATOM 3972 C C . GLU A 1 519 ? 5.080 -20.512 22.850 1.00 95.75 519 GLU A C 1
ATOM 3974 O O . GLU A 1 519 ? 5.137 -21.411 22.015 1.00 95.75 519 GLU A O 1
ATOM 3979 N N . HIS A 1 520 ? 3.915 -19.939 23.168 1.00 96.06 520 HIS A N 1
ATOM 3980 C CA . HIS A 1 520 ? 2.619 -20.382 22.635 1.00 96.06 520 HIS A CA 1
ATOM 3981 C C . HIS A 1 520 ? 2.446 -20.179 21.115 1.00 96.06 520 HIS A C 1
ATOM 3983 O O . HIS A 1 520 ? 1.548 -20.776 20.514 1.00 96.06 520 HIS A O 1
ATOM 3989 N N . LEU A 1 521 ? 3.287 -19.351 20.486 1.00 96.88 521 LEU A N 1
ATOM 3990 C CA . LEU A 1 521 ? 3.270 -19.061 19.051 1.00 96.88 521 LEU A CA 1
ATOM 3991 C C . LEU A 1 521 ? 4.284 -19.893 18.259 1.00 96.88 521 LEU A C 1
ATOM 3993 O O . LEU A 1 521 ? 4.145 -20.008 17.041 1.00 96.88 521 LEU A O 1
ATOM 3997 N N . LYS A 1 522 ? 5.249 -20.548 18.921 1.00 95.00 522 LYS A N 1
ATOM 3998 C CA . LYS A 1 522 ? 6.237 -21.415 18.250 1.00 95.00 522 LYS A CA 1
ATOM 3999 C C . LYS A 1 522 ? 5.597 -22.560 17.458 1.00 95.00 522 LYS A C 1
ATOM 4001 O O . LYS A 1 522 ? 6.195 -23.037 16.499 1.00 95.00 522 LYS A O 1
ATOM 4006 N N . LYS A 1 523 ? 4.351 -22.934 17.782 1.00 94.44 523 LYS A N 1
ATOM 4007 C CA . LYS A 1 523 ? 3.522 -23.894 17.027 1.00 94.44 523 LYS A CA 1
ATOM 4008 C C . LYS A 1 523 ? 3.372 -23.558 15.534 1.00 94.44 523 LYS A C 1
ATOM 4010 O O . LYS A 1 523 ? 3.099 -24.457 14.751 1.00 94.44 523 LYS A O 1
ATOM 4015 N N . TYR A 1 524 ? 3.528 -22.291 15.140 1.00 94.81 524 TYR A N 1
ATOM 4016 C CA . TYR A 1 524 ? 3.407 -21.868 13.743 1.00 94.81 524 TYR A CA 1
ATOM 4017 C C . TYR A 1 524 ? 4.706 -22.017 12.943 1.00 94.81 524 TYR A C 1
ATOM 4019 O O . TYR A 1 524 ? 4.640 -22.118 11.722 1.00 94.81 524 TYR A O 1
ATOM 4027 N N . ALA A 1 525 ? 5.877 -22.057 13.586 1.00 93.19 525 ALA A N 1
ATOM 4028 C CA . ALA A 1 525 ? 7.147 -22.326 12.912 1.00 93.19 525 ALA A CA 1
ATOM 4029 C C . ALA A 1 525 ? 7.260 -23.833 12.632 1.00 93.19 525 ALA A C 1
ATOM 4031 O O . ALA A 1 525 ? 7.871 -24.572 13.399 1.00 93.19 525 ALA A O 1
ATOM 4032 N N . VAL A 1 526 ? 6.571 -24.302 11.590 1.00 90.69 526 VAL A N 1
ATOM 4033 C CA . VAL A 1 526 ? 6.366 -25.736 11.315 1.00 90.69 526 VAL A CA 1
ATOM 4034 C C . VAL A 1 526 ? 7.373 -26.342 10.347 1.00 90.69 526 VAL A C 1
ATOM 4036 O O . VAL A 1 526 ? 7.465 -27.563 10.284 1.00 90.69 526 VAL A O 1
ATOM 4039 N N . LEU A 1 527 ? 8.087 -25.523 9.575 1.00 89.44 527 LEU A N 1
ATOM 4040 C CA . LEU A 1 527 ? 9.059 -26.022 8.608 1.00 89.44 527 LEU A CA 1
ATOM 4041 C C . LEU A 1 527 ? 10.388 -26.288 9.317 1.00 89.44 527 LEU A C 1
ATOM 4043 O O . LEU A 1 527 ? 10.740 -25.581 10.266 1.00 89.44 527 LEU A O 1
ATOM 4047 N N . ASP A 1 528 ? 11.118 -27.294 8.849 1.00 80.62 528 ASP A N 1
ATOM 4048 C CA . ASP A 1 528 ? 12.451 -27.611 9.360 1.00 80.62 528 ASP A CA 1
ATOM 4049 C C . ASP A 1 528 ? 13.522 -26.837 8.596 1.00 80.62 528 ASP A C 1
ATOM 4051 O O . ASP A 1 528 ? 13.636 -26.962 7.356 1.00 80.62 528 ASP A O 1
#

Radius of gyration: 29.52 Å; chains: 1; bounding box: 90×50×84 Å